Protein 1ZHX (pdb70)

Secondary structure (DSSP, 8-state):
--HHHHTTSHHHHHHHHTTTT--S-GGGS---GGGEEEEEGGGGGGGG-S-HHHHHGGGG--TTTGGGS-TT-TT-S-HHHHHHHHHHHHHHHHHHHHHHHHHHHHSS--EEE-PPTT-EEEEEE--TT-TTT--EEEEEEEEEETTEEEEEEEEETTTTEEEEEEEEEEEEE-TT--EEEEEE--EEEEETTEEEEEEPPPEEEE-TTTT--EEEE-SEEEEEETTS-EEEEEEE-SSSS-SSSSEEEEEEESSTTGGG-GGG-SEEEEEETTSEEEEEETT-GGG-EEEEETTTS---PPB---GGG--TTBHHHHTHHHHHHHHHT-HHHHHHHHHHHHHHHHHHHHHHHHHT--PPPSSEEEEE-SSS--TTSB---TT-HHHHHHHHHTB--SSSSTTPBTTSGGGG-TT---EEEEE-HHHHHT-SS---

CATH classification: 6.10.250.1430 (+3 more: 1.10.287.2720, 2.40.160.120, 3.30.70.3490)

InterPro domains:
  IPR000648 Oxysterol-binding protein [PF01237] (20-366)
  IPR000648 Oxysterol-binding protein [PTHR10972] (9-363)
  IPR018494 Oxysterol-binding protein, conserved site [PS01013] (139-149)
  IPR037239 Oxysterol-binding protein superfamily [SSF144000] (5-433)

Solvent-accessible surface area: 21652 Å² total; per-residue (Å²): 128,80,89,99,95,28,42,97,14,95,46,3,58,66,18,30,150,36,9,101,92,41,108,46,71,55,50,63,17,64,24,8,26,28,9,23,1,30,39,1,55,0,12,36,4,14,14,21,2,6,11,6,56,19,3,0,47,1,9,52,6,70,109,136,33,44,108,138,56,9,156,24,10,69,134,3,132,28,14,60,10,1,29,0,7,12,0,0,54,2,3,0,2,4,2,58,5,22,24,22,25,8,49,119,79,48,60,9,18,35,49,34,11,22,0,13,16,1,0,0,4,1,2,36,8,75,15,159,138,79,110,87,18,15,78,4,11,0,0,0,1,1,0,16,78,165,74,53,5,13,0,5,2,0,8,1,84,124,16,129,0,116,2,36,3,6,46,42,73,121,17,60,35,58,210,90,40,62,19,38,9,89,16,15,8,8,2,10,2,25,3,100,144,22,6,0,0,0,1,8,1,34,14,28,19,23,19,12,111,92,4,55,11,73,13,6,1,61,36,88,0,21,0,1,1,48,46,25,18,1,0,16,0,42,7,7,14,186,34,191,102,40,75,123,126,12,4,8,57,0,27,0,4,115,49,20,173,30,21,145,58,118,142,104,11,34,2,22,0,28,23,26,0,30,14,56,5,95,5,20,84,44,98,123,146,173,118,50,122,113,10,8,32,5,78,179,72,106,42,86,139,13,67,30,13,68,54,142,104,14,39,95,37,4,2,90,82,31,5,132,92,4,16,38,2,16,160,130,44,51,137,115,65,10,52,135,19,57,74,113,30,38,67,68,31,107,94,68,71,145,115,28,140,93,152,67,100,86,72,143,63,66,0,2,54,54,29,6,24,34,149,119,44,116,186,78,34,81,75,28,126,190,136,24,41,2,67,100,2,1,87,48,6,70,9,9,41,73,29,10,23,18,12,13,40,80,30,58,182,56,12,183,112,144,148,41,55,9,52,5,28,18,29,42,81,110,49,35,95,106,36,194,108,7,87,51

Nearest PDB structures (foldseek):
  4jch-assembly1_A  TM=9.666E-01  e=1.231E-75  Saccharomyces cerevisiae S288C
  4jch-assembly3_B  TM=9.678E-01  e=7.031E-74  Saccharomyces cerevisiae S288C
  3spw-assembly1_A  TM=9.790E-01  e=3.575E-66  Saccharomyces cerevisiae S288C
  3spw-assembly2_B  TM=9.822E-01  e=1.967E-63  Saccharomyces cerevisiae S288C
  1zi7-assembly1_A  TM=9.381E-01  e=3.900E-64  Saccharomyces cerevisiae

B-factor: mean 24.45, std 9.16, range [11.26, 62.42]

Radius of gyration: 21.98 Å; Cα contacts (8 Å, |Δi|>4): 876; chains: 1; bounding box: 50×53×65 Å

GO terms:
  GO:0070273 phosphatidylinositol-4-phosphate binding (F, IDA)
  GO:0070300 phosphatidic acid binding (F, IDA)
  GO:0000139 Golgi membrane (C, IDA)
  GO:0005737 cytoplasm (C, IDA)
  GO:0008289 lipid binding (F, IDA)
  GO:0015918 sterol transport (P, IDA)
  GO:0120015 sterol transfer activity (F, IDA)
  GO:0034727 piecemeal microautophagy of the nucleus (P, IGI)
  GO:0015918 sterol transport (P, IGI)
  GO:0030011 maintenance of cell polarity (P, IGI)
  GO:0006887 exocytosis (P, IGI)
  GO:0006892 post-Golgi vesicle-mediated transport (P, IGI)
  GO:0006897 endocytosis (P, IGI)
  GO:0005546 phosphatidylinositol-4,5-bisphosphate binding (F, IMP)
  GO:0008142 oxysterol binding (F, IMP)
  GO:0035621 ER to Golgi ceramide transport (P, IMP)
  GO:0005737 cytoplasm (C, HDA)
  GO:0005829 cytosol (C, HDA)
  GO:0008289 lipid binding (F, IMP)
  GO:0015918 sterol transport (P, IMP)

Organism: Saccharomyces cerevisiae (strain ATCC 204508 / S288c) (NCBI:txid559292)

Sequence (436 aa):
MDPSQYASSSSWTSFLKSIASFNGDLSSLSAPPFILSPISLTEFSQYWAEHPELFLEPSFINDDNYKEHCLIDPEVESPELARMLAVTKWFISTLKSQYCSRNESLGSEKKPLNPFLGELFVGKWENKEHPEFGETVLLSEQVSHHPPVTAFSIFNDKNKVKLQGYNQIKASFTKSLMLTVKQFGHTMLDIKDESYLVTPPPLHIEGILVASPFVELEGKSYIQSSTGLLCVIEFSGRGYFSGKKNSFKARIYKDSKDSKDKEKALYTISGQWSGSSKIIKANKKEESRLFYDAARIPAEHLNVKPLEEQHPLESRKAWYDVAGAIKLGDFNLIAKTKTELEETQRELRKEEEAKGISWQRRWFKDFDYSVTPEEGALVPEKDDTFLKLASALNLSTKNAPSGTLVGDKEDRKEDLSSIHWRFQRELWDEEKEIVL

Structure (mmCIF, N/CA/C/O backbone):
data_1ZHX
#
_entry.id   1ZHX
#
_cell.length_a   82.600
_cell.length_b   95.170
_cell.length_c   65.570
_cell.angle_alpha   90.00
_cell.angle_beta   96.81
_cell.angle_gamma   90.00
#
_symmetry.space_group_name_H-M   'C 1 2 1'
#
loop_
_entity.id
_entity.type
_entity.pdbx_description
1 polymer 'KES1 protein'
2 non-polymer 25-HYDROXYCHOLESTEROL
3 water water
#
loop_
_atom_site.group_PDB
_atom_site.id
_atom_site.type_symbol
_atom_site.label_atom_id
_atom_site.label_alt_id
_atom_site.label_comp_id
_atom_site.label_asym_id
_atom_site.label_entity_id
_atom_site.label_seq_id
_atom_site.pdbx_PDB_ins_code
_atom_site.Cartn_x
_atom_site.Cartn_y
_atom_site.Cartn_z
_atom_site.occupancy
_atom_site.B_iso_or_equiv
_atom_site.auth_seq_id
_atom_site.auth_comp_id
_atom_site.auth_asym_id
_atom_site.auth_atom_id
_atom_site.pdbx_PDB_model_num
ATOM 1 N N . MET A 1 3 ? 42.685 36.623 10.614 1.00 29.44 -1 MET A N 1
ATOM 2 C CA . MET A 1 3 ? 42.037 35.315 10.317 1.00 27.52 -1 MET A CA 1
ATOM 3 C C . MET A 1 3 ? 41.407 34.715 11.572 1.00 26.00 -1 MET A C 1
ATOM 4 O O . MET A 1 3 ? 41.593 35.222 12.679 1.00 25.46 -1 MET A O 1
ATOM 9 N N . ASP A 1 4 ? 40.642 33.644 11.385 1.00 22.93 0 ASP A N 1
ATOM 10 C CA . ASP A 1 4 ? 39.997 32.947 12.493 1.00 22.78 0 ASP A CA 1
ATOM 11 C C . ASP A 1 4 ? 41.078 32.082 13.132 1.00 20.65 0 ASP A C 1
ATOM 12 O O . ASP A 1 4 ? 41.971 31.608 12.445 1.00 19.43 0 ASP A O 1
ATOM 17 N N . PRO A 1 5 ? 41.017 31.871 14.457 1.00 20.68 1 PRO A N 1
ATOM 18 C CA . PRO A 1 5 ? 42.043 31.042 15.095 1.00 20.81 1 PRO A CA 1
ATOM 19 C C . PRO A 1 5 ? 42.199 29.654 14.466 1.00 19.31 1 PRO A C 1
ATOM 20 O O . PRO A 1 5 ? 43.281 29.069 14.506 1.00 18.84 1 PRO A O 1
ATOM 24 N N . SER A 1 6 ? 41.124 29.134 13.876 1.00 19.19 2 SER A N 1
ATOM 25 C CA . SER A 1 6 ? 41.175 27.818 13.244 1.00 20.23 2 SER A CA 1
ATOM 26 C C . SER A 1 6 ? 42.088 27.823 12.022 1.00 19.65 2 SER A C 1
ATOM 27 O O . SER A 1 6 ? 42.460 26.762 11.513 1.00 21.38 2 SER A O 1
ATOM 30 N N . GLN A 1 7 ? 42.452 29.018 11.565 1.00 19.71 3 GLN A N 1
ATOM 31 C CA . GLN A 1 7 ? 43.311 29.185 10.394 1.00 19.22 3 GLN A CA 1
ATOM 32 C C . GLN A 1 7 ? 44.784 29.439 10.731 1.00 19.60 3 GLN A C 1
ATOM 33 O O . GLN A 1 7 ? 45.650 29.342 9.862 1.00 20.76 3 GLN A O 1
ATOM 39 N N . TYR A 1 8 ? 45.066 29.758 11.991 1.00 18.83 4 TYR A N 1
ATOM 40 C CA . TYR A 1 8 ? 46.432 30.052 12.432 1.00 18.67 4 TYR A CA 1
ATOM 41 C C . TYR A 1 8 ? 47.495 29.005 12.113 1.00 18.01 4 TYR A C 1
ATOM 42 O O . TYR A 1 8 ? 48.517 29.301 11.500 1.00 18.15 4 TYR A O 1
ATOM 51 N N . ALA A 1 9 ? 47.255 27.783 12.570 1.00 17.26 5 ALA A N 1
ATOM 52 C CA . ALA A 1 9 ? 48.217 26.703 12.415 1.00 19.29 5 ALA A CA 1
ATOM 53 C C . ALA A 1 9 ? 48.718 26.428 11.009 1.00 19.88 5 ALA A C 1
ATOM 54 O O . ALA A 1 9 ? 49.901 26.160 10.822 1.00 21.64 5 ALA A O 1
ATOM 56 N N . SER A 1 10 ? 47.828 26.498 10.024 1.00 18.94 6 SER A N 1
ATOM 57 C CA . SER A 1 10 ? 48.213 26.221 8.644 1.00 20.85 6 SER A CA 1
ATOM 58 C C . SER A 1 10 ? 48.603 27.466 7.858 1.00 20.09 6 SER A C 1
ATOM 59 O O . SER A 1 10 ? 49.007 27.377 6.697 1.00 20.20 6 SER A O 1
ATOM 62 N N . SER A 1 11 ? 48.497 28.627 8.493 1.00 18.88 7 SER A N 1
ATOM 63 C CA . SER A 1 11 ? 48.817 29.886 7.829 1.00 17.66 7 SER A CA 1
ATOM 64 C C . SER A 1 11 ? 50.277 29.996 7.397 1.00 18.64 7 SER A C 1
ATOM 65 O O . SER A 1 11 ? 51.173 29.387 7.992 1.00 17.82 7 SER A O 1
ATOM 68 N N . SER A 1 12 ? 50.512 30.789 6.356 1.00 18.40 8 SER A N 1
ATOM 69 C CA . SER A 1 12 ? 51.858 31.012 5.860 1.00 17.15 8 SER A CA 1
ATOM 70 C C . SER A 1 12 ? 52.704 31.617 6.974 1.00 17.29 8 SER A C 1
ATOM 71 O O . SER A 1 12 ? 53.853 31.227 7.182 1.00 16.83 8 SER A O 1
ATOM 74 N N . SER A 1 13 ? 52.125 32.572 7.693 1.00 17.89 9 SER A N 1
ATOM 75 C CA . SER A 1 13 ? 52.841 33.233 8.774 1.00 17.46 9 SER A CA 1
ATOM 76 C C . SER A 1 13 ? 53.295 32.264 9.849 1.00 17.29 9 SER A C 1
ATOM 77 O O . SER A 1 13 ? 54.439 32.321 10.296 1.00 17.72 9 SER A O 1
ATOM 80 N N . TRP A 1 14 ? 52.409 31.372 10.274 1.00 17.65 10 TRP A N 1
ATOM 81 C CA . TRP A 1 14 ? 52.802 30.436 11.319 1.00 16.49 10 TRP A CA 1
ATOM 82 C C . TRP A 1 14 ? 53.826 29.429 10.814 1.00 18.41 10 TRP A C 1
ATOM 83 O O . TRP A 1 14 ? 54.756 29.069 11.537 1.00 18.64 10 TRP A O 1
ATOM 94 N N . THR A 1 15 ? 53.666 28.982 9.572 1.00 19.38 11 THR A N 1
ATOM 95 C CA . THR A 1 15 ? 54.597 28.015 9.005 1.00 20.06 11 THR A CA 1
ATOM 96 C C . THR A 1 15 ? 55.994 28.631 8.965 1.00 19.70 11 THR A C 1
ATOM 97 O O . THR A 1 15 ? 56.981 27.974 9.303 1.00 21.26 11 THR A O 1
ATOM 101 N N . SER A 1 16 ? 56.073 29.899 8.574 1.00 18.73 12 SER A N 1
ATOM 102 C CA . SER A 1 16 ? 57.348 30.599 8.516 1.00 19.77 12 SER A CA 1
ATOM 103 C C . SER A 1 16 ? 57.923 30.715 9.921 1.00 20.51 12 SER A C 1
ATOM 104 O O . SER A 1 16 ? 59.122 30.525 10.124 1.00 21.69 12 SER A O 1
ATOM 107 N N . PHE A 1 17 ? 57.063 31.015 10.892 1.00 19.76 13 PHE A N 1
ATOM 108 C CA . PHE A 1 17 ? 57.504 31.130 12.276 1.00 20.91 13 PHE A CA 1
ATOM 109 C C . PHE A 1 17 ? 58.100 29.817 12.779 1.00 20.37 13 PHE A C 1
ATOM 110 O O . PHE A 1 17 ? 59.171 29.809 13.379 1.00 21.59 13 PHE A O 1
ATOM 118 N N . LEU A 1 18 ? 57.403 28.710 12.544 1.00 20.17 14 LEU A N 1
ATOM 119 C CA . LEU A 1 18 ? 57.883 27.410 13.006 1.00 21.30 14 LEU A CA 1
ATOM 120 C C . LEU A 1 18 ? 59.225 27.034 12.388 1.00 23.75 14 LEU A C 1
ATOM 121 O O . LEU A 1 18 ? 60.076 26.441 13.049 1.00 23.90 14 LEU A O 1
ATOM 126 N N . LYS A 1 19 ? 59.420 27.388 11.124 1.00 26.35 15 LYS A N 1
ATOM 127 C CA . LYS A 1 19 ? 60.671 27.072 10.446 1.00 30.13 15 LYS A CA 1
ATOM 128 C C . LYS A 1 19 ? 61.848 27.843 11.029 1.00 31.80 15 LYS A C 1
ATOM 129 O O . LYS A 1 19 ? 62.988 27.375 10.983 1.00 34.47 15 LYS A O 1
ATOM 135 N N . SER A 1 20 ? 61.574 29.021 11.580 1.00 32.48 16 SER A N 1
ATOM 136 C CA . SER A 1 20 ? 62.625 29.847 12.161 1.00 33.89 16 SER A CA 1
ATOM 137 C C . SER A 1 20 ? 63.061 29.339 13.531 1.00 34.44 16 SER A C 1
ATOM 138 O O . SER A 1 20 ? 64.048 29.817 14.088 1.00 35.02 16 SER A O 1
ATOM 141 N N . ILE A 1 21 ? 62.325 28.376 14.078 1.00 34.61 17 ILE A N 1
ATOM 142 C CA . ILE A 1 21 ? 62.665 27.824 15.385 1.00 34.39 17 ILE A CA 1
ATOM 143 C C . ILE A 1 21 ? 63.883 26.915 15.296 1.00 36.20 17 ILE A C 1
ATOM 144 O O . ILE A 1 21 ? 64.706 26.874 16.210 1.00 35.92 17 ILE A O 1
ATOM 149 N N . ALA A 1 22 ? 63.993 26.187 14.190 1.00 37.14 18 ALA A N 1
ATOM 150 C CA . ALA A 1 22 ? 65.117 25.281 13.988 1.00 38.87 18 ALA A CA 1
ATOM 151 C C . ALA A 1 22 ? 66.435 26.038 14.099 1.00 39.12 18 ALA A C 1
ATOM 152 O O . ALA A 1 22 ? 67.476 25.451 14.397 1.00 40.50 18 ALA A O 1
ATOM 154 N N . SER A 1 23 ? 66.381 27.347 13.868 1.00 39.76 19 SER A N 1
ATOM 155 C CA . SER A 1 23 ? 67.569 28.190 13.928 1.00 39.57 19 SER A CA 1
ATOM 156 C C . SER A 1 23 ? 67.557 29.129 15.131 1.00 39.20 19 SER A C 1
ATOM 157 O O . SER A 1 23 ? 68.275 30.130 15.149 1.00 39.50 19 SER A O 1
ATOM 160 N N . PHE A 1 24 ? 66.745 28.809 16.133 1.00 38.06 20 PHE A N 1
ATOM 161 C CA . PHE A 1 24 ? 66.654 29.641 17.329 1.00 36.88 20 PHE A CA 1
ATOM 162 C C . PHE A 1 24 ? 68.036 29.891 17.925 1.00 36.98 20 PHE A C 1
ATOM 163 O O . PHE A 1 24 ? 68.806 28.954 18.139 1.00 36.36 20 PHE A O 1
ATOM 171 N N . ASN A 1 25 ? 68.338 31.157 18.200 1.00 37.26 21 ASN A N 1
ATOM 172 C CA . ASN A 1 25 ? 69.634 31.537 18.754 1.00 37.69 21 ASN A CA 1
ATOM 173 C C . ASN A 1 25 ? 69.639 31.762 20.263 1.00 37.61 21 ASN A C 1
ATOM 174 O O . ASN A 1 25 ? 70.668 32.125 20.833 1.00 37.65 21 ASN A O 1
ATOM 179 N N . GLY A 1 26 ? 68.497 31.555 20.910 1.00 36.57 22 GLY A N 1
ATOM 180 C CA . GLY A 1 26 ? 68.432 31.750 22.347 1.00 35.89 22 GLY A CA 1
ATOM 181 C C . GLY A 1 26 ? 67.673 33.001 22.746 1.00 34.94 22 GLY A C 1
ATOM 182 O O . GLY A 1 26 ? 67.231 33.128 23.887 1.00 35.75 22 GLY A O 1
ATOM 183 N N . ASP A 1 27 ? 67.527 33.930 21.807 1.00 33.74 23 ASP A N 1
ATOM 184 C CA . ASP A 1 27 ? 66.810 35.175 22.065 1.00 31.89 23 ASP A CA 1
ATOM 185 C C . ASP A 1 27 ? 65.420 35.073 21.442 1.00 30.16 23 ASP A C 1
ATOM 186 O O . ASP A 1 27 ? 65.276 35.120 20.223 1.00 28.60 23 ASP A O 1
ATOM 191 N N . LEU A 1 28 ? 64.400 34.940 22.281 1.00 28.88 24 LEU A N 1
ATOM 192 C CA . LEU A 1 28 ? 63.030 34.813 21.794 1.00 29.21 24 LEU A CA 1
ATOM 193 C C . LEU A 1 28 ? 62.568 35.974 20.918 1.00 29.98 24 LEU A C 1
ATOM 194 O O . LEU A 1 28 ? 61.675 35.811 20.086 1.00 29.07 24 LEU A O 1
ATOM 199 N N . SER A 1 29 ? 63.177 37.141 21.094 1.00 31.86 25 SER A N 1
ATOM 200 C CA . SER A 1 29 ? 62.800 38.313 20.308 1.00 32.95 25 SER A CA 1
ATOM 201 C C . SER A 1 29 ? 63.297 38.258 18.864 1.00 33.65 25 SER A C 1
ATOM 202 O O . SER A 1 29 ? 62.970 39.126 18.055 1.00 33.84 25 SER A O 1
ATOM 205 N N . SER A 1 30 ? 64.081 37.236 18.538 1.00 33.60 26 SER A N 1
ATOM 206 C CA . SER A 1 30 ? 64.611 37.094 17.185 1.00 33.64 26 SER A CA 1
ATOM 207 C C . SER A 1 30 ? 63.638 36.352 16.275 1.00 33.87 26 SER A C 1
ATOM 208 O O . SER A 1 30 ? 63.780 36.372 15.052 1.00 34.36 26 SER A O 1
ATOM 211 N N . LEU A 1 31 ? 62.649 35.699 16.876 1.00 32.98 27 LEU A N 1
ATOM 212 C CA . LEU A 1 31 ? 61.661 34.936 16.118 1.00 33.18 27 LEU A CA 1
ATOM 213 C C . LEU A 1 31 ? 60.621 35.826 15.443 1.00 33.06 27 LEU A C 1
ATOM 214 O O . LEU A 1 31 ? 60.253 36.878 15.967 1.00 34.06 27 LEU A O 1
ATOM 219 N N . SER A 1 32 ? 60.153 35.392 14.277 1.00 32.22 28 SER A N 1
ATOM 220 C CA . SER A 1 32 ? 59.155 36.137 13.517 1.00 31.53 28 SER A CA 1
ATOM 221 C C . SER A 1 32 ? 57.750 35.794 13.998 1.00 30.75 28 SER A C 1
ATOM 222 O O . SER A 1 32 ? 57.092 34.911 13.446 1.00 31.92 28 SER A O 1
ATOM 225 N N . ALA A 1 33 ? 57.291 36.498 15.026 1.00 28.62 29 ALA A N 1
ATOM 226 C CA . ALA A 1 33 ? 55.962 36.256 15.574 1.00 25.54 29 ALA A CA 1
ATOM 227 C C . ALA A 1 33 ? 54.896 37.026 14.798 1.00 22.54 29 ALA A C 1
ATOM 228 O O . ALA A 1 33 ? 54.930 38.252 14.724 1.00 23.36 29 ALA A O 1
ATOM 230 N N . PRO A 1 34 ? 53.934 36.306 14.201 1.00 21.62 30 PRO A N 1
ATOM 231 C CA . PRO A 1 34 ? 52.855 36.927 13.427 1.00 20.66 30 PRO A CA 1
ATOM 232 C C . PRO A 1 34 ? 51.978 37.805 14.317 1.00 19.71 30 PRO A C 1
ATOM 233 O O . PRO A 1 34 ? 51.856 37.557 15.512 1.00 17.82 30 PRO A O 1
ATOM 237 N N . PRO A 1 35 ? 51.351 38.839 13.741 1.00 18.27 31 PRO A N 1
ATOM 238 C CA . PRO A 1 35 ? 50.489 39.732 14.520 1.00 18.01 31 PRO A CA 1
ATOM 239 C C . PRO A 1 35 ? 49.442 39.016 15.381 1.00 17.01 31 PRO A C 1
ATOM 240 O O . PRO A 1 35 ? 49.162 39.436 16.509 1.00 15.49 31 PRO A O 1
ATOM 244 N N . PHE A 1 36 ? 48.872 37.927 14.871 1.00 16.37 32 PHE A N 1
ATOM 245 C CA . PHE A 1 36 ? 47.846 37.237 15.642 1.00 16.30 32 PHE A CA 1
ATOM 246 C C . PHE A 1 36 ? 48.329 36.600 16.935 1.00 16.57 32 PHE A C 1
ATOM 247 O O . PHE A 1 36 ? 47.520 36.264 17.795 1.00 16.70 32 PHE A O 1
ATOM 255 N N . ILE A 1 37 ? 49.640 36.461 17.097 1.00 15.73 33 ILE A N 1
ATOM 256 C CA . ILE A 1 37 ? 50.169 35.852 18.313 1.00 15.84 33 ILE A CA 1
ATOM 257 C C . ILE A 1 37 ? 50.805 36.893 19.239 1.00 16.69 33 ILE A C 1
ATOM 258 O O . ILE A 1 37 ? 51.438 36.547 20.236 1.00 16.39 33 ILE A O 1
ATOM 263 N N . LEU A 1 38 ? 50.620 38.171 18.920 1.00 15.43 34 LEU A N 1
ATOM 264 C CA . LEU A 1 38 ? 51.186 39.240 19.742 1.00 15.02 34 LEU A CA 1
ATOM 265 C C . LEU A 1 38 ? 50.228 39.754 20.807 1.00 15.09 34 LEU A C 1
ATOM 266 O O . LEU A 1 38 ? 49.031 39.875 20.571 1.00 17.62 34 LEU A O 1
ATOM 271 N N . SER A 1 39 ? 50.777 40.060 21.979 1.00 15.92 35 SER A N 1
ATOM 272 C CA . SER A 1 39 ? 50.006 40.616 23.079 1.00 16.19 35 SER A CA 1
ATOM 273 C C . SER A 1 39 ? 50.413 42.076 23.218 1.00 16.74 35 SER A C 1
ATOM 274 O O . SER A 1 39 ? 51.573 42.428 23.004 1.00 16.33 35 SER A O 1
ATOM 277 N N . PRO A 1 40 ? 49.461 42.948 23.570 1.00 16.26 36 PRO A N 1
ATOM 278 C CA . PRO A 1 40 ? 49.757 44.375 23.736 1.00 17.91 36 PRO A CA 1
ATOM 279 C C . PRO A 1 40 ? 50.198 44.699 25.166 1.00 17.74 36 PRO A C 1
ATOM 280 O O . PRO A 1 40 ? 50.303 45.870 25.540 1.00 21.78 36 PRO A O 1
ATOM 284 N N . ILE A 1 41 ? 50.466 43.660 25.952 1.00 18.34 37 ILE A N 1
ATOM 285 C CA . ILE A 1 41 ? 50.870 43.816 27.352 1.00 18.62 37 ILE A CA 1
ATOM 286 C C . ILE A 1 41 ? 52.360 43.565 27.542 1.00 18.01 37 ILE A C 1
ATOM 287 O O . ILE A 1 41 ? 52.885 42.531 27.133 1.00 19.13 37 ILE A O 1
ATOM 292 N N . SER A 1 42 ? 53.042 44.511 28.178 1.00 16.05 38 SER A N 1
ATOM 293 C CA . SER A 1 42 ? 54.471 44.374 28.431 1.00 15.84 38 SER A CA 1
ATOM 294 C C . SER A 1 42 ? 54.735 43.509 29.656 1.00 15.39 38 SER A C 1
ATOM 295 O O . SER A 1 42 ? 53.922 43.461 30.580 1.00 15.97 38 SER A O 1
ATOM 298 N N . LEU A 1 43 ? 55.886 42.840 29.670 1.00 15.85 39 LEU A N 1
ATOM 299 C CA . LEU A 1 43 ? 56.264 41.992 30.790 1.00 15.32 39 LEU A CA 1
ATOM 300 C C . LEU A 1 43 ? 56.433 42.753 32.104 1.00 14.36 39 LEU A C 1
ATOM 301 O O . LEU A 1 43 ? 56.405 42.149 33.173 1.00 14.49 39 LEU A O 1
ATOM 306 N N . THR A 1 44 ? 56.623 44.071 32.042 1.00 14.67 40 THR A N 1
ATOM 307 C CA . THR A 1 44 ? 56.767 44.823 33.286 1.00 16.13 40 THR A CA 1
ATOM 308 C C . THR A 1 44 ? 55.447 44.791 34.048 1.00 16.32 40 THR A C 1
ATOM 309 O O . THR A 1 44 ? 55.416 44.985 35.264 1.00 16.48 40 THR A O 1
ATOM 313 N N . GLU A 1 45 ? 54.353 44.547 33.332 1.00 14.80 41 GLU A N 1
ATOM 314 C CA . GLU A 1 45 ? 53.038 44.475 33.967 1.00 14.90 41 GLU A CA 1
ATOM 315 C C . GLU A 1 45 ? 52.807 43.178 34.735 1.00 15.18 41 GLU A C 1
ATOM 316 O O . GLU A 1 45 ? 51.961 43.121 35.631 1.00 16.06 41 GLU A O 1
ATOM 322 N N . PHE A 1 46 ? 53.557 42.136 34.394 1.00 15.53 42 PHE A N 1
ATOM 323 C CA . PHE A 1 46 ? 53.370 40.838 35.040 1.00 14.40 42 PHE A CA 1
ATOM 324 C C . PHE A 1 46 ? 53.599 40.825 36.551 1.00 14.36 42 PHE A C 1
ATOM 325 O O . PHE A 1 46 ? 53.128 39.928 37.254 1.00 14.42 42 PHE A O 1
ATOM 333 N N . SER A 1 47 ? 54.315 41.825 37.052 1.00 15.30 43 SER A N 1
ATOM 334 C CA . SER A 1 47 ? 54.578 41.916 38.480 1.00 14.31 43 SER A CA 1
ATOM 335 C C . SER A 1 47 ? 53.275 42.039 39.267 1.00 14.30 43 SER A C 1
ATOM 336 O O . SER A 1 47 ? 53.197 41.615 40.421 1.00 14.68 43 SER A O 1
ATOM 339 N N . GLN A 1 48 ? 52.242 42.586 38.635 1.00 13.90 44 GLN A N 1
ATOM 340 C CA . GLN A 1 48 ? 50.963 42.754 39.323 1.00 14.62 44 GLN A CA 1
ATOM 341 C C . GLN A 1 48 ? 50.306 41.433 39.712 1.00 13.50 44 GLN A C 1
ATOM 342 O O . GLN A 1 48 ? 49.467 41.391 40.615 1.00 13.76 44 GLN A O 1
ATOM 348 N N . TYR A 1 49 ? 50.702 40.356 39.044 1.00 12.54 45 TYR A N 1
ATOM 349 C CA . TYR A 1 49 ? 50.124 39.041 39.298 1.00 12.61 45 TYR A CA 1
ATOM 350 C C . TYR A 1 49 ? 50.461 38.462 40.665 1.00 13.56 45 TYR A C 1
ATOM 351 O O . TYR A 1 49 ? 49.934 37.420 41.046 1.00 14.65 45 TYR A O 1
ATOM 360 N N . TRP A 1 50 ? 51.346 39.126 41.402 1.00 14.04 46 TRP A N 1
ATOM 361 C CA . TRP A 1 50 ? 51.691 38.650 42.736 1.00 12.49 46 TRP A CA 1
ATOM 362 C C . TRP A 1 50 ? 50.677 39.050 43.818 1.00 13.64 46 TRP A C 1
ATOM 363 O O . TRP A 1 50 ? 50.745 38.538 44.934 1.00 14.11 46 TRP A O 1
ATOM 374 N N . ALA A 1 51 ? 49.724 39.933 43.506 1.00 13.16 47 ALA A N 1
ATOM 375 C CA . ALA A 1 51 ? 48.782 40.354 44.544 1.00 13.61 47 ALA A CA 1
ATOM 376 C C . ALA A 1 51 ? 47.357 40.699 44.101 1.00 14.17 47 ALA A C 1
ATOM 377 O O . ALA A 1 51 ? 46.724 41.606 44.666 1.00 14.14 47 ALA A O 1
ATOM 379 N N . GLU A 1 52 ? 46.834 39.963 43.127 1.00 15.32 48 GLU A N 1
ATOM 380 C CA . GLU A 1 52 ? 45.484 40.223 42.637 1.00 14.93 48 GLU A CA 1
ATOM 381 C C . GLU A 1 52 ? 44.358 39.721 43.536 1.00 15.59 48 GLU A C 1
ATOM 382 O O . GLU A 1 52 ? 43.184 39.776 43.167 1.00 16.03 48 GLU A O 1
ATOM 388 N N . HIS A 1 53 ? 44.721 39.223 44.713 1.00 16.14 49 HIS A N 1
ATOM 389 C CA . HIS A 1 53 ? 43.752 38.788 45.713 1.00 15.66 49 HIS A CA 1
ATOM 390 C C . HIS A 1 53 ? 44.231 39.487 46.975 1.00 16.12 49 HIS A C 1
ATOM 391 O O . HIS A 1 53 ? 44.914 38.906 47.819 1.00 15.79 49 HIS A O 1
ATOM 398 N N . PRO A 1 54 ? 43.891 40.778 47.102 1.00 16.18 50 PRO A N 1
ATOM 399 C CA . PRO A 1 54 ? 44.272 41.623 48.233 1.00 16.66 50 PRO A CA 1
ATOM 400 C C . PRO A 1 54 ? 44.076 41.027 49.615 1.00 16.66 50 PRO A C 1
ATOM 401 O O . PRO A 1 54 ? 44.940 41.170 50.476 1.00 18.19 50 PRO A O 1
ATOM 405 N N . GLU A 1 55 ? 42.947 40.362 49.819 1.00 17.99 51 GLU A N 1
ATOM 406 C CA . GLU A 1 55 ? 42.642 39.768 51.113 1.00 18.20 51 GLU A CA 1
ATOM 407 C C . GLU A 1 55 ? 43.592 38.623 51.453 1.00 17.81 51 GLU A C 1
ATOM 408 O O . GLU A 1 55 ? 43.924 38.421 52.618 1.00 17.98 51 GLU A O 1
ATOM 414 N N . LEU A 1 56 ? 44.034 37.874 50.447 1.00 16.08 52 LEU A N 1
ATOM 415 C CA . LEU A 1 56 ? 44.951 36.763 50.707 1.00 14.89 52 LEU A CA 1
ATOM 416 C C . LEU A 1 56 ? 46.376 37.271 50.930 1.00 15.17 52 LEU A C 1
ATOM 417 O O . LEU A 1 56 ? 47.127 36.710 51.729 1.00 13.71 52 LEU A O 1
ATOM 422 N N . PHE A 1 57 ? 46.744 38.337 50.226 1.00 15.36 53 PHE A N 1
ATOM 423 C CA . PHE A 1 57 ? 48.068 38.936 50.367 1.00 16.14 53 PHE A CA 1
ATOM 424 C C . PHE A 1 57 ? 48.261 39.474 51.786 1.00 16.26 53 PHE A C 1
ATOM 425 O O . PHE A 1 57 ? 49.323 39.308 52.383 1.00 16.48 53 PHE A O 1
ATOM 433 N N . LEU A 1 58 ? 47.217 40.095 52.333 1.00 17.03 54 LEU A N 1
ATOM 434 C CA . LEU A 1 58 ? 47.294 40.686 53.664 1.00 16.52 54 LEU A CA 1
ATOM 435 C C . LEU A 1 58 ? 46.905 39.801 54.842 1.00 17.32 54 LEU A C 1
ATOM 436 O O . LEU A 1 58 ? 47.304 40.085 55.968 1.00 18.13 54 LEU A O 1
ATOM 441 N N . GLU A 1 59 ? 46.151 38.733 54.591 1.00 16.82 55 GLU A N 1
ATOM 442 C CA . GLU A 1 59 ? 45.684 37.851 55.669 1.00 16.48 55 GLU A CA 1
ATOM 443 C C . GLU A 1 59 ? 46.702 37.474 56.742 1.00 17.87 55 GLU A C 1
ATOM 444 O O . GLU A 1 59 ? 46.393 37.529 57.927 1.00 17.40 55 GLU A O 1
ATOM 450 N N . PRO A 1 60 ? 47.926 37.088 56.351 1.00 16.27 56 PRO A N 1
ATOM 451 C CA . PRO A 1 60 ? 48.930 36.713 57.356 1.00 17.43 56 PRO A CA 1
ATOM 452 C C . PRO A 1 60 ? 49.208 37.771 58.424 1.00 18.50 56 PRO A C 1
ATOM 453 O O . PRO A 1 60 ? 49.523 37.434 59.571 1.00 18.51 56 PRO A O 1
ATOM 457 N N . SER A 1 61 ? 49.086 39.044 58.052 1.00 18.51 57 SER A N 1
ATOM 458 C CA . SER A 1 61 ? 49.346 40.145 58.979 1.00 17.60 57 SER A CA 1
ATOM 459 C C . SER A 1 61 ? 48.282 40.295 60.061 1.00 19.36 57 SER A C 1
ATOM 460 O O . SER A 1 61 ? 48.504 40.993 61.045 1.00 20.61 57 SER A O 1
ATOM 463 N N . PHE A 1 62 ? 47.131 39.658 59.876 1.00 18.32 58 PHE A N 1
ATOM 464 C CA . PHE A 1 62 ? 46.045 39.743 60.856 1.00 19.33 58 PHE A CA 1
ATOM 465 C C . PHE A 1 62 ? 46.035 38.572 61.831 1.00 20.10 58 PHE A C 1
ATOM 466 O O . PHE A 1 62 ? 45.217 38.533 62.746 1.00 20.17 58 PHE A O 1
ATOM 474 N N . ILE A 1 63 ? 46.950 37.628 61.637 1.00 17.81 59 ILE A N 1
ATOM 475 C CA . ILE A 1 63 ? 47.042 36.442 62.488 1.00 17.55 59 ILE A CA 1
ATOM 476 C C . ILE A 1 63 ? 48.076 36.653 63.602 1.00 17.39 59 ILE A C 1
ATOM 477 O O . ILE A 1 63 ? 49.250 36.924 63.336 1.00 17.74 59 ILE A O 1
ATOM 482 N N . ASN A 1 64 ? 47.636 36.535 64.855 1.00 17.07 60 ASN A N 1
ATOM 483 C CA . ASN A 1 64 ? 48.529 36.719 66.002 1.00 18.87 60 ASN A CA 1
ATOM 484 C C . ASN A 1 64 ? 48.314 35.657 67.086 1.00 17.75 60 ASN A C 1
ATOM 485 O O . ASN A 1 64 ? 47.475 34.773 66.942 1.00 17.36 60 ASN A O 1
ATOM 490 N N . ASP A 1 65 ? 49.078 35.751 68.173 1.00 18.45 61 ASP A N 1
ATOM 491 C CA . ASP A 1 65 ? 48.986 34.782 69.265 1.00 19.47 61 ASP A CA 1
ATOM 492 C C . ASP A 1 65 ? 47.621 34.710 69.941 1.00 18.04 61 ASP A C 1
ATOM 493 O O . ASP A 1 65 ? 47.279 33.698 70.558 1.00 17.82 61 ASP A O 1
ATOM 498 N N . ASP A 1 66 ? 46.834 35.774 69.821 1.00 19.09 62 ASP A N 1
ATOM 499 C CA . ASP A 1 66 ? 45.532 35.811 70.471 1.00 18.48 62 ASP A CA 1
ATOM 500 C C . ASP A 1 66 ? 44.327 35.512 69.585 1.00 18.16 62 ASP A C 1
ATOM 501 O O . ASP A 1 66 ? 43.192 35.517 70.064 1.00 19.53 62 ASP A O 1
ATOM 506 N N . ASN A 1 67 ? 44.552 35.233 68.303 1.00 18.27 63 ASN A N 1
ATOM 507 C CA . ASN A 1 67 ? 43.422 34.960 67.416 1.00 16.16 63 ASN A CA 1
ATOM 508 C C . ASN A 1 67 ? 43.686 33.939 66.319 1.00 16.82 63 ASN A C 1
ATOM 509 O O . ASN A 1 67 ? 42.793 33.647 65.527 1.00 16.90 63 ASN A O 1
ATOM 514 N N . TYR A 1 68 ? 44.889 33.377 66.280 1.00 16.65 64 TYR A N 1
ATOM 515 C CA . TYR A 1 68 ? 45.238 32.469 65.187 1.00 17.16 64 TYR A CA 1
ATOM 516 C C . TYR A 1 68 ? 44.301 31.308 64.882 1.00 17.61 64 TYR A C 1
ATOM 517 O O . TYR A 1 68 ? 44.119 30.960 63.712 1.00 16.99 64 TYR A O 1
ATOM 526 N N . LYS A 1 69 ? 43.689 30.710 65.899 1.00 18.59 65 LYS A N 1
ATOM 527 C CA . LYS A 1 69 ? 42.781 29.593 65.661 1.00 19.51 65 LYS A CA 1
ATOM 528 C C . LYS A 1 69 ? 41.495 30.020 64.954 1.00 21.44 65 L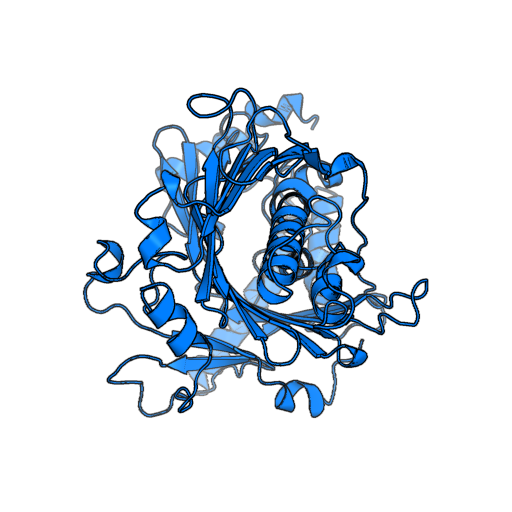YS A C 1
ATOM 529 O O . LYS A 1 69 ? 40.754 29.182 64.433 1.00 22.28 65 LYS A O 1
ATOM 535 N N . GLU A 1 70 ? 41.244 31.326 64.937 1.00 21.33 66 GLU A N 1
ATOM 536 C CA . GLU A 1 70 ? 40.060 31.889 64.288 1.00 22.87 66 GLU A CA 1
ATOM 537 C C . GLU A 1 70 ? 40.424 32.327 62.868 1.00 22.70 66 GLU A C 1
ATOM 538 O O . GLU A 1 70 ? 39.572 32.810 62.114 1.00 23.74 66 GLU A O 1
ATOM 544 N N . HIS A 1 71 ? 41.695 32.158 62.515 1.00 20.97 67 HIS A N 1
ATOM 545 C CA . HIS A 1 71 ? 42.197 32.530 61.194 1.00 20.57 67 HIS A CA 1
ATOM 546 C C . HIS A 1 71 ? 42.823 31.347 60.473 1.00 19.98 67 HIS A C 1
ATOM 547 O O . HIS A 1 71 ? 43.903 31.460 59.887 1.00 20.67 67 HIS A O 1
ATOM 554 N N . CYS A 1 72 ? 42.147 30.208 60.532 1.00 19.48 68 CYS A N 1
ATOM 555 C CA . CYS A 1 72 ? 42.618 29.008 59.858 1.00 21.31 68 CYS A CA 1
ATOM 556 C C . CYS A 1 72 ? 41.396 28.169 59.534 1.00 21.76 68 CYS A C 1
ATOM 557 O O . CYS A 1 72 ? 41.069 27.213 60.239 1.00 20.94 68 CYS A O 1
ATOM 560 N N . LEU A 1 73 ? 40.723 28.544 58.452 1.00 20.86 69 LEU A N 1
ATOM 561 C CA . LEU A 1 73 ? 39.510 27.869 58.026 1.00 22.11 69 LEU A CA 1
ATOM 562 C C . LEU A 1 73 ? 39.601 26.359 57.884 1.00 21.47 69 LEU A C 1
ATOM 563 O O . LEU A 1 73 ? 38.687 25.645 58.292 1.00 22.95 69 LEU A O 1
ATOM 568 N N . ILE A 1 74 ? 40.695 25.862 57.318 1.00 21.47 70 ILE A N 1
ATOM 569 C CA . ILE A 1 74 ? 40.816 24.424 57.140 1.00 21.36 70 ILE A CA 1
ATOM 570 C C . ILE A 1 74 ? 41.247 23.657 58.383 1.00 20.96 70 ILE A C 1
ATOM 571 O O . ILE A 1 74 ? 41.238 22.427 58.382 1.00 20.69 70 ILE A O 1
ATOM 576 N N . ASP A 1 75 ? 41.603 24.374 59.446 1.00 20.51 71 ASP A N 1
ATOM 577 C CA . ASP A 1 75 ? 42.014 23.717 60.684 1.00 20.37 71 ASP A CA 1
ATOM 578 C C . ASP A 1 75 ? 41.947 24.628 61.905 1.00 20.95 71 ASP A C 1
ATOM 579 O O . ASP A 1 75 ? 42.939 25.255 62.281 1.00 20.90 71 ASP A O 1
ATOM 584 N N . PRO A 1 76 ? 40.765 24.712 62.536 1.00 22.80 72 PRO A N 1
ATOM 585 C CA . PRO A 1 76 ? 40.570 25.546 63.725 1.00 23.10 72 PRO A CA 1
ATOM 586 C C . PRO A 1 76 ? 41.399 25.026 64.898 1.00 24.12 72 PRO A C 1
ATOM 587 O O . PRO A 1 76 ? 41.431 25.637 65.966 1.00 24.07 72 PRO A O 1
ATOM 591 N N . GLU A 1 77 ? 42.058 23.888 64.692 1.00 24.02 73 GLU A N 1
ATOM 592 C CA . GLU A 1 77 ? 42.904 23.288 65.719 1.00 24.04 73 GLU A CA 1
ATOM 593 C C . GLU A 1 77 ? 44.380 23.362 65.330 1.00 21.82 73 GLU A C 1
ATOM 594 O O . GLU A 1 77 ? 45.211 22.602 65.837 1.00 22.57 73 GLU A O 1
ATOM 600 N N . VAL A 1 78 ? 44.701 24.286 64.426 1.00 18.87 74 VAL A N 1
ATOM 601 C CA . VAL A 1 78 ? 46.073 24.479 63.975 1.00 19.79 74 VAL A CA 1
ATOM 602 C C . VAL A 1 78 ? 46.974 24.650 65.208 1.00 19.85 74 VAL A C 1
ATOM 603 O O . VAL A 1 78 ? 46.605 25.311 66.182 1.00 20.51 74 VAL A O 1
ATOM 607 N N . GLU A 1 79 ? 48.150 24.036 65.150 1.00 19.77 75 GLU A N 1
ATOM 608 C CA . GLU A 1 79 ? 49.109 24.019 66.255 1.00 23.28 75 GLU A CA 1
ATOM 609 C C . GLU A 1 79 ? 49.735 25.330 66.726 1.00 21.80 75 GLU A C 1
ATOM 610 O O . GLU A 1 79 ? 50.046 25.474 67.910 1.00 23.01 75 GLU A O 1
ATOM 616 N N . SER A 1 80 ? 49.925 26.287 65.824 1.00 20.23 76 SER A N 1
ATOM 617 C CA . SER A 1 80 ? 50.561 27.541 66.206 1.00 19.18 76 SER A CA 1
ATOM 618 C C . SER A 1 80 ? 50.239 28.666 65.245 1.00 18.85 76 SER A C 1
ATOM 619 O O . SER A 1 80 ? 49.786 28.426 64.125 1.00 18.22 76 SER A O 1
ATOM 622 N N . PRO A 1 81 ? 50.473 29.916 65.672 1.00 18.28 77 PRO A N 1
ATOM 623 C CA . PRO A 1 81 ? 50.194 31.045 64.785 1.00 18.15 77 PRO A CA 1
ATOM 624 C C . PRO A 1 81 ? 51.190 31.039 63.625 1.00 19.04 77 PRO A C 1
ATOM 625 O O . PRO A 1 81 ? 50.877 31.495 62.530 1.00 20.22 77 PRO A O 1
ATOM 629 N N . GLU A 1 82 ? 52.387 30.508 63.864 1.00 18.29 78 GLU A N 1
ATOM 630 C CA . GLU A 1 82 ? 53.400 30.440 62.810 1.00 19.50 78 GLU A CA 1
ATOM 631 C C . GLU A 1 82 ? 52.886 29.536 61.688 1.00 19.14 78 GLU A C 1
ATOM 632 O O . GLU A 1 82 ? 53.044 29.845 60.504 1.00 17.48 78 GLU A O 1
ATOM 638 N N . LEU A 1 83 ? 52.275 28.417 62.066 1.00 17.83 79 LEU A N 1
ATOM 639 C CA . LEU A 1 83 ? 51.739 27.472 61.094 1.00 18.35 79 LEU A CA 1
ATOM 640 C C . LEU A 1 83 ? 50.492 28.040 60.414 1.00 17.60 79 LEU A C 1
ATOM 641 O O . LEU A 1 83 ? 50.274 27.830 59.215 1.00 16.07 79 LEU A O 1
ATOM 646 N N . ALA A 1 84 ? 49.671 28.768 61.167 1.00 17.26 80 ALA A N 1
ATOM 647 C CA . ALA A 1 84 ? 48.474 29.362 60.576 1.00 15.64 80 ALA A CA 1
ATOM 648 C C . ALA A 1 84 ? 48.910 30.355 59.502 1.00 16.59 80 ALA A C 1
ATOM 649 O O . ALA A 1 84 ? 48.290 30.448 58.440 1.00 15.34 80 ALA A O 1
ATOM 651 N N . ARG A 1 85 ? 49.973 31.101 59.783 1.00 15.66 81 ARG A N 1
ATOM 652 C CA . ARG A 1 85 ? 50.483 32.065 58.819 1.00 14.30 81 ARG A CA 1
ATOM 653 C C . ARG A 1 85 ? 51.134 31.379 57.620 1.00 16.11 81 ARG A C 1
ATOM 654 O O . ARG A 1 85 ? 51.061 31.894 56.506 1.00 15.31 81 ARG A O 1
ATOM 662 N N . MET A 1 86 ? 51.766 30.225 57.830 1.00 15.01 82 MET A N 1
ATOM 663 C CA . MET A 1 86 ? 52.370 29.528 56.690 1.00 14.88 82 MET A CA 1
ATOM 664 C C . MET A 1 86 ? 51.256 29.008 55.787 1.00 16.61 82 MET A C 1
ATOM 665 O O . MET A 1 86 ? 51.388 29.012 54.562 1.00 14.66 82 MET A O 1
ATOM 670 N N . LEU A 1 87 ? 50.157 28.556 56.381 1.00 15.73 83 LEU A N 1
ATOM 671 C CA . LEU A 1 87 ? 49.038 28.065 55.587 1.00 16.18 83 LEU A CA 1
ATOM 672 C C . LEU A 1 87 ? 48.443 29.221 54.781 1.00 16.52 83 LEU A C 1
ATOM 673 O O . LEU A 1 87 ? 48.048 29.049 53.627 1.00 16.91 83 LEU A O 1
ATOM 678 N N . ALA A 1 88 ? 48.400 30.405 55.387 1.00 15.52 84 ALA A N 1
ATOM 679 C CA . ALA A 1 88 ? 47.862 31.580 54.710 1.00 15.34 84 ALA A CA 1
ATOM 680 C C . ALA A 1 88 ? 48.783 32.037 53.584 1.00 15.42 84 ALA A C 1
ATOM 681 O O . ALA A 1 88 ? 48.312 32.416 52.507 1.00 14.62 84 ALA A O 1
ATOM 683 N N . VAL A 1 89 ? 50.091 32.012 53.829 1.00 14.62 85 VAL A N 1
ATOM 684 C CA . VAL A 1 89 ? 51.052 32.411 52.798 1.00 13.19 85 VAL A CA 1
ATOM 685 C C . VAL A 1 89 ? 50.978 31.408 51.642 1.00 15.42 85 VAL A C 1
ATOM 686 O O . VAL A 1 89 ? 51.067 31.789 50.474 1.00 13.62 85 VAL A O 1
ATOM 690 N N . THR A 1 90 ? 50.807 30.128 51.965 1.00 15.29 86 THR A N 1
ATOM 691 C CA . THR A 1 90 ? 50.702 29.108 50.927 1.00 14.01 86 THR A CA 1
ATOM 692 C C . THR A 1 90 ? 49.438 29.323 50.092 1.00 14.15 86 THR A C 1
ATOM 693 O O . THR A 1 90 ? 49.482 29.208 48.866 1.00 14.72 86 THR A O 1
ATOM 697 N N . LYS A 1 91 ? 48.322 29.651 50.741 1.00 13.72 87 LYS A N 1
ATOM 698 C CA . LYS A 1 91 ? 47.080 29.887 50.003 1.00 13.71 87 LYS A CA 1
ATOM 699 C C . LYS A 1 91 ? 47.266 31.104 49.099 1.00 14.13 87 LYS A C 1
ATOM 700 O O . LYS A 1 91 ? 46.826 31.109 47.941 1.00 13.85 87 LYS A O 1
ATOM 706 N N . TRP A 1 92 ? 47.914 32.139 49.618 1.00 13.62 88 TRP A N 1
ATOM 707 C CA . TRP A 1 92 ? 48.173 33.319 48.807 1.00 12.90 88 TRP A CA 1
ATOM 708 C C . TRP A 1 92 ? 49.028 32.936 47.592 1.00 13.21 88 TRP A C 1
ATOM 709 O O . TRP A 1 92 ? 48.712 33.293 46.459 1.00 13.30 88 TRP A O 1
ATOM 720 N N . PHE A 1 93 ? 50.113 32.201 47.819 1.00 13.52 89 PHE A N 1
ATOM 721 C CA . PHE A 1 93 ? 50.977 31.823 46.708 1.00 13.00 89 PHE A CA 1
ATOM 722 C C . PHE A 1 93 ? 50.219 31.045 45.635 1.00 13.35 89 PHE A C 1
ATOM 723 O O . PHE A 1 93 ? 50.340 31.335 44.443 1.00 12.99 89 PHE A O 1
ATOM 731 N N . ILE A 1 94 ? 49.444 30.053 46.046 1.00 12.63 90 ILE A N 1
ATOM 732 C CA . ILE A 1 94 ? 48.670 29.277 45.089 1.00 13.49 90 ILE A CA 1
ATOM 733 C C . ILE A 1 94 ? 47.714 30.200 44.328 1.00 12.96 90 ILE A C 1
ATOM 734 O O . ILE A 1 94 ? 47.539 30.047 43.122 1.00 13.22 90 ILE A O 1
ATOM 739 N N . SER A 1 95 ? 47.130 31.179 45.022 1.00 11.98 91 SER A N 1
ATOM 740 C CA . SER A 1 95 ? 46.183 32.099 44.373 1.00 13.48 91 SER A CA 1
ATOM 741 C C . SER A 1 95 ? 46.825 32.957 43.288 1.00 13.61 91 SER A C 1
ATOM 742 O O . SER A 1 95 ? 46.135 33.442 42.395 1.00 13.83 91 SER A O 1
ATOM 745 N N . THR A 1 96 ? 48.137 33.145 43.346 1.00 12.22 92 THR A N 1
ATOM 746 C CA . THR A 1 96 ? 48.803 33.962 42.331 1.00 11.26 92 THR A CA 1
ATOM 747 C C . THR A 1 96 ? 48.996 33.231 41.013 1.00 11.75 92 THR A C 1
ATOM 748 O O . THR A 1 96 ? 49.104 33.861 39.960 1.00 12.87 92 THR A O 1
ATOM 752 N N . LEU A 1 97 ? 49.032 31.903 41.068 1.00 12.91 93 LEU A N 1
ATOM 753 C CA . LEU A 1 97 ? 49.301 31.111 39.879 1.00 12.55 93 LEU A CA 1
ATOM 754 C C . LEU A 1 97 ? 48.353 31.291 38.696 1.00 12.06 93 LEU A C 1
ATOM 755 O O . LEU A 1 97 ? 48.811 31.388 37.559 1.00 11.95 93 LEU A O 1
ATOM 760 N N . LYS A 1 98 ? 47.049 31.361 38.946 1.00 12.90 94 LYS A N 1
ATOM 761 C CA . LYS A 1 98 ? 46.115 31.552 37.843 1.00 13.52 94 LYS A CA 1
ATOM 762 C C . LYS A 1 98 ? 46.375 32.910 37.182 1.00 13.53 94 LYS A C 1
ATOM 763 O O . LYS A 1 98 ? 46.318 33.034 35.958 1.00 14.79 94 LYS A O 1
ATOM 769 N N . SER A 1 99 ? 46.676 33.925 37.986 1.00 14.29 95 SER A N 1
ATOM 770 C CA . SER A 1 99 ? 46.949 35.257 37.440 1.00 12.98 95 SER A CA 1
ATOM 771 C C . SER A 1 99 ? 48.221 35.239 36.603 1.00 14.28 95 SER A C 1
ATOM 772 O O . SER A 1 99 ? 48.257 35.721 35.467 1.00 14.38 95 SER A O 1
ATOM 775 N N . GLN A 1 100 ? 49.278 34.686 37.183 1.00 12.59 96 GLN A N 1
ATOM 776 C CA . GLN A 1 100 ? 50.568 34.632 36.513 1.00 12.95 96 GLN A CA 1
ATOM 777 C C . GLN A 1 100 ? 50.555 33.872 35.198 1.00 11.98 96 GLN A C 1
ATOM 778 O O . GLN A 1 100 ? 51.106 34.327 34.194 1.00 13.43 96 GLN A O 1
ATOM 784 N N . TYR A 1 101 ? 49.916 32.708 35.213 1.00 13.47 97 TYR A N 1
ATOM 785 C CA . TYR A 1 101 ? 49.974 31.821 34.061 1.00 14.38 97 TYR A CA 1
ATOM 786 C C . TYR A 1 101 ? 48.753 31.586 33.175 1.00 16.35 97 TYR A C 1
ATOM 787 O O . TYR A 1 101 ? 48.872 30.928 32.138 1.00 16.79 97 TYR A O 1
ATOM 796 N N . CYS A 1 102 ? 47.600 32.134 33.549 1.00 15.78 98 CYS A N 1
ATOM 797 C CA . CYS A 1 102 ? 46.381 31.938 32.760 1.00 17.60 98 CYS A CA 1
ATOM 798 C C . CYS A 1 102 ? 45.707 33.216 32.279 1.00 16.34 98 CYS A C 1
ATOM 799 O O . CYS A 1 102 ? 44.777 33.154 31.477 1.00 17.67 98 CYS A O 1
ATOM 802 N N . SER A 1 103 ? 46.155 34.368 32.764 1.00 16.57 99 SER A N 1
ATOM 803 C CA . SER A 1 103 ? 45.512 35.623 32.397 1.00 16.16 99 SER A CA 1
ATOM 804 C C . SER A 1 103 ? 45.376 35.913 30.910 1.00 17.17 99 SER A C 1
ATOM 805 O O . SER A 1 103 ? 44.330 36.405 30.484 1.00 17.78 99 SER A O 1
ATOM 808 N N . ARG A 1 104 ? 46.404 35.620 30.114 1.00 16.54 100 ARG A N 1
ATOM 809 C CA . ARG A 1 104 ? 46.306 35.888 28.680 1.00 16.71 100 ARG A CA 1
ATOM 810 C C . ARG A 1 104 ? 45.380 34.902 27.975 1.00 18.68 100 ARG A C 1
ATOM 811 O O . ARG A 1 104 ? 44.714 35.261 27.007 1.00 18.94 100 ARG A O 1
ATOM 819 N N . ASN A 1 105 ? 45.327 33.662 28.442 1.00 18.20 101 ASN A N 1
ATOM 820 C CA . ASN A 1 105 ? 44.430 32.707 27.803 1.00 19.96 101 ASN A CA 1
ATOM 821 C C . ASN A 1 105 ? 43.008 33.226 27.902 1.00 20.33 101 ASN A C 1
ATOM 822 O O . ASN A 1 105 ? 42.218 33.090 26.970 1.00 22.08 101 ASN A O 1
ATOM 827 N N . GLU A 1 106 ? 42.695 33.847 29.032 1.00 21.91 102 GLU A N 1
ATOM 828 C CA . GLU A 1 106 ? 41.365 34.384 29.263 1.00 23.78 102 GLU A CA 1
ATOM 829 C C . GLU A 1 106 ? 41.088 35.683 28.520 1.00 23.76 102 GLU A C 1
ATOM 830 O O . GLU A 1 106 ? 40.041 35.835 27.894 1.00 25.86 102 GLU A O 1
ATOM 836 N N . SER A 1 107 ? 42.030 36.616 28.571 1.00 22.27 103 SER A N 1
ATOM 837 C CA . SER A 1 107 ? 41.834 37.911 27.932 1.00 21.87 103 SER A CA 1
ATOM 838 C C . SER A 1 107 ? 42.192 37.999 26.452 1.00 21.62 103 SER A C 1
ATOM 839 O O . SER A 1 107 ? 41.663 38.855 25.737 1.00 23.56 103 SER A O 1
ATOM 842 N N . LEU A 1 108 ? 43.078 37.124 25.989 1.00 19.28 104 LEU A N 1
ATOM 843 C CA . LEU A 1 108 ? 43.507 37.161 24.595 1.00 19.74 104 LEU A CA 1
ATOM 844 C C . LEU A 1 108 ? 43.115 35.939 23.776 1.00 20.29 104 LEU A C 1
ATOM 845 O O . LEU A 1 108 ? 43.136 35.989 22.543 1.00 22.75 104 LEU A O 1
ATOM 850 N N . GLY A 1 109 ? 42.775 34.843 24.447 1.00 20.16 105 GLY A N 1
ATOM 851 C CA . GLY A 1 109 ? 42.391 33.634 23.733 1.00 20.19 105 GLY A CA 1
ATOM 852 C C . GLY A 1 109 ? 43.426 32.526 23.802 1.00 19.52 105 GLY A C 1
ATOM 853 O O . GLY A 1 109 ? 43.134 31.367 23.507 1.00 20.44 105 GLY A O 1
ATOM 854 N N . SER A 1 110 ? 44.650 32.884 24.181 1.00 18.76 106 SER A N 1
ATOM 855 C CA . SER A 1 110 ? 45.731 31.915 24.318 1.00 17.79 106 SER A CA 1
ATOM 856 C C . SER A 1 110 ? 46.914 32.669 24.883 1.00 16.10 106 SER A C 1
ATOM 857 O O . SER A 1 110 ? 46.856 33.887 25.045 1.00 16.14 106 SER A O 1
ATOM 860 N N . GLU A 1 111 ? 47.982 31.954 25.209 1.00 16.77 107 GLU A N 1
ATOM 861 C CA . GLU A 1 111 ? 49.160 32.647 25.674 1.00 16.52 107 GLU A CA 1
ATOM 862 C C . GLU A 1 111 ? 49.672 33.301 24.391 1.00 18.95 107 GLU A C 1
ATOM 863 O O . GLU A 1 111 ? 49.505 32.751 23.291 1.00 20.09 107 GLU A O 1
ATOM 869 N N . LYS A 1 112 ? 50.247 34.489 24.514 1.00 18.31 108 LYS A N 1
ATOM 870 C CA . LYS A 1 112 ? 50.775 35.189 23.353 1.00 17.62 108 LYS A CA 1
ATOM 871 C C . LYS A 1 112 ? 52.120 35.804 23.686 1.00 17.71 108 LYS A C 1
ATOM 872 O O . LYS A 1 112 ? 52.562 35.763 24.837 1.00 18.84 108 LYS A O 1
ATOM 878 N N . LYS A 1 113 ? 52.782 36.357 22.677 1.00 16.72 109 LYS A N 1
ATOM 879 C CA . LYS A 1 113 ? 54.084 36.965 22.897 1.00 16.96 109 LYS A CA 1
ATOM 880 C C . LYS A 1 113 ? 53.918 38.328 23.555 1.00 16.53 109 LYS A C 1
ATOM 881 O O . LYS A 1 113 ? 53.309 39.228 22.984 1.00 17.26 109 LYS A O 1
ATOM 887 N N . PRO A 1 114 ? 54.443 38.492 24.776 1.00 17.50 110 PRO A N 1
ATOM 888 C CA . PRO A 1 114 ? 54.321 39.780 25.459 1.00 17.93 110 PRO A CA 1
ATOM 889 C C . PRO A 1 114 ? 55.316 40.776 24.878 1.00 17.45 110 PRO A C 1
ATOM 890 O O . PRO A 1 114 ? 56.258 40.396 24.178 1.00 18.63 110 PRO A O 1
ATOM 894 N N . LEU A 1 115 ? 55.098 42.058 25.146 1.00 16.27 111 LEU A N 1
ATOM 895 C CA . LEU A 1 115 ? 56.029 43.061 24.657 1.00 15.23 111 LEU A CA 1
ATOM 896 C C . LEU A 1 115 ? 57.303 42.931 25.484 1.00 14.59 111 LEU A C 1
ATOM 897 O O . LEU A 1 115 ? 57.249 42.772 26.704 1.00 16.17 111 LEU A O 1
ATOM 902 N N . ASN A 1 116 ? 58.444 42.972 24.802 1.00 15.40 112 ASN A N 1
ATOM 903 C CA . ASN A 1 116 ? 59.755 42.888 25.445 1.00 15.51 112 ASN A CA 1
ATOM 904 C C . ASN A 1 116 ? 60.015 44.298 25.982 1.00 15.60 112 ASN A C 1
ATOM 905 O O . ASN A 1 116 ? 60.229 45.228 25.208 1.00 17.47 112 ASN A O 1
ATOM 910 N N . PRO A 1 117 ? 60.018 44.473 27.314 1.00 15.05 113 PRO A N 1
ATOM 911 C CA . PRO A 1 117 ? 60.241 45.805 27.890 1.00 16.06 113 PRO A CA 1
ATOM 912 C C . PRO A 1 117 ? 61.536 46.507 27.523 1.00 17.03 113 PRO A C 1
ATOM 913 O O . PRO A 1 117 ? 62.557 45.863 27.281 1.00 18.82 113 PRO A O 1
ATOM 917 N N . PHE A 1 118 ? 61.488 47.833 27.473 1.00 16.37 114 PHE A N 1
ATOM 918 C CA . PHE A 1 118 ? 62.698 48.591 27.198 1.00 16.06 114 PHE A CA 1
ATOM 919 C C . PHE A 1 118 ? 63.357 48.872 28.540 1.00 16.78 114 PHE A C 1
ATOM 920 O O . PHE A 1 118 ? 62.692 48.896 29.582 1.00 17.52 114 PHE A O 1
ATOM 928 N N . LEU A 1 119 ? 64.670 49.065 28.515 1.00 15.67 115 LEU A N 1
ATOM 929 C CA . LEU A 1 119 ? 65.429 49.346 29.724 1.00 15.38 115 LEU A CA 1
ATOM 930 C C . LEU A 1 119 ? 64.917 50.623 30.380 1.00 15.71 115 LEU A C 1
ATOM 931 O O . LEU A 1 119 ? 64.838 51.674 29.742 1.00 17.77 115 LEU A O 1
ATOM 936 N N . GLY A 1 120 ? 64.566 50.523 31.660 1.00 17.29 116 GLY A N 1
ATOM 937 C CA . GLY A 1 120 ? 64.074 51.681 32.384 1.00 17.43 116 GLY A CA 1
ATOM 938 C C . GLY A 1 120 ? 62.561 51.775 32.457 1.00 18.89 116 GLY A C 1
ATOM 939 O O . GLY A 1 120 ? 62.017 52.613 33.183 1.00 19.67 116 GLY A O 1
ATOM 940 N N . GLU A 1 121 ? 61.877 50.922 31.702 1.00 17.44 117 GLU A N 1
ATOM 941 C CA . GLU A 1 121 ? 60.418 50.920 31.693 1.00 17.40 117 GLU A CA 1
ATOM 942 C C . GLU A 1 121 ? 59.863 50.732 33.102 1.00 16.00 117 GLU A C 1
ATOM 943 O O . GLU A 1 121 ? 60.369 49.922 33.881 1.00 16.22 117 GLU A O 1
ATOM 949 N N . LEU A 1 122 ? 58.805 51.474 33.408 1.00 15.69 118 LEU A N 1
ATOM 950 C CA . LEU A 1 122 ? 58.175 51.407 34.719 1.00 17.22 118 LEU A CA 1
ATOM 951 C C . LEU A 1 122 ? 56.696 51.058 34.614 1.00 16.22 118 LEU A C 1
ATOM 952 O O . LEU A 1 122 ? 56.046 51.363 33.620 1.00 16.77 118 LEU A O 1
ATOM 957 N N . PHE A 1 123 ? 56.173 50.400 35.641 1.00 16.30 119 PHE A N 1
ATOM 958 C CA . PHE A 1 123 ? 54.748 50.107 35.693 1.00 16.58 119 PHE A CA 1
ATOM 959 C C . PHE A 1 123 ? 54.376 50.252 37.159 1.00 16.12 119 PHE A C 1
ATOM 960 O O . PHE A 1 123 ? 54.915 49.554 38.020 1.00 16.64 119 PHE A O 1
ATOM 968 N N . VAL A 1 124 ? 53.482 51.190 37.445 1.00 15.66 120 VAL A N 1
ATOM 969 C CA . VAL A 1 124 ? 53.073 51.422 38.822 1.00 16.54 120 VAL A CA 1
ATOM 970 C C . VAL A 1 124 ? 51.564 51.548 38.947 1.00 15.11 120 VAL A C 1
ATOM 971 O O . VAL A 1 124 ? 50.867 51.902 37.995 1.00 15.23 120 VAL A O 1
ATOM 975 N N . GLY A 1 125 ? 51.068 51.250 40.140 1.00 15.14 121 GLY A N 1
ATOM 976 C CA . GLY A 1 125 ? 49.644 51.331 40.390 1.00 15.73 121 GLY A CA 1
ATOM 977 C C . GLY A 1 125 ? 49.389 51.001 41.841 1.00 15.60 121 GLY A C 1
ATOM 978 O O . GLY A 1 125 ? 50.330 50.883 42.628 1.00 16.42 121 GLY A O 1
ATOM 979 N N . LYS A 1 126 ? 48.123 50.839 42.199 1.00 17.28 122 LYS A N 1
ATOM 980 C CA . LYS A 1 126 ? 47.783 50.534 43.579 1.00 17.36 122 LYS A CA 1
ATOM 981 C C . LYS A 1 126 ? 46.435 49.853 43.706 1.00 18.62 122 LYS A C 1
ATOM 982 O O . LYS A 1 126 ? 45.555 50.033 42.868 1.00 18.47 122 LYS A O 1
ATOM 988 N N . TRP A 1 127 ? 46.294 49.050 44.753 1.00 18.40 123 TRP A N 1
ATOM 989 C CA . TRP A 1 127 ? 45.022 48.413 45.061 1.00 19.10 123 TRP A CA 1
ATOM 990 C C . TRP A 1 127 ? 44.541 49.294 46.209 1.00 18.89 123 TRP A C 1
ATOM 991 O O . TRP A 1 127 ? 45.127 49.297 47.293 1.00 18.93 123 TRP A O 1
ATOM 1002 N N . GLU A 1 128 ? 43.500 50.076 45.960 1.00 19.86 124 GLU A N 1
ATOM 1003 C CA . GLU A 1 128 ? 42.983 50.980 46.979 1.00 21.86 124 GLU A CA 1
ATOM 1004 C C . GLU A 1 128 ? 42.241 50.277 48.114 1.00 21.75 124 GLU A C 1
ATOM 1005 O O . GLU A 1 128 ? 42.161 50.805 49.225 1.00 22.42 124 GLU A O 1
ATOM 1011 N N . ASN A 1 129 ? 41.713 49.087 47.836 1.00 21.88 125 ASN A N 1
ATOM 1012 C CA . ASN A 1 129 ? 40.983 48.309 48.836 1.00 21.40 125 ASN A CA 1
ATOM 1013 C C . ASN A 1 129 ? 39.924 49.163 49.535 1.00 24.07 125 ASN A C 1
ATOM 1014 O O . ASN A 1 129 ? 39.794 49.138 50.760 1.00 23.41 125 ASN A O 1
ATOM 1019 N N . LYS A 1 130 ? 39.160 49.906 48.741 1.00 26.24 126 LYS A N 1
ATOM 1020 C CA . LYS A 1 130 ? 38.122 50.784 49.271 1.00 28.82 126 LYS A CA 1
ATOM 1021 C C . LYS A 1 130 ? 37.068 50.081 50.123 1.00 29.08 126 LYS A C 1
ATOM 1022 O O . LYS A 1 130 ? 36.566 50.657 51.087 1.00 30.61 126 LYS A O 1
ATOM 1028 N N . GLU A 1 131 ? 36.730 48.846 49.769 1.00 29.81 127 GLU A N 1
ATOM 1029 C CA . GLU A 1 131 ? 35.724 48.093 50.514 1.00 30.73 127 GLU A CA 1
ATOM 1030 C C . GLU A 1 131 ? 36.234 47.564 51.852 1.00 31.01 127 GLU A C 1
ATOM 1031 O O . GLU A 1 131 ? 35.459 47.036 52.650 1.00 31.16 127 GLU A O 1
ATOM 1037 N N . HIS A 1 132 ? 37.532 47.709 52.097 1.00 29.91 128 HIS A N 1
ATOM 1038 C CA . HIS A 1 132 ? 38.135 47.227 53.337 1.00 29.34 128 HIS A CA 1
ATOM 1039 C C . HIS A 1 132 ? 39.103 48.249 53.922 1.00 28.88 128 HIS A C 1
ATOM 1040 O O . HIS A 1 132 ? 40.308 48.178 53.690 1.00 27.31 128 HIS A O 1
ATOM 1047 N N . PRO A 1 133 ? 38.587 49.209 54.705 1.00 28.15 129 PRO A N 1
ATOM 1048 C CA . PRO A 1 133 ? 39.431 50.241 55.314 1.00 27.41 129 PRO A CA 1
ATOM 1049 C C . PRO A 1 133 ? 40.572 49.701 56.174 1.00 26.26 129 PRO A C 1
ATOM 1050 O O . PRO A 1 133 ? 41.611 50.346 56.304 1.00 26.86 129 PRO A O 1
ATOM 1054 N N . GLU A 1 134 ? 40.383 48.521 56.757 1.00 25.75 130 GLU A N 1
ATOM 1055 C CA . GLU A 1 134 ? 41.417 47.929 57.597 1.00 25.57 130 GLU A CA 1
ATOM 1056 C C . GLU A 1 134 ? 42.611 47.474 56.753 1.00 23.42 130 GLU A C 1
ATOM 1057 O O . GLU A 1 134 ? 43.713 47.293 57.272 1.00 22.88 130 GLU A O 1
ATOM 1063 N N . PHE A 1 135 ? 42.383 47.293 55.455 1.00 22.83 131 PHE A N 1
ATOM 1064 C CA . PHE A 1 135 ? 43.444 46.854 54.543 1.00 21.93 131 PHE A CA 1
ATOM 1065 C C . PHE A 1 135 ? 44.458 47.945 54.236 1.00 21.74 131 PHE A C 1
ATOM 1066 O O . PHE A 1 135 ? 45.660 47.740 54.365 1.00 20.71 131 PHE A O 1
ATOM 1074 N N . GLY A 1 136 ? 43.969 49.109 53.830 1.00 21.39 132 GLY A N 1
ATOM 1075 C CA . GLY A 1 136 ? 44.865 50.187 53.477 1.00 20.49 132 GLY A CA 1
ATOM 1076 C C . GLY A 1 136 ? 45.279 50.008 52.029 1.00 19.96 132 GLY A C 1
ATOM 1077 O O . GLY A 1 136 ? 44.978 48.989 51.410 1.00 21.06 132 GLY A O 1
ATOM 1078 N N . GLU A 1 137 ? 45.975 51.004 51.497 1.00 18.36 133 GLU A N 1
ATOM 1079 C CA . GLU A 1 137 ? 46.434 51.002 50.117 1.00 19.42 133 GLU A CA 1
ATOM 1080 C C . GLU A 1 137 ? 47.633 50.077 49.913 1.00 18.92 133 GLU A C 1
ATOM 1081 O O . GLU A 1 137 ? 48.550 50.059 50.727 1.00 19.45 133 GLU A O 1
ATOM 1087 N N . THR A 1 138 ? 47.608 49.296 48.834 1.00 18.07 134 THR A N 1
ATOM 1088 C CA . THR A 1 138 ? 48.726 48.407 48.516 1.00 17.06 134 THR A CA 1
ATOM 1089 C C . THR A 1 138 ? 49.322 48.901 47.200 1.00 16.66 134 THR A C 1
ATOM 1090 O O . THR A 1 138 ? 48.636 48.968 46.180 1.00 17.88 134 THR A O 1
ATOM 1094 N N . VAL A 1 139 ? 50.605 49.238 47.250 1.00 17.04 135 VAL A N 1
ATOM 1095 C CA . VAL A 1 139 ? 51.334 49.791 46.116 1.00 16.04 135 VAL A CA 1
ATOM 1096 C C . VAL A 1 139 ? 52.162 48.791 45.317 1.00 15.73 135 VAL A C 1
ATOM 1097 O O . VAL A 1 139 ? 52.792 47.899 45.888 1.00 16.25 135 VAL A O 1
ATOM 1101 N N . LEU A 1 140 ? 52.142 48.951 43.994 1.00 16.24 136 LEU A N 1
ATOM 1102 C CA . LEU A 1 140 ? 52.952 48.129 43.091 1.00 15.80 136 LEU A CA 1
ATOM 1103 C C . LEU A 1 140 ? 53.938 49.015 42.346 1.00 15.27 136 LEU A C 1
ATOM 1104 O O . LEU A 1 140 ? 53.552 50.018 41.743 1.00 14.99 136 LEU A O 1
ATOM 1109 N N . LEU A 1 141 ? 55.213 48.640 42.409 1.00 15.50 137 LEU A N 1
ATOM 1110 C CA . LEU A 1 141 ? 56.271 49.328 41.678 1.00 15.21 137 LEU A CA 1
ATOM 1111 C C . LEU A 1 141 ? 56.980 48.231 40.893 1.00 15.74 137 LEU A C 1
ATOM 1112 O O . LEU A 1 141 ? 57.421 47.236 41.465 1.00 15.88 137 LEU A O 1
ATOM 1117 N N . SER A 1 142 ? 57.069 48.406 39.581 1.00 14.69 138 SER A N 1
ATOM 1118 C CA . SER A 1 142 ? 57.729 47.429 38.729 1.00 15.07 138 SER A CA 1
ATOM 1119 C C . SER A 1 142 ? 58.653 48.195 37.783 1.00 15.84 138 SER A C 1
ATOM 1120 O O . SER A 1 142 ? 58.254 49.200 37.184 1.00 15.76 138 SER A O 1
ATOM 1123 N N . GLU A 1 143 ? 59.894 47.732 37.664 1.00 15.24 139 GLU A N 1
ATOM 1124 C CA . GLU A 1 143 ? 60.865 48.395 36.798 1.00 16.66 139 GLU A CA 1
ATOM 1125 C C . GLU A 1 143 ? 61.711 47.405 36.001 1.00 15.82 139 GLU A C 1
ATOM 1126 O O . GLU A 1 143 ? 62.153 46.382 36.527 1.00 15.98 139 GLU A O 1
ATOM 1132 N N . GLN A 1 144 ? 61.929 47.717 34.728 1.00 15.19 140 GLN A N 1
ATOM 1133 C CA . GLN A 1 144 ? 62.756 46.870 33.875 1.00 16.58 140 GLN A CA 1
ATOM 1134 C C . GLN A 1 144 ? 64.197 47.267 34.172 1.00 16.96 140 GLN A C 1
ATOM 1135 O O . GLN A 1 144 ? 64.679 48.297 33.694 1.00 19.10 140 GLN A O 1
ATOM 1141 N N . VAL A 1 145 ? 64.879 46.453 34.966 1.00 17.67 141 VAL A N 1
ATOM 1142 C CA . VAL A 1 145 ? 66.252 46.762 35.344 1.00 17.93 141 VAL A CA 1
ATOM 1143 C C . VAL A 1 145 ? 67.302 46.279 34.351 1.00 19.10 141 VAL A C 1
ATOM 1144 O O . VAL A 1 145 ? 68.485 46.584 34.499 1.00 20.38 141 VAL A O 1
ATOM 1148 N N . SER A 1 146 ? 66.872 45.522 33.345 1.00 18.21 142 SER A N 1
ATOM 1149 C CA . SER A 1 146 ? 67.780 45.041 32.307 1.00 18.63 142 SER A CA 1
ATOM 1150 C C . SER A 1 146 ? 66.987 44.677 31.059 1.00 18.79 142 SER A C 1
ATOM 1151 O O . SER A 1 146 ? 65.855 44.203 31.152 1.00 18.05 142 SER A O 1
ATOM 1154 N N . HIS A 1 147 ? 67.584 44.924 29.897 1.00 18.68 143 HIS A N 1
ATOM 1155 C CA . HIS A 1 147 ? 66.967 44.618 28.604 1.00 19.50 143 HIS A CA 1
ATOM 1156 C C . HIS A 1 147 ? 67.746 43.477 27.950 1.00 18.99 143 HIS A C 1
ATOM 1157 O O . HIS A 1 147 ? 67.176 42.634 27.260 1.00 19.82 143 HIS A O 1
ATOM 1164 N N . HIS A 1 148 ? 69.055 43.459 28.188 1.00 21.11 144 HIS A N 1
ATOM 1165 C CA . HIS A 1 148 ? 69.940 42.437 27.635 1.00 22.08 144 HIS A CA 1
ATOM 1166 C C . HIS A 1 148 ? 70.677 41.750 28.791 1.00 21.51 144 HIS A C 1
ATOM 1167 O O . HIS A 1 148 ? 71.773 42.159 29.172 1.00 23.74 144 HIS A O 1
ATOM 1174 N N . PRO A 1 149 ? 70.081 40.696 29.369 1.00 20.55 145 PRO A N 1
ATOM 1175 C CA . PRO A 1 149 ? 68.788 40.100 29.031 1.00 19.39 145 PRO A CA 1
ATOM 1176 C C . PRO A 1 149 ? 67.642 40.794 29.761 1.00 18.61 145 PRO A C 1
ATOM 1177 O O . PRO A 1 149 ? 67.861 41.648 30.617 1.00 19.64 145 PRO A O 1
ATOM 1181 N N . PRO A 1 150 ? 66.398 40.430 29.428 1.00 18.21 146 PRO A N 1
ATOM 1182 C CA . PRO A 1 150 ? 65.248 41.048 30.091 1.00 17.43 146 PRO A CA 1
ATOM 1183 C C . PRO A 1 150 ? 65.176 40.664 31.567 1.00 17.40 146 PRO A C 1
ATOM 1184 O O . PRO A 1 150 ? 65.202 39.478 31.910 1.00 16.83 146 PRO A O 1
ATOM 1188 N N . VAL A 1 151 ? 65.105 41.670 32.436 1.00 16.11 147 VAL A N 1
ATOM 1189 C CA . VAL A 1 151 ? 64.986 41.427 33.870 1.00 15.77 147 VAL A CA 1
ATOM 1190 C C . VAL A 1 151 ? 64.026 42.450 34.451 1.00 15.41 147 VAL A C 1
ATOM 1191 O O . VAL A 1 151 ? 64.191 43.647 34.240 1.00 15.96 147 VAL A O 1
ATOM 1195 N N . THR A 1 152 ? 63.016 41.966 35.167 1.00 14.87 148 THR A N 1
ATOM 1196 C CA . THR A 1 152 ? 62.026 42.835 35.790 1.00 15.59 148 THR A CA 1
ATOM 1197 C C . THR A 1 152 ? 62.132 42.710 37.302 1.00 15.53 148 THR A C 1
ATOM 1198 O O . THR A 1 152 ? 62.149 41.602 37.830 1.00 15.44 148 THR A O 1
ATOM 1202 N N . ALA A 1 153 ? 62.213 43.852 37.984 1.00 14.76 149 ALA A N 1
ATOM 1203 C CA . ALA A 1 153 ? 62.283 43.887 39.443 1.00 15.23 149 ALA A CA 1
ATOM 1204 C C . ALA A 1 153 ? 60.985 44.529 39.937 1.00 14.71 149 ALA A C 1
ATOM 1205 O O . ALA A 1 153 ? 60.403 45.381 39.265 1.00 16.25 149 ALA A O 1
ATOM 1207 N N . PHE A 1 154 ? 60.538 44.134 41.121 1.00 15.07 150 PHE A N 1
ATOM 1208 C CA . PHE A 1 154 ? 59.284 44.670 41.625 1.00 14.23 150 PHE A CA 1
ATOM 1209 C C . PHE A 1 154 ? 59.163 44.658 43.136 1.00 15.09 150 PHE A C 1
ATOM 1210 O O . PHE A 1 154 ? 59.880 43.943 43.840 1.00 15.67 150 PHE A O 1
ATOM 1218 N N . SER A 1 155 ? 58.238 45.473 43.623 1.00 15.54 151 SER A N 1
ATOM 1219 C CA . SER A 1 155 ? 57.928 45.514 45.033 1.00 15.65 151 SER A CA 1
ATOM 1220 C C . SER A 1 155 ? 56.448 45.849 45.167 1.00 14.98 151 SER A C 1
ATOM 1221 O O . SER A 1 155 ? 55.921 46.685 44.438 1.00 15.69 151 SER A O 1
ATOM 1224 N N . ILE A 1 156 ? 55.781 45.155 46.080 1.00 14.11 152 ILE A N 1
ATOM 1225 C CA . ILE A 1 156 ? 54.369 45.388 46.358 1.00 14.84 152 ILE A CA 1
ATOM 1226 C C . ILE A 1 156 ? 54.321 45.550 47.867 1.00 15.32 152 ILE A C 1
ATOM 1227 O O . ILE A 1 156 ? 54.723 44.654 48.607 1.00 15.54 152 ILE A O 1
ATOM 1232 N N . PHE A 1 157 ? 53.842 46.698 48.335 1.00 14.72 153 PHE A N 1
ATOM 1233 C CA . PHE A 1 157 ? 53.827 46.918 49.771 1.00 16.17 153 PHE A CA 1
ATOM 1234 C C . PHE A 1 157 ? 52.591 47.600 50.321 1.00 15.56 153 PHE A C 1
ATOM 1235 O O . PHE A 1 157 ? 51.974 48.442 49.668 1.00 16.47 153 PHE A O 1
ATOM 1243 N N . ASN A 1 158 ? 52.245 47.200 51.540 1.00 17.26 154 ASN A N 1
ATOM 1244 C CA . ASN A 1 158 ? 51.101 47.730 52.273 1.00 17.13 154 ASN A CA 1
ATOM 1245 C C . ASN A 1 158 ? 51.680 48.260 53.587 1.00 15.21 154 ASN A C 1
ATOM 1246 O O . ASN A 1 158 ? 51.973 47.492 54.504 1.00 16.49 154 ASN A O 1
ATOM 1251 N N . ASP A 1 159 ? 51.854 49.579 53.659 1.00 17.99 155 ASP A N 1
ATOM 1252 C CA . ASP A 1 159 ? 52.421 50.223 54.840 1.00 18.46 155 ASP A CA 1
ATOM 1253 C C . ASP A 1 159 ? 51.563 50.078 56.090 1.00 20.00 155 ASP A C 1
ATOM 1254 O O . ASP A 1 159 ? 52.086 49.881 57.187 1.00 21.37 155 ASP A O 1
ATOM 1259 N N . LYS A 1 160 ? 50.248 50.173 55.926 1.00 19.90 156 LYS A N 1
ATOM 1260 C CA . LYS A 1 160 ? 49.334 50.073 57.061 1.00 19.41 156 LYS A CA 1
ATOM 1261 C C . LYS A 1 160 ? 49.486 48.789 57.867 1.00 20.19 156 LYS A C 1
ATOM 1262 O O . LYS A 1 160 ? 49.520 48.823 59.102 1.00 21.45 156 LYS A O 1
ATOM 1268 N N . ASN A 1 161 ? 49.587 47.659 57.177 1.00 19.27 157 ASN A N 1
ATOM 1269 C CA . ASN A 1 161 ? 49.707 46.377 57.856 1.00 18.57 157 ASN A CA 1
ATOM 1270 C C . ASN A 1 161 ? 51.109 45.773 57.850 1.00 19.23 157 ASN A C 1
ATOM 1271 O O . ASN A 1 161 ? 51.308 44.642 58.296 1.00 19.91 157 ASN A O 1
ATOM 1276 N N . LYS A 1 162 ? 52.073 46.544 57.358 1.00 19.79 158 LYS A N 1
ATOM 1277 C CA . LYS A 1 162 ? 53.470 46.126 57.308 1.00 19.99 158 LYS A CA 1
ATOM 1278 C C . LYS A 1 162 ? 53.684 44.827 56.538 1.00 19.52 158 LYS A C 1
ATOM 1279 O O . LYS A 1 162 ? 54.390 43.924 56.996 1.00 20.91 158 LYS A O 1
ATOM 1285 N N . VAL A 1 163 ? 53.054 44.735 55.374 1.00 18.10 159 VAL A N 1
ATOM 1286 C CA . VAL A 1 163 ? 53.211 43.566 54.523 1.00 17.63 159 VAL A CA 1
ATOM 1287 C C . VAL A 1 163 ? 53.934 44.073 53.288 1.00 18.54 159 VAL A C 1
ATOM 1288 O O . VAL A 1 163 ? 53.424 44.937 52.571 1.00 19.68 159 VAL A O 1
ATOM 1292 N N . LYS A 1 164 ? 55.140 43.569 53.057 1.00 18.39 160 LYS A N 1
ATOM 1293 C CA . LYS A 1 164 ? 55.898 44.006 51.895 1.00 18.77 160 LYS A CA 1
ATOM 1294 C C . LYS A 1 164 ? 56.523 42.844 51.149 1.00 18.82 160 LYS A C 1
ATOM 1295 O O . LYS A 1 164 ? 56.979 41.865 51.740 1.00 19.05 160 LYS A O 1
ATOM 1301 N N . LEU A 1 165 ? 56.522 42.970 49.830 1.00 15.89 161 LEU A N 1
ATOM 1302 C CA . LEU A 1 165 ? 57.051 41.955 48.942 1.00 16.51 161 LEU A CA 1
ATOM 1303 C C . LEU A 1 165 ? 58.008 42.594 47.952 1.00 14.43 161 LEU A C 1
ATOM 1304 O O . LEU A 1 165 ? 57.778 43.707 47.490 1.00 15.27 161 LEU A O 1
ATOM 1309 N N . GLN A 1 166 ? 59.100 41.901 47.644 1.00 15.72 162 GLN A N 1
ATOM 1310 C CA . GLN A 1 166 ? 60.038 42.404 46.651 1.00 15.91 162 GLN A CA 1
ATOM 1311 C C . GLN A 1 166 ? 60.651 41.208 45.947 1.00 14.70 162 GLN A C 1
ATOM 1312 O O . GLN A 1 166 ? 60.783 40.129 46.526 1.00 16.85 162 GLN A O 1
ATOM 1318 N N . GLY A 1 167 ? 61.012 41.399 44.689 1.00 15.38 163 GLY A N 1
ATOM 1319 C CA . GLY A 1 167 ? 61.622 40.314 43.955 1.00 16.07 163 GLY A CA 1
ATOM 1320 C C . GLY A 1 167 ? 62.006 40.737 42.561 1.00 15.02 163 GLY A C 1
ATOM 1321 O O . GLY A 1 167 ? 61.854 41.896 42.173 1.00 16.31 163 GLY A O 1
ATOM 1322 N N . TYR A 1 168 ? 62.550 39.792 41.807 1.00 14.70 164 TYR A N 1
ATOM 1323 C CA . TYR A 1 168 ? 62.914 40.077 40.433 1.00 15.52 164 TYR A CA 1
ATOM 1324 C C . TYR A 1 168 ? 62.784 38.791 39.637 1.00 14.93 164 TYR A C 1
ATOM 1325 O O . TYR A 1 168 ? 62.755 37.698 40.202 1.00 15.63 164 TYR A O 1
ATOM 1334 N N . ASN A 1 169 ? 62.699 38.933 38.321 1.00 15.32 165 ASN A N 1
ATOM 1335 C CA . ASN A 1 169 ? 62.516 37.783 37.459 1.00 15.24 165 ASN A CA 1
ATOM 1336 C C . ASN A 1 169 ? 63.210 37.910 36.117 1.00 13.58 165 ASN A C 1
ATOM 1337 O O . ASN A 1 169 ? 63.324 38.997 35.558 1.00 14.74 165 ASN A O 1
ATOM 1342 N N . GLN A 1 170 ? 63.680 36.769 35.625 1.00 16.36 166 GLN A N 1
ATOM 1343 C CA . GLN A 1 170 ? 64.293 36.668 34.305 1.00 17.14 166 GLN A CA 1
ATOM 1344 C C . GLN A 1 170 ? 64.183 35.206 33.901 1.00 15.63 166 GLN A C 1
ATOM 1345 O O . GLN A 1 170 ? 63.950 34.332 34.744 1.00 15.30 166 GLN A O 1
ATOM 1351 N N . ILE A 1 171 ? 64.318 34.933 32.610 1.00 16.53 167 ILE A N 1
ATOM 1352 C CA . ILE A 1 171 ? 64.191 33.562 32.144 1.00 15.92 167 ILE A CA 1
ATOM 1353 C C . ILE A 1 171 ? 65.250 33.191 31.130 1.00 15.99 167 ILE A C 1
ATOM 1354 O O . ILE A 1 171 ? 65.966 34.044 30.609 1.00 19.32 167 ILE A O 1
ATOM 1359 N N . LYS A 1 172 ? 65.334 31.890 30.887 1.00 17.41 168 LYS A N 1
ATOM 1360 C CA . LYS A 1 172 ? 66.204 31.320 29.870 1.00 19.35 168 LYS A CA 1
ATOM 1361 C C . LYS A 1 172 ? 65.274 30.326 29.187 1.00 20.36 168 LYS A C 1
ATOM 1362 O O . LYS A 1 172 ? 64.652 29.496 29.850 1.00 21.44 168 LYS A O 1
ATOM 1368 N N . ALA A 1 173 ? 65.153 30.430 27.868 1.00 20.95 169 ALA A N 1
ATOM 1369 C CA . ALA A 1 173 ? 64.260 29.547 27.130 1.00 20.34 169 ALA A CA 1
ATOM 1370 C C . ALA A 1 173 ? 64.948 28.799 26.003 1.00 21.32 169 ALA A C 1
ATOM 1371 O O . ALA A 1 173 ? 65.957 29.247 25.462 1.00 22.57 169 ALA A O 1
ATOM 1373 N N . SER A 1 174 ? 64.385 27.649 25.659 1.00 20.11 170 SER A N 1
ATOM 1374 C CA . SER A 1 174 ? 64.919 26.828 24.582 1.00 21.19 170 SER A CA 1
ATOM 1375 C C . SER A 1 174 ? 63.802 25.956 24.033 1.00 19.47 170 SER A C 1
ATOM 1376 O O . SER A 1 174 ? 62.844 25.639 24.739 1.00 20.58 170 SER A O 1
ATOM 1379 N N . PHE A 1 175 ? 63.915 25.578 22.766 1.00 19.11 171 PHE A N 1
ATOM 1380 C CA . PHE A 1 175 ? 62.909 24.727 22.150 1.00 19.44 171 PHE A CA 1
ATOM 1381 C C . PHE A 1 175 ? 63.425 23.303 22.022 1.00 20.55 171 PHE A C 1
ATOM 1382 O O . PHE A 1 175 ? 64.598 23.086 21.725 1.00 22.40 171 PHE A O 1
ATOM 1390 N N . THR A 1 176 ? 62.546 22.337 22.253 1.00 20.20 172 THR A N 1
ATOM 1391 C CA . THR A 1 176 ? 62.913 20.936 22.097 1.00 22.16 172 THR A CA 1
ATOM 1392 C C . THR A 1 176 ? 62.653 20.633 20.625 1.00 23.15 172 THR A C 1
ATOM 1393 O O . THR A 1 176 ? 62.109 21.469 19.902 1.00 23.10 172 THR A O 1
ATOM 1397 N N . LYS A 1 177 ? 63.034 19.446 20.172 1.00 24.42 173 LYS A N 1
ATOM 1398 C CA . LYS A 1 177 ? 62.811 19.092 18.777 1.00 26.50 173 LYS A CA 1
ATOM 1399 C C . LYS A 1 177 ? 61.319 18.982 18.481 1.00 25.43 173 LYS A C 1
ATOM 1400 O O . LYS A 1 177 ? 60.886 19.174 17.343 1.00 26.46 173 LYS A O 1
ATOM 1406 N N . SER A 1 178 ? 60.533 18.689 19.514 1.00 23.95 174 SER A N 1
ATOM 1407 C CA . SER A 1 178 ? 59.087 18.559 19.371 1.00 23.69 174 SER A CA 1
ATOM 1408 C C . SER A 1 178 ? 58.401 19.921 19.440 1.00 21.69 174 SER A C 1
ATOM 1409 O O . SER A 1 178 ? 57.177 20.006 19.469 1.00 23.61 174 SER A O 1
ATOM 1412 N N . LEU A 1 179 ? 59.204 20.980 19.480 1.00 21.48 175 LEU A N 1
ATOM 1413 C CA . LEU A 1 179 ? 58.697 22.351 19.530 1.00 21.24 175 LEU A CA 1
ATOM 1414 C C . LEU A 1 179 ? 58.115 22.779 20.871 1.00 22.08 175 LEU A C 1
ATOM 1415 O O . LEU A 1 179 ? 57.290 23.693 20.936 1.00 23.16 175 LEU A O 1
ATOM 1420 N N . MET A 1 180 ? 58.528 22.109 21.937 1.00 21.17 176 MET A N 1
ATOM 1421 C CA . MET A 1 180 ? 58.071 22.479 23.266 1.00 22.41 176 MET A CA 1
ATOM 1422 C C . MET A 1 180 ? 58.997 23.623 23.676 1.00 20.18 176 MET A C 1
ATOM 1423 O O . MET A 1 180 ? 60.211 23.537 23.484 1.00 20.83 176 MET A O 1
ATOM 1428 N N . LEU A 1 181 ? 58.438 24.708 24.205 1.00 20.05 177 LEU A N 1
ATOM 1429 C CA . LEU A 1 181 ? 59.278 25.812 24.640 1.00 18.82 177 LEU A CA 1
ATOM 1430 C C . LEU A 1 181 ? 59.529 25.613 26.126 1.00 18.03 177 LEU A C 1
ATOM 1431 O O . LEU A 1 181 ? 58.615 25.732 26.942 1.00 19.37 177 LEU A O 1
ATOM 1436 N N . THR A 1 182 ? 60.770 25.278 26.455 1.00 17.37 178 THR A N 1
ATOM 1437 C CA . THR A 1 182 ? 61.189 25.041 27.829 1.00 19.73 178 THR A CA 1
ATOM 1438 C C . THR A 1 182 ? 61.633 26.360 28.435 1.00 17.35 178 THR A C 1
ATOM 1439 O O . THR A 1 182 ? 62.462 27.064 27.865 1.00 19.43 178 THR A O 1
ATOM 1443 N N . VAL A 1 183 ? 61.077 26.694 29.594 1.00 17.79 179 VAL A N 1
ATOM 1444 C CA . VAL A 1 183 ? 61.424 27.943 30.257 1.00 18.67 179 VAL A CA 1
ATOM 1445 C C . VAL A 1 183 ? 61.923 27.734 31.677 1.00 19.09 179 VAL A C 1
ATOM 1446 O O . VAL A 1 183 ? 61.275 27.072 32.488 1.00 20.39 179 VAL A O 1
ATOM 1450 N N . LYS A 1 184 ? 63.091 28.294 31.967 1.00 17.81 180 LYS A N 1
ATOM 1451 C CA . LYS A 1 184 ? 63.648 28.223 33.306 1.00 18.25 180 LYS A CA 1
ATOM 1452 C C . LYS A 1 184 ? 63.573 29.633 33.871 1.00 15.26 180 LYS A C 1
ATOM 1453 O O . LYS A 1 184 ? 64.064 30.582 33.255 1.00 17.24 180 LYS A O 1
ATOM 1459 N N . GLN A 1 185 ? 62.933 29.769 35.027 1.00 16.33 181 GLN A N 1
ATOM 1460 C CA . GLN A 1 185 ? 62.840 31.067 35.664 1.00 15.57 181 GLN A CA 1
ATOM 1461 C C . GLN A 1 185 ? 64.050 31.230 36.561 1.00 15.55 181 GLN A C 1
ATOM 1462 O O . GLN A 1 185 ? 64.604 30.247 37.063 1.00 16.54 181 GLN A O 1
ATOM 1468 N N . PHE A 1 186 ? 64.465 32.480 36.720 1.00 15.65 182 PHE A N 1
ATOM 1469 C CA . PHE A 1 186 ? 65.587 32.852 37.572 1.00 16.70 182 PHE A CA 1
ATOM 1470 C C . PHE A 1 186 ? 65.064 33.975 38.451 1.00 16.90 182 PHE A C 1
ATOM 1471 O O . PHE A 1 186 ? 64.183 34.738 38.042 1.00 17.19 182 PHE A O 1
ATOM 1479 N N . GLY A 1 187 ? 65.613 34.071 39.654 1.00 16.27 183 GLY A N 1
ATOM 1480 C CA . GLY A 1 187 ? 65.181 35.086 40.592 1.00 18.01 183 GLY A CA 1
ATOM 1481 C C . GLY A 1 187 ? 64.410 34.467 41.738 1.00 16.69 183 GLY A C 1
ATOM 1482 O O . GLY A 1 187 ? 64.239 33.252 41.826 1.00 17.33 183 GLY A O 1
ATOM 1483 N N . HIS A 1 188 ? 63.949 35.322 42.641 1.00 17.76 184 HIS A N 1
ATOM 1484 C CA . HIS A 1 188 ? 63.186 34.878 43.790 1.00 17.11 184 HIS A CA 1
ATOM 1485 C C . HIS A 1 188 ? 62.430 36.077 44.321 1.00 15.58 184 HIS A C 1
ATOM 1486 O O . HIS A 1 188 ? 62.688 37.214 43.923 1.00 16.11 184 HIS A O 1
ATOM 1493 N N . THR A 1 189 ? 61.510 35.815 45.236 1.00 14.54 185 THR A N 1
ATOM 1494 C CA . THR A 1 189 ? 60.692 36.871 45.817 1.00 15.76 185 THR A CA 1
ATOM 1495 C C . THR A 1 189 ? 60.644 36.706 47.327 1.00 16.93 185 THR A C 1
ATOM 1496 O O . THR A 1 189 ? 60.567 35.589 47.837 1.00 16.95 185 THR A O 1
ATOM 1500 N N . MET A 1 190 ? 60.715 37.826 48.041 1.00 15.85 186 MET A N 1
ATOM 1501 C CA . MET A 1 190 ? 60.665 37.794 49.493 1.00 17.92 186 MET A CA 1
ATOM 1502 C C . MET A 1 190 ? 59.448 38.537 50.017 1.00 17.23 186 MET A C 1
ATOM 1503 O O . MET A 1 190 ? 59.163 39.659 49.607 1.00 18.40 186 MET A O 1
ATOM 1508 N N . LEU A 1 191 ? 58.734 37.885 50.923 1.00 17.38 187 LEU A N 1
ATOM 1509 C CA . LEU A 1 191 ? 57.534 38.447 51.526 1.00 17.90 187 LEU A CA 1
ATOM 1510 C C . LEU A 1 191 ? 57.750 38.657 53.015 1.00 18.08 187 LEU A C 1
ATOM 1511 O O . LEU A 1 191 ? 58.090 37.720 53.737 1.00 19.14 187 LEU A O 1
ATOM 1516 N N . ASP A 1 192 ? 57.566 39.891 53.468 1.00 18.69 188 ASP A N 1
ATOM 1517 C CA . ASP A 1 192 ? 57.717 40.205 54.880 1.00 19.98 188 ASP A CA 1
ATOM 1518 C C . ASP A 1 192 ? 56.349 40.492 55.487 1.00 19.94 188 ASP A C 1
ATOM 1519 O O . ASP A 1 192 ? 55.602 41.335 54.986 1.00 20.65 188 ASP A O 1
ATOM 1524 N N . ILE A 1 193 ? 56.017 39.766 56.548 1.00 18.82 189 ILE A N 1
ATOM 1525 C CA . ILE A 1 193 ? 54.754 39.957 57.258 1.00 19.30 189 ILE A CA 1
ATOM 1526 C C . ILE A 1 193 ? 55.210 40.444 58.632 1.00 21.11 189 ILE A C 1
ATOM 1527 O O . ILE A 1 193 ? 55.540 39.641 59.509 1.00 21.57 189 ILE A O 1
ATOM 1532 N N . LYS A 1 194 ? 55.233 41.760 58.805 1.00 23.24 190 LYS A N 1
ATOM 1533 C CA . LYS A 1 194 ? 55.708 42.363 60.040 1.00 25.68 190 LYS A CA 1
ATOM 1534 C C . LYS A 1 194 ? 57.172 41.956 60.175 1.00 25.56 190 LYS A C 1
ATOM 1535 O O . LYS A 1 194 ? 57.979 42.311 59.317 1.00 26.34 190 LYS A O 1
ATOM 1541 N N . ASP A 1 195 ? 57.526 41.204 61.213 1.00 26.24 191 ASP A N 1
ATOM 1542 C CA . ASP A 1 195 ? 58.923 40.802 61.380 1.00 26.87 191 ASP A CA 1
ATOM 1543 C C . ASP A 1 195 ? 59.224 39.383 60.896 1.00 26.33 191 ASP A C 1
ATOM 1544 O O . ASP A 1 195 ? 60.356 38.909 61.001 1.00 27.05 191 ASP A O 1
ATOM 1549 N N . GLU A 1 196 ? 58.208 38.719 60.359 1.00 23.77 192 GLU A N 1
ATOM 1550 C CA . GLU A 1 196 ? 58.337 37.350 59.865 1.00 21.24 192 GLU A CA 1
ATOM 1551 C C . GLU A 1 196 ? 58.591 37.403 58.360 1.00 21.44 192 GLU A C 1
ATOM 1552 O O . GLU A 1 196 ? 57.984 38.208 57.654 1.00 23.88 192 GLU A O 1
ATOM 1558 N N . SER A 1 197 ? 59.484 36.554 57.864 1.00 17.98 193 SER A N 1
ATOM 1559 C CA . SER A 1 197 ? 59.786 36.571 56.438 1.00 19.09 193 SER A CA 1
ATOM 1560 C C . SER A 1 197 ? 59.577 35.246 55.735 1.00 18.05 193 SER A C 1
ATOM 1561 O O . SER A 1 197 ? 59.620 34.176 56.348 1.00 17.43 193 SER A O 1
ATOM 1564 N N . TYR A 1 198 ? 59.350 35.344 54.428 1.00 18.41 194 TYR A N 1
ATOM 1565 C CA . TYR A 1 198 ? 59.127 34.186 53.576 1.00 17.83 194 TYR A CA 1
ATOM 1566 C C . TYR A 1 198 ? 59.888 34.351 52.267 1.00 16.81 194 TYR A C 1
ATOM 1567 O O . TYR A 1 198 ? 59.855 35.413 51.645 1.00 19.16 194 TYR A O 1
ATOM 1576 N N . LEU A 1 199 ? 60.584 33.295 51.859 1.00 15.93 195 LEU A N 1
ATOM 1577 C CA . LEU A 1 199 ? 61.339 33.310 50.610 1.00 15.93 195 LEU A CA 1
ATOM 1578 C C . LEU A 1 199 ? 60.606 32.388 49.646 1.00 14.75 195 LEU A C 1
ATOM 1579 O O . LEU A 1 199 ? 60.391 31.215 49.948 1.00 15.56 195 LEU A O 1
ATOM 1584 N N . VAL A 1 200 ? 60.226 32.931 48.491 1.00 15.17 196 VAL A N 1
ATOM 1585 C CA . VAL A 1 200 ? 59.495 32.177 47.474 1.00 15.35 196 VAL A CA 1
ATOM 1586 C C . VAL A 1 200 ? 60.292 32.046 46.170 1.00 13.98 196 VAL A C 1
ATOM 1587 O O . VAL A 1 200 ? 60.849 33.018 45.671 1.00 15.48 196 VAL A O 1
ATOM 1591 N N . THR A 1 201 ? 60.336 30.837 45.622 1.00 15.21 197 THR A N 1
ATOM 1592 C CA . THR A 1 201 ? 61.049 30.618 44.369 1.00 15.74 197 THR A CA 1
ATOM 1593 C C . THR A 1 201 ? 60.060 30.166 43.294 1.00 15.62 197 THR A C 1
ATOM 1594 O O . THR A 1 201 ? 59.317 29.205 43.493 1.00 16.63 197 THR A O 1
ATOM 1598 N N . PRO A 1 202 ? 60.027 30.873 42.150 1.00 15.30 198 PRO A N 1
ATOM 1599 C CA . PRO A 1 202 ? 59.116 30.525 41.053 1.00 17.13 198 PRO A CA 1
ATOM 1600 C C . PRO A 1 202 ? 59.508 29.195 40.411 1.00 16.45 198 PRO A C 1
ATOM 1601 O O . PRO A 1 202 ? 60.678 28.805 40.436 1.00 17.72 198 PRO A O 1
ATOM 1605 N N . PRO A 1 203 ? 58.538 28.485 39.818 1.00 17.05 199 PRO A N 1
ATOM 1606 C CA . PRO A 1 203 ? 58.841 27.196 39.195 1.00 16.64 199 PRO A CA 1
ATOM 1607 C C . PRO A 1 203 ? 59.198 27.250 37.719 1.00 16.79 199 PRO A C 1
ATOM 1608 O O . PRO A 1 203 ? 58.950 28.239 37.038 1.00 17.89 199 PRO A O 1
ATOM 1612 N N . PRO A 1 204 ? 59.808 26.176 37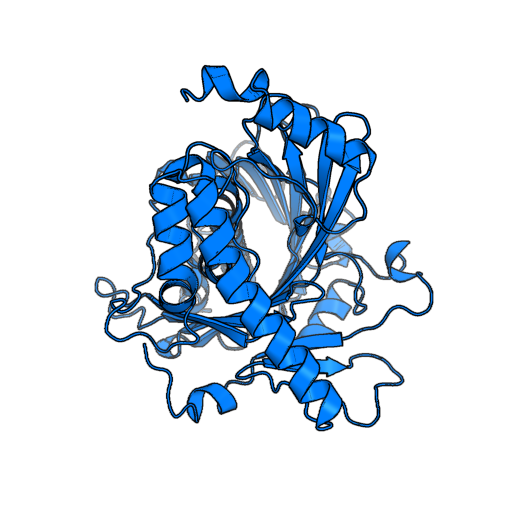.210 1.00 17.41 200 PRO A N 1
ATOM 1613 C CA . PRO A 1 204 ? 60.152 26.162 35.791 1.00 16.80 200 PRO A CA 1
ATOM 1614 C C . PRO A 1 204 ? 58.827 25.873 35.081 1.00 17.35 200 PRO A C 1
ATOM 1615 O O . PRO A 1 204 ? 57.846 25.479 35.718 1.00 17.97 200 PRO A O 1
ATOM 1619 N N . LEU A 1 205 ? 58.779 26.077 33.774 1.00 17.31 201 LEU A N 1
ATOM 1620 C CA . LEU A 1 205 ? 57.545 25.820 33.051 1.00 17.06 201 LEU A CA 1
ATOM 1621 C C . LEU A 1 205 ? 57.832 25.542 31.589 1.00 17.15 201 LEU A C 1
ATOM 1622 O O . LEU A 1 205 ? 58.956 25.692 31.126 1.00 17.03 201 LEU A O 1
ATOM 1627 N N . HIS A 1 206 ? 56.809 25.112 30.870 1.00 17.65 202 HIS A N 1
ATOM 1628 C CA . HIS A 1 206 ? 56.972 24.895 29.449 1.00 18.30 202 HIS A CA 1
ATOM 1629 C C . HIS A 1 206 ? 55.729 25.393 28.738 1.00 18.45 202 HIS A C 1
ATOM 1630 O O . HIS A 1 206 ? 54.643 25.470 29.322 1.00 17.68 202 HIS A O 1
ATOM 1637 N N . ILE A 1 207 ? 55.906 25.774 27.483 1.00 16.25 203 ILE A N 1
ATOM 1638 C CA . ILE A 1 207 ? 54.803 26.275 26.686 1.00 16.99 203 ILE A CA 1
ATOM 1639 C C . ILE A 1 207 ? 54.395 25.194 25.695 1.00 16.64 203 ILE A C 1
ATOM 1640 O O . ILE A 1 207 ? 55.190 24.788 24.842 1.00 17.61 203 ILE A O 1
ATOM 1645 N N . GLU A 1 208 ? 53.167 24.715 25.833 1.00 16.50 204 GLU A N 1
ATOM 1646 C CA . GLU A 1 208 ? 52.634 23.694 24.942 1.00 18.96 204 GLU A CA 1
ATOM 1647 C C . GLU A 1 208 ? 51.791 24.373 23.873 1.00 18.62 204 GLU A C 1
ATOM 1648 O O . GLU A 1 208 ? 51.556 25.581 23.932 1.00 18.20 204 GLU A O 1
ATOM 1654 N N . GLY A 1 209 ? 51.353 23.591 22.890 1.00 20.16 205 GLY A N 1
ATOM 1655 C CA . GLY A 1 209 ? 50.506 24.115 21.830 1.00 20.62 205 GLY A CA 1
ATOM 1656 C C . GLY A 1 209 ? 51.131 24.997 20.767 1.00 20.35 205 GLY A C 1
ATOM 1657 O O . GLY A 1 209 ? 50.412 25.684 20.044 1.00 20.12 205 GLY A O 1
ATOM 1658 N N . ILE A 1 210 ? 52.454 24.987 20.653 1.00 19.31 206 ILE A N 1
ATOM 1659 C CA . ILE A 1 210 ? 53.113 25.815 19.651 1.00 21.49 206 ILE A CA 1
ATOM 1660 C C . ILE A 1 210 ? 52.814 25.351 18.229 1.00 22.43 206 ILE A C 1
ATOM 1661 O O . ILE A 1 210 ? 52.504 26.168 17.361 1.00 21.66 206 ILE A O 1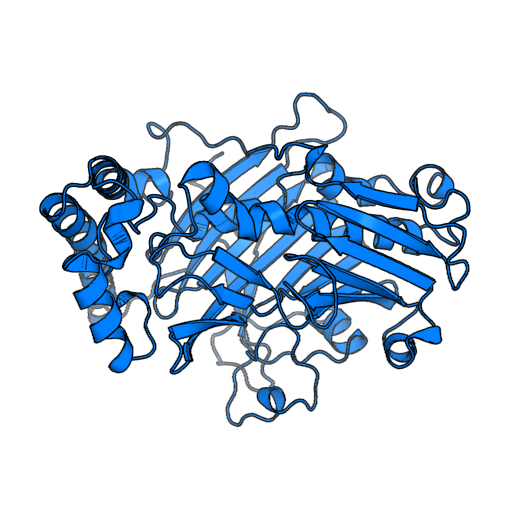
ATOM 1666 N N . LEU A 1 211 ? 52.897 24.046 17.991 1.00 22.84 207 LEU A N 1
ATOM 1667 C CA . LEU A 1 211 ? 52.631 23.503 16.661 1.00 22.77 207 LEU A CA 1
ATOM 1668 C C . LEU A 1 211 ? 51.242 23.890 16.159 1.00 22.32 207 LEU A C 1
ATOM 1669 O O . LEU A 1 211 ? 51.075 24.245 14.991 1.00 23.37 207 LEU A O 1
ATOM 1674 N N . VAL A 1 212 ? 50.249 23.833 17.042 1.00 22.36 208 VAL A N 1
ATOM 1675 C CA . VAL A 1 212 ? 48.874 24.159 16.666 1.00 22.69 208 VAL A CA 1
ATOM 1676 C C . VAL A 1 212 ? 48.489 25.634 16.803 1.00 21.27 208 VAL A C 1
ATOM 1677 O O . VAL A 1 212 ? 47.322 25.994 16.644 1.00 22.12 208 VAL A O 1
ATOM 1681 N N . ALA A 1 213 ? 49.470 26.482 17.097 1.00 20.73 209 ALA A N 1
ATOM 1682 C CA . ALA A 1 213 ? 49.254 27.921 17.234 1.00 20.72 209 ALA A CA 1
ATOM 1683 C C . ALA A 1 213 ? 48.266 28.332 18.324 1.00 20.13 209 ALA A C 1
ATOM 1684 O O . ALA A 1 213 ? 47.516 29.299 18.169 1.00 22.22 209 ALA A O 1
ATOM 1686 N N . SER A 1 214 ? 48.267 27.598 19.430 1.00 19.87 210 SER A N 1
ATOM 1687 C CA . SER A 1 214 ? 47.392 27.909 20.555 1.00 18.45 210 SER A CA 1
ATOM 1688 C C . SER A 1 214 ? 48.228 27.618 21.794 1.00 19.01 210 SER A C 1
ATOM 1689 O O . SER A 1 214 ? 47.998 26.639 22.507 1.00 20.09 210 SER A O 1
ATOM 1692 N N . PRO A 1 215 ? 49.221 28.475 22.057 1.00 18.23 211 PRO A N 1
ATOM 1693 C CA . PRO A 1 215 ? 50.122 28.327 23.205 1.00 17.81 211 PRO A CA 1
ATOM 1694 C C . PRO A 1 215 ? 49.450 28.414 24.566 1.00 16.32 211 PRO A C 1
ATOM 1695 O O . PRO A 1 215 ? 48.465 29.126 24.748 1.00 17.41 211 PRO A O 1
ATOM 1699 N N . PHE A 1 216 ? 49.987 27.667 25.523 1.00 18.07 212 PHE A N 1
ATOM 1700 C CA . PHE A 1 216 ? 49.485 27.727 26.882 1.00 17.75 212 PHE A CA 1
ATOM 1701 C C . PHE A 1 216 ? 50.573 27.233 27.818 1.00 15.99 212 PHE A C 1
ATOM 1702 O O . PHE A 1 216 ? 51.400 26.399 27.457 1.00 15.85 212 PHE A O 1
ATOM 1710 N N . VAL A 1 217 ? 50.576 27.785 29.020 1.00 16.66 213 VAL A N 1
ATOM 1711 C CA . VAL A 1 217 ? 51.571 27.448 30.018 1.00 16.62 213 VAL A CA 1
ATOM 1712 C C . VAL A 1 217 ? 51.199 26.282 30.910 1.00 15.76 213 VAL A C 1
ATOM 1713 O O . VAL A 1 217 ? 50.051 26.137 31.324 1.00 17.14 213 VAL A O 1
ATOM 1717 N N . GLU A 1 218 ? 52.192 25.446 31.192 1.00 16.59 214 GLU A N 1
ATOM 1718 C CA . GLU A 1 218 ? 52.013 24.353 32.138 1.00 16.32 214 GLU A CA 1
ATOM 1719 C C . GLU A 1 218 ? 53.234 24.426 33.036 1.00 16.91 214 GLU A C 1
ATOM 1720 O O . GLU A 1 218 ? 54.355 24.628 32.565 1.00 18.50 214 GLU A O 1
ATOM 1726 N N . LEU A 1 219 ? 53.017 24.283 34.335 1.00 16.46 215 LEU A N 1
ATOM 1727 C CA . LEU A 1 219 ? 54.120 24.346 35.274 1.00 15.88 215 LEU A CA 1
ATOM 1728 C C . LEU A 1 219 ? 54.711 22.964 35.512 1.00 16.55 215 LEU A C 1
ATOM 1729 O O . LEU A 1 219 ? 54.037 21.949 35.330 1.00 18.84 215 LEU A O 1
ATOM 1734 N N . GLU A 1 220 ? 55.977 22.943 35.912 1.00 17.33 216 GLU A N 1
ATOM 1735 C CA . GLU A 1 220 ? 56.675 21.700 36.213 1.00 18.97 216 GLU A CA 1
ATOM 1736 C C . GLU A 1 220 ? 57.636 21.982 37.366 1.00 19.99 216 GLU A C 1
ATOM 1737 O O . GLU A 1 220 ? 57.686 23.099 37.886 1.00 19.57 216 GLU A O 1
ATOM 1743 N N . GLY A 1 221 ? 58.387 20.971 37.780 1.00 19.15 217 GLY A N 1
ATOM 1744 C CA . GLY A 1 221 ? 59.339 21.175 38.854 1.00 18.51 217 GLY A CA 1
ATOM 1745 C C . GLY A 1 221 ? 58.748 21.517 40.206 1.00 18.57 217 GLY A C 1
ATOM 1746 O O . GLY A 1 221 ? 57.667 21.059 40.561 1.00 20.03 217 GLY A O 1
ATOM 1747 N N . LYS A 1 222 ? 59.470 22.339 40.958 1.00 18.19 218 LYS A N 1
ATOM 1748 C CA . LYS A 1 222 ? 59.044 22.713 42.297 1.00 18.82 218 LYS A CA 1
ATOM 1749 C C . LYS A 1 222 ? 59.252 24.179 42.627 1.00 17.28 218 LYS A C 1
ATOM 1750 O O . LYS A 1 222 ? 60.066 24.866 42.016 1.00 18.20 218 LYS A O 1
ATOM 1756 N N . SER A 1 223 ? 58.491 24.632 43.617 1.00 16.47 219 SER A N 1
ATOM 1757 C CA . SER A 1 223 ? 58.600 25.980 44.157 1.00 15.75 219 SER A CA 1
ATOM 1758 C C . SER A 1 223 ? 58.762 25.779 45.656 1.00 14.82 219 SER A C 1
ATOM 1759 O O . SER A 1 223 ? 58.279 24.798 46.215 1.00 17.23 219 SER A O 1
ATOM 1762 N N . TYR A 1 224 ? 59.451 26.706 46.304 1.00 15.56 220 TYR A N 1
ATOM 1763 C CA . TYR A 1 224 ? 59.635 26.615 47.743 1.00 16.08 220 TYR A CA 1
ATOM 1764 C C . TYR A 1 224 ? 59.160 27.889 48.408 1.00 15.55 220 TYR A C 1
ATOM 1765 O O . TYR A 1 224 ? 59.223 28.961 47.814 1.00 15.88 220 TYR A O 1
ATOM 1774 N N . ILE A 1 225 ? 58.685 27.746 49.642 1.00 15.70 221 ILE A N 1
ATOM 1775 C CA . ILE A 1 225 ? 58.285 28.879 50.466 1.00 14.60 221 ILE A CA 1
ATOM 1776 C C . ILE A 1 225 ? 58.976 28.606 51.805 1.00 14.20 221 ILE A C 1
ATOM 1777 O O . ILE A 1 225 ? 58.507 27.791 52.598 1.00 15.94 221 ILE A O 1
ATOM 1782 N N . GLN A 1 226 ? 60.101 29.276 52.034 1.00 14.50 222 GLN A N 1
ATOM 1783 C CA . GLN A 1 226 ? 60.859 29.094 53.269 1.00 15.96 222 GLN A CA 1
ATOM 1784 C C . GLN A 1 226 ? 60.613 30.266 54.207 1.00 14.61 222 GLN A C 1
ATOM 1785 O O . GLN A 1 226 ? 60.871 31.406 53.850 1.00 16.98 222 GLN A O 1
ATOM 1791 N N . SER A 1 227 ? 60.135 29.970 55.413 1.00 16.96 223 SER A N 1
ATOM 1792 C CA . SER A 1 227 ? 59.868 31.021 56.392 1.00 17.72 223 SER A CA 1
ATOM 1793 C C . SER A 1 227 ? 60.969 31.173 57.431 1.00 19.58 223 SER A C 1
ATOM 1794 O O . SER A 1 227 ? 61.723 30.237 57.694 1.00 20.08 223 SER A O 1
ATOM 1797 N N . SER A 1 228 ? 61.041 32.364 58.018 1.00 19.84 224 SER A N 1
ATOM 1798 C CA . SER A 1 228 ? 62.019 32.668 59.058 1.00 19.96 224 SER A CA 1
ATOM 1799 C C . SER A 1 228 ? 61.686 31.867 60.317 1.00 19.86 224 SER A C 1
ATOM 1800 O O . SER A 1 228 ? 62.507 31.772 61.234 1.00 21.32 224 SER A O 1
ATOM 1803 N N . THR A 1 229 ? 60.482 31.305 60.359 1.00 20.14 225 THR A N 1
ATOM 1804 C CA . THR A 1 229 ? 60.014 30.496 61.484 1.00 20.46 225 THR A CA 1
ATOM 1805 C C . THR A 1 229 ? 60.566 29.078 61.368 1.00 21.50 225 THR A C 1
ATOM 1806 O O . THR A 1 229 ? 60.374 28.250 62.263 1.00 23.93 225 THR A O 1
ATOM 1810 N N . GLY A 1 230 ? 61.232 28.806 60.250 1.00 20.97 226 GLY A N 1
ATOM 1811 C CA . GLY A 1 230 ? 61.779 27.482 60.019 1.00 20.77 226 GLY A CA 1
ATOM 1812 C C . GLY A 1 230 ? 60.867 26.635 59.147 1.00 21.53 226 GLY A C 1
ATOM 1813 O O . GLY A 1 230 ? 61.331 25.735 58.443 1.00 20.49 226 GLY A O 1
ATOM 1814 N N . LEU A 1 231 ? 59.566 26.920 59.184 1.00 19.21 227 LEU A N 1
ATOM 1815 C CA . LEU A 1 231 ? 58.600 26.173 58.386 1.00 18.50 227 LEU A CA 1
ATOM 1816 C C . LEU A 1 231 ? 58.914 26.289 56.898 1.00 17.30 227 LEU A C 1
ATOM 1817 O O . LEU A 1 231 ? 59.376 27.329 56.427 1.00 18.21 227 LEU A O 1
ATOM 1822 N N . LEU A 1 232 ? 58.660 25.207 56.168 1.00 17.54 228 LEU A N 1
ATOM 1823 C CA . LEU A 1 232 ? 58.925 25.160 54.738 1.00 17.94 228 LEU A CA 1
ATOM 1824 C C . LEU A 1 232 ? 57.807 24.488 53.968 1.00 16.11 228 LEU A C 1
ATOM 1825 O O . LEU A 1 232 ? 57.308 23.435 54.361 1.00 16.56 228 LEU A O 1
ATOM 1830 N N . CYS A 1 233 ? 57.399 25.109 52.867 1.00 17.13 229 CYS A N 1
ATOM 1831 C CA . CYS A 1 233 ? 56.382 24.509 52.024 1.00 16.78 229 CYS A CA 1
ATOM 1832 C C . CYS A 1 233 ? 57.057 24.130 50.707 1.00 14.51 229 CYS A C 1
ATOM 1833 O O . CYS A 1 233 ? 57.776 24.936 50.114 1.00 17.01 229 CYS A O 1
ATOM 1836 N N . VAL A 1 234 ? 56.857 22.887 50.282 1.00 15.13 230 VAL A N 1
ATOM 1837 C CA . VAL A 1 234 ? 57.432 22.401 49.031 1.00 16.39 230 VAL A CA 1
ATOM 1838 C C . VAL A 1 234 ? 56.265 22.104 48.097 1.00 15.39 230 VAL A C 1
ATOM 1839 O O . VAL A 1 234 ? 55.417 21.261 48.394 1.00 16.16 230 VAL A O 1
ATOM 1843 N N . ILE A 1 235 ? 56.221 22.820 46.978 1.00 15.91 231 ILE A N 1
ATOM 1844 C CA . ILE A 1 235 ? 55.146 22.657 46.008 1.00 15.86 231 ILE A CA 1
ATOM 1845 C C . ILE A 1 235 ?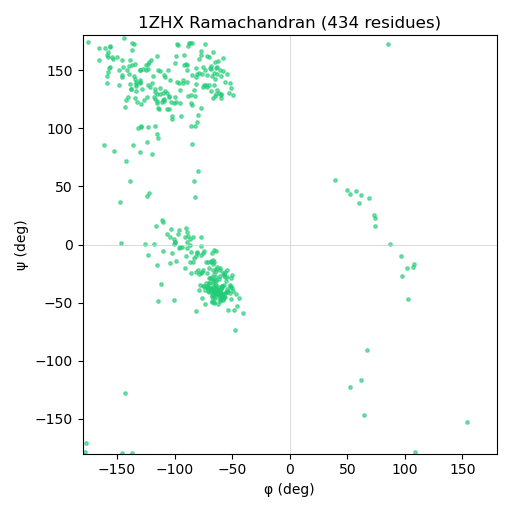 55.660 22.019 44.715 1.00 15.60 231 ILE A C 1
ATOM 1846 O O . ILE A 1 235 ? 56.569 22.545 44.076 1.00 17.79 231 ILE A O 1
ATOM 1851 N N . GLU A 1 236 ? 55.067 20.890 44.341 1.00 15.45 232 GLU A N 1
ATOM 1852 C CA . GLU A 1 236 ? 55.451 20.172 43.123 1.00 16.77 232 GLU A CA 1
ATOM 1853 C C . GLU A 1 236 ? 54.361 20.331 42.071 1.00 17.10 232 GLU A C 1
ATOM 1854 O O . GLU A 1 236 ? 53.184 20.123 42.361 1.00 19.01 232 GLU A O 1
ATOM 1860 N N . PHE A 1 237 ? 54.756 20.681 40.848 1.00 18.78 233 PHE A N 1
ATOM 1861 C CA . PHE A 1 237 ? 53.796 20.882 39.762 1.00 18.36 233 PHE A CA 1
ATOM 1862 C C . PHE A 1 237 ? 53.825 19.808 38.685 1.00 20.07 233 PHE A C 1
ATOM 1863 O O . PHE A 1 237 ? 54.879 19.264 38.368 1.00 21.15 233 PHE A O 1
ATOM 1871 N N . SER A 1 238 ? 52.656 19.518 38.121 1.00 22.50 234 SER A N 1
ATOM 1872 C CA . SER A 1 238 ? 52.529 18.525 37.055 1.00 26.03 234 SER A CA 1
ATOM 1873 C C . SER A 1 238 ? 51.272 18.819 36.237 1.00 28.84 234 SER A C 1
ATOM 1874 O O . SER A 1 238 ? 50.453 19.649 36.628 1.00 26.68 234 SER A O 1
ATOM 1877 N N . GLY A 1 239 ? 51.113 18.140 35.104 1.00 32.41 235 GLY A N 1
ATOM 1878 C CA . GLY A 1 239 ? 49.940 18.377 34.279 1.00 38.83 235 GLY A CA 1
ATOM 1879 C C . GLY A 1 239 ? 49.520 17.201 33.417 1.00 43.36 235 GLY A C 1
ATOM 1880 O O . GLY A 1 239 ? 50.320 16.306 33.145 1.00 44.02 235 GLY A O 1
ATOM 1881 N N . ARG A 1 240 ? 48.260 17.213 32.984 1.00 47.27 236 ARG A N 1
ATOM 1882 C CA . ARG A 1 240 ? 47.708 16.152 32.146 1.00 51.53 236 ARG A CA 1
ATOM 1883 C C . ARG A 1 240 ? 47.597 14.836 32.901 1.00 52.89 236 ARG A C 1
ATOM 1884 O O . ARG A 1 240 ? 46.581 14.548 33.537 1.00 52.98 236 ARG A O 1
ATOM 1892 N N . GLY A 1 241 ? 48.655 14.039 32.813 1.00 53.68 237 GLY A N 1
ATOM 1893 C CA . GLY A 1 241 ? 48.677 12.756 33.483 1.00 55.15 237 GLY A CA 1
ATOM 1894 C C . GLY A 1 241 ? 50.061 12.427 33.999 1.00 55.95 237 GLY A C 1
ATOM 1895 O O . GLY A 1 241 ? 51.003 13.190 33.786 1.00 56.65 237 GLY A O 1
ATOM 1896 N N . TYR A 1 242 ? 50.165 11.284 34.673 1.00 56.08 238 TYR A N 1
ATOM 1897 C CA . TYR A 1 242 ? 51.401 10.770 35.265 1.00 56.00 238 TYR A CA 1
ATOM 1898 C C . TYR A 1 242 ? 51.402 11.008 36.773 1.00 55.31 238 TYR A C 1
ATOM 1899 O O . TYR A 1 242 ? 51.708 10.099 37.544 1.00 55.52 238 TYR A O 1
ATOM 1908 N N . PHE A 1 243 ? 51.050 12.216 37.200 1.00 54.24 239 PHE A N 1
ATOM 1909 C CA . PHE A 1 243 ? 51.005 12.497 38.629 1.00 53.29 239 PHE A CA 1
ATOM 1910 C C . PHE A 1 243 ? 49.647 13.057 39.037 1.00 51.68 239 PHE A C 1
ATOM 1911 O O . PHE A 1 243 ? 49.414 13.355 40.209 1.00 51.04 239 PHE A O 1
ATOM 1919 N N . SER A 1 244 ? 48.754 13.193 38.063 1.00 49.29 240 SER A N 1
ATOM 1920 C CA . SER A 1 244 ? 47.414 13.706 38.316 1.00 47.61 240 SER A CA 1
ATOM 1921 C C . SER A 1 244 ? 46.508 13.436 37.124 1.00 46.25 240 SER A C 1
ATOM 1922 O O . SER A 1 244 ? 46.981 13.221 36.007 1.00 45.07 240 SER A O 1
ATOM 1925 N N . GLY A 1 245 ? 45.202 13.449 37.367 1.00 44.41 241 GLY A N 1
ATOM 1926 C CA . GLY A 1 245 ? 44.255 13.201 36.299 1.00 42.55 241 GLY A CA 1
ATOM 1927 C C . GLY A 1 245 ? 43.877 14.450 35.529 1.00 41.09 241 GLY A C 1
ATOM 1928 O O . GLY A 1 245 ? 43.090 14.380 34.585 1.00 40.86 241 GLY A O 1
ATOM 1929 N N . LYS A 1 246 ? 44.430 15.596 35.920 1.00 39.49 242 LYS A N 1
ATOM 1930 C CA . LYS A 1 246 ? 44.114 16.846 35.238 1.00 37.40 242 LYS A CA 1
ATOM 1931 C C . LYS A 1 246 ? 45.270 17.841 35.144 1.00 35.20 242 LYS A C 1
ATOM 1932 O O . LYS A 1 246 ? 46.232 17.784 35.910 1.00 33.61 242 LYS A O 1
ATOM 1938 N N . LYS A 1 247 ? 45.155 18.755 34.185 1.00 31.78 243 LYS A N 1
ATOM 1939 C CA . LYS A 1 247 ? 46.160 19.784 33.937 1.00 29.97 243 LYS A CA 1
ATOM 1940 C C . LYS A 1 247 ? 46.259 20.774 35.096 1.00 25.86 243 LYS A C 1
ATOM 1941 O O . LYS A 1 247 ? 45.380 20.824 35.955 1.00 25.79 243 LYS A O 1
ATOM 1947 N N . ASN A 1 248 ? 47.332 21.564 35.102 1.00 23.32 244 ASN A N 1
ATOM 1948 C CA . ASN A 1 248 ? 47.546 22.583 36.131 1.00 21.51 244 ASN A CA 1
ATOM 1949 C C . ASN A 1 248 ? 47.441 22.016 37.537 1.00 20.74 244 ASN A C 1
ATOM 1950 O O . ASN A 1 248 ? 46.830 22.638 38.408 1.00 19.52 244 ASN A O 1
ATOM 1955 N N . SER A 1 249 ? 48.027 20.848 37.771 1.00 19.64 245 SER A N 1
ATOM 1956 C CA . SER A 1 249 ? 47.944 20.241 39.091 1.00 19.27 245 SER A CA 1
ATOM 1957 C C . SER A 1 249 ? 49.178 20.469 39.949 1.00 18.49 245 SER A C 1
ATOM 1958 O O . SER A 1 249 ? 50.249 20.824 39.457 1.00 18.25 245 SER A O 1
ATOM 1961 N N . PHE A 1 250 ? 49.012 20.270 41.250 1.00 17.25 246 PHE A N 1
ATOM 1962 C CA . PHE A 1 250 ? 50.123 20.443 42.170 1.00 16.97 246 PHE A CA 1
ATOM 1963 C C . PHE A 1 250 ? 49.878 19.668 43.446 1.00 16.97 246 PHE A C 1
ATOM 1964 O O . PHE A 1 250 ? 48.770 19.219 43.726 1.00 17.10 246 PHE A O 1
ATOM 1972 N N . LYS A 1 251 ? 50.946 19.512 44.211 1.00 17.84 247 LYS A N 1
ATOM 1973 C CA . LYS A 1 251 ? 50.874 18.866 45.505 1.00 19.46 247 LYS A CA 1
ATOM 1974 C C . LYS A 1 251 ? 51.836 19.683 46.351 1.00 18.67 247 LYS A C 1
ATOM 1975 O O . LYS A 1 251 ? 52.994 19.867 45.981 1.00 19.57 247 LYS A O 1
ATOM 1981 N N . ALA A 1 252 ? 51.343 20.207 47.467 1.00 18.52 248 ALA A N 1
ATOM 1982 C CA . ALA A 1 252 ? 52.177 21.009 48.349 1.00 17.95 248 ALA A CA 1
ATOM 1983 C C . ALA A 1 252 ? 52.240 20.347 49.717 1.00 17.87 248 ALA A C 1
ATOM 1984 O O . ALA A 1 252 ? 51.235 19.836 50.213 1.00 21.37 248 ALA A O 1
ATOM 1986 N N . ARG A 1 253 ? 53.427 20.344 50.317 1.00 16.81 249 ARG A N 1
ATOM 1987 C CA . ARG A 1 253 ? 53.600 19.757 51.640 1.00 17.20 249 ARG A CA 1
ATOM 1988 C C . ARG A 1 253 ? 54.296 20.757 52.545 1.00 15.32 249 ARG A C 1
ATOM 1989 O O . ARG A 1 253 ? 55.272 21.387 52.153 1.00 15.37 249 ARG A O 1
ATOM 1997 N N . ILE A 1 254 ? 53.775 20.910 53.758 1.00 16.94 250 ILE A N 1
ATOM 1998 C CA . ILE A 1 254 ? 54.371 21.833 54.715 1.00 16.88 250 ILE A CA 1
ATOM 1999 C C . ILE A 1 254 ? 55.093 21.029 55.782 1.00 16.85 250 ILE A C 1
ATOM 2000 O O . ILE A 1 254 ? 54.535 20.086 56.342 1.00 18.82 250 ILE A O 1
ATOM 2005 N N . TYR A 1 255 ? 56.337 21.412 56.042 1.00 17.49 251 TYR A N 1
ATOM 2006 C CA . TYR A 1 255 ? 57.173 20.731 57.025 1.00 20.46 251 TYR A CA 1
ATOM 2007 C C . TYR A 1 255 ? 57.615 21.671 58.137 1.00 22.32 251 TYR A C 1
ATOM 2008 O O . TYR A 1 255 ? 57.635 22.887 57.961 1.00 20.25 251 TYR A O 1
ATOM 2017 N N . LYS A 1 256 ? 57.986 21.095 59.277 1.00 24.60 252 LYS A N 1
ATOM 2018 C CA . LYS A 1 256 ? 58.448 21.880 60.414 1.00 27.75 252 LYS A CA 1
ATOM 2019 C C . LYS A 1 256 ? 59.752 22.587 60.065 1.00 29.19 252 LYS A C 1
ATOM 2020 O O . LYS A 1 256 ? 60.037 23.672 60.573 1.00 29.11 252 LYS A O 1
ATOM 2026 N N . ASP A 1 257 ? 60.541 21.965 59.193 1.00 31.83 253 ASP A N 1
ATOM 2027 C CA . ASP A 1 257 ? 61.814 22.532 58.759 1.00 33.69 253 ASP A CA 1
ATOM 2028 C C . ASP A 1 257 ? 62.356 21.813 57.527 1.00 34.54 253 ASP A C 1
ATOM 2029 O O . ASP A 1 257 ? 61.854 20.758 57.140 1.00 33.84 253 ASP A O 1
ATOM 2034 N N . SER A 1 258 ? 63.385 22.393 56.917 1.00 35.97 254 SER A N 1
ATOM 2035 C CA . SER A 1 258 ? 63.999 21.830 55.719 1.00 38.23 254 SER A CA 1
ATOM 2036 C C . SER A 1 258 ? 64.438 20.378 55.893 1.00 38.63 254 SER A C 1
ATOM 2037 O O . SER A 1 258 ? 64.313 19.573 54.972 1.00 39.48 254 SER A O 1
ATOM 2040 N N . LYS A 1 259 ? 64.957 20.046 57.071 1.00 38.40 255 LYS A N 1
ATOM 2041 C CA . LYS A 1 259 ? 65.408 18.685 57.343 1.00 39.20 255 LYS A CA 1
ATOM 2042 C C . LYS A 1 259 ? 64.271 17.687 57.161 1.00 37.94 255 LYS A C 1
ATOM 2043 O O . LYS A 1 259 ? 64.444 16.637 56.545 1.00 38.13 255 LYS A O 1
ATOM 2049 N N . ASP A 1 260 ? 63.106 18.026 57.703 1.00 35.96 256 ASP A N 1
ATOM 2050 C CA . ASP A 1 260 ? 61.933 17.168 57.611 1.00 34.76 256 ASP A CA 1
ATOM 2051 C C . ASP A 1 260 ? 61.429 16.977 56.186 1.00 33.79 256 ASP A C 1
ATOM 2052 O O . ASP A 1 260 ? 60.834 15.946 55.874 1.00 32.67 256 ASP A O 1
ATOM 2057 N N . SER A 1 261 ? 61.668 17.963 55.324 1.00 33.08 257 SER A N 1
ATOM 2058 C CA . SER A 1 261 ? 61.209 17.891 53.939 1.00 32.74 257 SER A CA 1
ATOM 2059 C C . SER A 1 261 ? 61.866 16.754 53.161 1.00 33.64 257 SER A C 1
ATOM 2060 O O . SER A 1 261 ? 61.508 16.492 52.013 1.00 33.53 257 SER A O 1
ATOM 2063 N N . LYS A 1 262 ? 62.828 16.085 53.791 1.00 34.33 258 LYS A N 1
ATOM 2064 C CA . LYS A 1 262 ? 63.526 14.967 53.162 1.00 34.96 258 LYS A CA 1
ATOM 2065 C C . LYS A 1 262 ? 62.701 13.694 53.324 1.00 33.99 258 LYS A C 1
ATOM 2066 O O . LYS A 1 262 ? 62.985 12.674 52.697 1.00 34.04 258 LYS A O 1
ATOM 2072 N N . ASP A 1 263 ? 61.682 13.765 54.175 1.00 32.63 259 ASP A N 1
ATOM 2073 C CA . ASP A 1 263 ? 60.804 12.629 54.447 1.00 31.67 259 ASP A CA 1
ATOM 2074 C C . ASP A 1 263 ? 59.347 13.066 54.294 1.00 31.23 259 ASP A C 1
ATOM 2075 O O . ASP A 1 263 ? 58.786 13.698 55.191 1.00 29.99 259 ASP A O 1
ATOM 2080 N N . LYS A 1 264 ? 58.735 12.727 53.164 1.00 30.45 260 LYS A N 1
ATOM 2081 C CA . LYS A 1 264 ? 57.346 13.098 52.912 1.00 30.99 260 LYS A CA 1
ATOM 2082 C C . LYS A 1 264 ? 56.400 12.712 54.049 1.00 30.34 260 LYS A C 1
ATOM 2083 O O . LYS A 1 264 ? 55.382 13.370 54.266 1.00 30.05 260 LYS A O 1
ATOM 2089 N N . GLU A 1 265 ? 56.735 11.651 54.777 1.00 29.47 261 GLU A N 1
ATOM 2090 C CA . GLU A 1 265 ? 55.893 11.188 55.876 1.00 29.89 261 GLU A CA 1
ATOM 2091 C C . GLU A 1 265 ? 55.843 12.195 57.022 1.00 27.76 261 GLU A C 1
ATOM 2092 O O . GLU A 1 265 ? 54.958 12.129 57.873 1.00 28.05 261 GLU A O 1
ATOM 2098 N N . LYS A 1 266 ? 56.790 13.129 57.038 1.00 26.76 262 LYS A N 1
ATOM 2099 C CA . LYS A 1 266 ? 56.843 14.135 58.093 1.00 26.04 262 LYS A CA 1
ATOM 2100 C C . LYS A 1 266 ? 56.021 15.381 57.769 1.00 24.81 262 LYS A C 1
ATOM 2101 O O . LYS A 1 266 ? 55.993 16.329 58.551 1.00 25.67 262 LYS A O 1
ATOM 2107 N N . ALA A 1 267 ? 55.347 15.379 56.625 1.00 23.18 263 ALA A N 1
ATOM 2108 C CA . ALA A 1 267 ? 54.536 16.534 56.232 1.00 20.76 263 ALA A CA 1
ATOM 2109 C C . ALA A 1 267 ? 53.419 16.807 57.239 1.00 20.86 263 ALA A C 1
ATOM 2110 O O . ALA A 1 267 ? 52.682 15.897 57.611 1.00 21.61 263 ALA A O 1
ATOM 2112 N N . LEU A 1 268 ? 53.297 18.061 57.674 1.00 19.22 264 LEU A N 1
ATOM 2113 C CA . LEU A 1 268 ? 52.258 18.444 58.627 1.00 20.05 264 LEU A CA 1
ATOM 2114 C C . LEU A 1 268 ? 50.908 18.521 57.918 1.00 18.76 264 LEU A C 1
ATOM 2115 O O . LEU A 1 268 ? 49.867 18.208 58.499 1.00 19.37 264 LEU A O 1
ATOM 2120 N N . TYR A 1 269 ? 50.939 18.967 56.664 1.00 19.11 265 TYR A N 1
ATOM 2121 C CA . TYR A 1 269 ? 49.743 19.059 55.830 1.00 17.95 265 TYR A CA 1
ATOM 2122 C C . TYR A 1 269 ? 50.138 18.728 54.403 1.00 17.49 265 TYR A C 1
ATOM 2123 O O . TYR A 1 269 ? 51.283 18.937 54.006 1.00 18.17 265 TYR A O 1
ATOM 2132 N N . THR A 1 270 ? 49.176 18.221 53.641 1.00 18.17 266 THR A N 1
ATOM 2133 C CA . THR A 1 270 ? 49.393 17.896 52.241 1.00 18.31 266 THR A CA 1
ATOM 2134 C C . THR A 1 270 ? 48.218 18.473 51.462 1.00 16.81 266 THR A C 1
ATOM 2135 O O . THR A 1 270 ? 47.058 18.167 51.745 1.00 17.65 266 THR A O 1
ATOM 2139 N N . ILE A 1 271 ? 48.535 19.327 50.496 1.00 15.77 267 ILE A N 1
ATOM 2140 C CA . ILE A 1 271 ? 47.526 19.982 49.670 1.00 17.14 267 ILE A CA 1
ATOM 2141 C C . ILE A 1 271 ? 47.651 19.456 48.250 1.00 17.24 267 ILE A C 1
ATOM 2142 O O . ILE A 1 271 ? 48.752 19.358 47.722 1.00 18.01 267 ILE A O 1
ATOM 2147 N N . SER A 1 272 ? 46.527 19.115 47.631 1.00 17.89 268 SER A N 1
ATOM 2148 C CA . SER A 1 272 ? 46.566 18.599 46.271 1.00 19.98 268 SER A CA 1
ATOM 2149 C C . SER A 1 272 ? 45.359 19.025 45.455 1.00 18.76 268 SER A C 1
ATOM 2150 O O . SER A 1 272 ? 44.244 19.121 45.972 1.00 18.94 268 SER A O 1
ATOM 2153 N N . GLY A 1 273 ? 45.595 19.270 44.171 1.00 17.07 269 GLY A N 1
ATOM 2154 C CA . GLY A 1 273 ? 44.521 19.676 43.287 1.00 16.83 269 GLY A CA 1
ATOM 2155 C C . GLY A 1 273 ? 45.061 20.488 42.128 1.00 15.31 269 GLY A C 1
ATOM 2156 O O . GLY A 1 273 ? 46.216 20.334 41.733 1.00 17.10 269 GLY A O 1
ATOM 2157 N N . GLN A 1 274 ? 44.222 21.361 41.586 1.00 17.15 270 GLN A N 1
ATOM 2158 C CA . GLN A 1 274 ? 44.613 22.202 40.464 1.00 17.72 270 GLN A CA 1
ATOM 2159 C C . GLN A 1 274 ? 44.718 23.640 40.934 1.00 17.13 270 GLN A C 1
ATOM 2160 O O . GLN A 1 274 ? 43.804 24.148 41.588 1.00 17.39 270 GLN A O 1
ATOM 2166 N N . TRP A 1 275 ? 45.831 24.295 40.611 1.00 16.84 271 TRP A N 1
ATOM 2167 C CA . TRP A 1 275 ? 45.997 25.682 41.016 1.00 17.31 271 TRP A CA 1
ATOM 2168 C C . TRP A 1 275 ? 45.107 26.635 40.21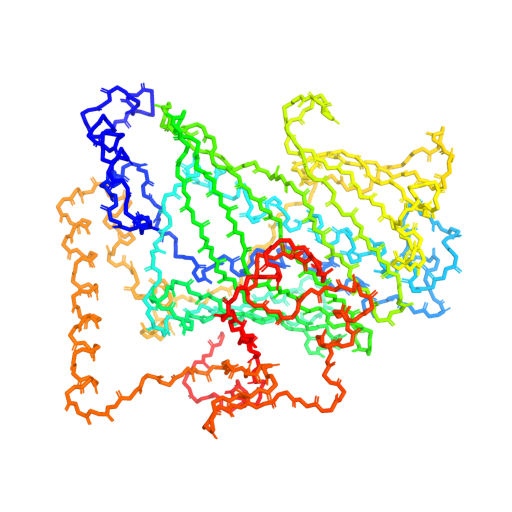7 1.00 19.14 271 TRP A C 1
ATOM 2169 O O . TRP A 1 275 ? 44.914 27.784 40.613 1.00 19.87 271 TRP A O 1
ATOM 2180 N N . SER A 1 276 ? 44.559 26.159 39.101 1.00 20.17 272 SER A N 1
ATOM 2181 C CA . SER A 1 276 ? 43.657 26.977 38.290 1.00 20.16 272 SER A CA 1
ATOM 2182 C C . SER A 1 276 ? 42.220 26.571 38.607 1.00 21.08 272 SER A C 1
ATOM 2183 O O . SER A 1 276 ? 41.267 27.058 37.991 1.00 23.35 272 SER A O 1
ATOM 2186 N N . GLY A 1 277 ? 42.075 25.673 39.577 1.00 19.33 273 GLY A N 1
ATOM 2187 C CA . GLY A 1 277 ? 40.765 25.198 39.979 1.00 19.39 273 GLY A CA 1
ATOM 2188 C C . GLY A 1 277 ? 40.690 24.969 41.477 1.00 18.48 273 GLY A C 1
ATOM 2189 O O . GLY A 1 277 ? 41.032 25.853 42.260 1.00 18.65 273 GLY A O 1
ATOM 2190 N N . SER A 1 278 ? 40.260 23.778 41.878 1.00 18.81 274 SER A N 1
ATOM 2191 C CA . SER A 1 278 ? 40.130 23.463 43.293 1.00 18.76 274 SER A CA 1
ATOM 2192 C C . SER A 1 278 ? 41.212 22.528 43.814 1.00 18.26 274 SER A C 1
ATOM 2193 O O . SER A 1 278 ? 41.752 21.694 43.081 1.00 17.46 274 SER A O 1
ATOM 2196 N N . SER A 1 279 ? 41.531 22.687 45.092 1.00 18.05 275 SER A N 1
ATOM 2197 C CA . SER A 1 279 ? 42.520 21.843 45.743 1.00 17.73 275 SER A CA 1
ATOM 2198 C C . SER A 1 279 ? 42.047 21.557 47.158 1.00 17.76 275 SER A C 1
ATOM 2199 O O . SER A 1 279 ? 41.341 22.368 47.763 1.00 18.71 275 SER A O 1
ATOM 2202 N N . LYS A 1 280 ? 42.434 20.394 47.672 1.00 18.48 276 LYS A N 1
ATOM 2203 C CA . LYS A 1 280 ? 42.043 19.970 49.008 1.00 19.52 276 LYS A CA 1
ATOM 2204 C C . LYS A 1 280 ? 43.265 19.865 49.902 1.00 16.94 276 LYS A C 1
ATOM 2205 O O . LYS A 1 280 ? 44.394 19.802 49.422 1.00 19.19 276 LYS A O 1
ATOM 2211 N N . ILE A 1 281 ? 43.027 19.845 51.207 1.00 17.03 277 ILE A N 1
ATOM 2212 C CA . ILE A 1 281 ? 44.104 19.741 52.170 1.00 17.57 277 ILE A CA 1
ATOM 2213 C C . ILE A 1 281 ? 43.816 18.629 53.175 1.00 18.13 277 ILE A C 1
ATOM 2214 O O . ILE A 1 281 ? 42.676 18.428 53.599 1.00 20.06 277 ILE A O 1
ATOM 2219 N N . ILE A 1 282 ? 44.866 17.890 53.518 1.00 18.86 278 ILE A N 1
ATOM 2220 C CA . ILE A 1 282 ? 44.784 16.797 54.477 1.00 21.09 278 ILE A CA 1
ATOM 2221 C C . ILE A 1 282 ? 45.792 17.100 55.578 1.00 19.40 278 ILE A C 1
ATOM 2222 O O . ILE A 1 282 ? 46.913 17.531 55.301 1.00 20.40 278 ILE A O 1
ATOM 2227 N N . LYS A 1 283 ? 45.393 16.892 56.828 1.00 21.60 279 LYS A N 1
ATOM 2228 C CA . LYS A 1 283 ? 46.295 17.134 57.946 1.00 22.75 279 LYS A CA 1
ATOM 2229 C C . LYS A 1 283 ? 46.941 15.804 58.310 1.00 25.32 279 LYS A C 1
ATOM 2230 O O . LYS A 1 283 ? 46.256 14.788 58.419 1.00 24.49 279 LYS A O 1
ATOM 2236 N N . ALA A 1 284 ? 48.259 15.816 58.479 1.00 27.32 280 ALA A N 1
ATOM 2237 C CA . ALA A 1 284 ? 48.998 14.607 58.818 1.00 32.23 280 ALA A CA 1
ATOM 2238 C C . ALA A 1 284 ? 48.653 13.508 57.819 1.00 35.25 280 ALA A C 1
ATOM 2239 O O . ALA A 1 284 ? 48.822 13.684 56.611 1.00 36.20 280 ALA A O 1
ATOM 2241 N N . ASN A 1 285 ? 48.157 12.382 58.321 1.00 39.25 281 ASN A N 1
ATOM 2242 C CA . ASN A 1 285 ? 47.795 11.260 57.463 1.00 43.04 281 ASN A CA 1
ATOM 2243 C C . ASN A 1 285 ? 46.297 10.972 57.517 1.00 44.36 281 ASN A C 1
ATOM 2244 O O . ASN A 1 285 ? 45.848 9.904 57.103 1.00 44.73 281 ASN A O 1
ATOM 2249 N N . LYS A 1 286 ? 45.528 11.930 58.026 1.00 45.66 282 LYS A N 1
ATOM 2250 C CA . LYS A 1 286 ? 44.082 11.773 58.134 1.00 47.49 282 LYS A CA 1
ATOM 2251 C C . LYS A 1 286 ? 43.428 12.036 56.778 1.00 48.42 282 LYS A C 1
ATOM 2252 O O . LYS A 1 286 ? 42.642 12.970 56.621 1.00 48.20 282 LYS A O 1
ATOM 2258 N N . LYS A 1 287 ? 43.759 11.190 55.808 1.00 49.12 283 LYS A N 1
ATOM 2259 C CA . LYS A 1 287 ? 43.248 11.305 54.447 1.00 49.86 283 LYS A CA 1
ATOM 2260 C C . LYS A 1 287 ? 41.723 11.290 54.342 1.00 50.05 283 LYS A C 1
ATOM 2261 O O . LYS A 1 287 ? 41.155 11.840 53.397 1.00 50.41 283 LYS A O 1
ATOM 2267 N N . GLU A 1 288 ? 41.065 10.661 55.309 1.00 49.88 284 GLU A N 1
ATOM 2268 C CA . GLU A 1 288 ? 39.608 10.567 55.307 1.00 49.25 284 GLU A CA 1
ATOM 2269 C C . GLU A 1 288 ? 38.920 11.860 55.737 1.00 47.74 284 GLU A C 1
ATOM 2270 O O . GLU A 1 288 ? 37.691 11.936 55.758 1.00 47.56 284 GLU A O 1
ATOM 2276 N N . GLU A 1 289 ? 39.707 12.877 56.075 1.00 45.03 285 GLU A N 1
ATOM 2277 C CA . GLU A 1 289 ? 39.142 14.146 56.518 1.00 42.66 285 GLU A CA 1
ATOM 2278 C C . GLU A 1 289 ? 39.618 15.343 55.698 1.00 39.96 285 GLU A C 1
ATOM 2279 O O . GLU A 1 289 ? 39.906 16.403 56.254 1.00 38.97 285 GLU A O 1
ATOM 2285 N N . SER A 1 290 ? 39.689 15.182 54.381 1.00 36.31 286 SER A N 1
ATOM 2286 C CA . SER A 1 290 ? 40.135 16.274 53.520 1.00 33.10 286 SER A CA 1
ATOM 2287 C C . SER A 1 290 ? 39.111 17.405 53.497 1.00 30.69 286 SER A C 1
ATOM 2288 O O . SER A 1 290 ? 37.913 17.179 53.668 1.00 30.22 286 SER A O 1
ATOM 2291 N N . ARG A 1 291 ? 39.598 18.623 53.281 1.00 27.51 287 ARG A N 1
ATOM 2292 C CA . ARG A 1 291 ? 38.752 19.811 53.227 1.00 26.72 287 ARG A CA 1
ATOM 2293 C C . ARG A 1 291 ? 39.194 20.696 52.065 1.00 24.46 287 ARG A C 1
ATOM 2294 O O . ARG A 1 291 ? 40.347 20.647 51.646 1.00 22.31 287 ARG A O 1
ATOM 2302 N N . LEU A 1 292 ? 38.273 21.500 51.544 1.00 22.60 288 LEU A N 1
ATOM 2303 C CA . LEU A 1 292 ? 38.593 22.408 50.443 1.00 21.66 288 LEU A CA 1
ATOM 2304 C C . LEU A 1 292 ? 39.614 23.435 50.925 1.00 20.73 288 LEU A C 1
ATOM 2305 O O . LEU A 1 292 ? 39.422 24.065 51.964 1.00 23.31 288 LEU A O 1
ATOM 2310 N N . PHE A 1 293 ? 40.691 23.608 50.166 1.00 19.15 289 PHE A N 1
ATOM 2311 C CA . PHE A 1 293 ? 41.740 24.556 50.533 1.00 17.02 289 PHE A CA 1
ATOM 2312 C C . PHE A 1 293 ? 41.608 25.857 49.746 1.00 17.05 289 PHE A C 1
ATOM 2313 O O . PHE A 1 293 ? 41.664 26.952 50.310 1.00 16.91 289 PHE A O 1
ATOM 2321 N N . TYR A 1 294 ? 41.433 25.732 48.437 1.00 16.90 290 TYR A N 1
ATOM 2322 C CA . TYR A 1 294 ? 41.297 26.905 47.588 1.00 16.76 290 TYR A CA 1
ATOM 2323 C C . TYR A 1 294 ? 40.600 26.531 46.291 1.00 16.95 290 TYR A C 1
ATOM 2324 O O . TYR A 1 294 ? 40.862 25.471 45.726 1.00 18.03 290 TYR A O 1
ATOM 2333 N N . ASP A 1 295 ? 39.697 27.399 45.840 1.00 17.20 291 ASP A N 1
ATOM 2334 C CA . ASP A 1 295 ? 38.988 27.202 44.577 1.00 18.29 291 ASP A CA 1
ATOM 2335 C C . ASP A 1 295 ? 39.147 28.507 43.806 1.00 18.04 291 ASP A C 1
ATOM 2336 O O . ASP A 1 295 ? 38.474 29.498 44.088 1.00 18.90 291 ASP A O 1
ATOM 2341 N N . ALA A 1 296 ? 40.062 28.499 42.844 1.00 17.97 292 ALA A N 1
ATOM 2342 C CA . ALA A 1 296 ? 40.361 29.674 42.040 1.00 18.94 292 ALA A CA 1
ATOM 2343 C C . ALA A 1 296 ? 39.162 30.239 41.289 1.00 21.00 292 ALA A C 1
ATOM 2344 O O . ALA A 1 296 ? 39.140 31.422 40.949 1.00 22.66 292 ALA A O 1
ATOM 2346 N N . ALA A 1 297 ? 38.169 29.398 41.031 1.00 20.57 293 ALA A N 1
ATOM 2347 C CA . ALA A 1 297 ? 36.983 29.830 40.297 1.00 23.63 293 ALA A CA 1
ATOM 2348 C C . ALA A 1 297 ? 36.000 30.676 41.106 1.00 24.00 293 ALA A C 1
ATOM 2349 O O . ALA A 1 297 ? 35.227 31.447 40.531 1.00 25.12 293 ALA A O 1
ATOM 2351 N N . ARG A 1 298 ? 36.030 30.546 42.430 1.00 23.48 294 ARG A N 1
ATOM 2352 C CA . ARG A 1 298 ? 35.101 31.278 43.293 1.00 22.99 294 ARG A CA 1
ATOM 2353 C C . ARG A 1 298 ? 35.469 32.718 43.616 1.00 23.56 294 ARG A C 1
ATOM 2354 O O . ARG A 1 298 ? 34.598 33.522 43.950 1.00 21.88 294 ARG A O 1
ATOM 2362 N N . ILE A 1 299 ? 36.754 33.041 43.527 1.00 25.75 295 ILE A N 1
ATOM 2363 C CA . ILE A 1 299 ? 37.219 34.379 43.853 1.00 27.62 295 ILE A CA 1
ATOM 2364 C C . ILE A 1 299 ? 37.828 35.088 42.652 1.00 26.22 295 ILE A C 1
ATOM 2365 O O . ILE A 1 299 ? 38.970 34.824 42.283 1.00 26.92 295 ILE A O 1
ATOM 2370 N N . PRO A 1 300 ? 37.073 36.003 42.024 1.00 24.91 296 PRO A N 1
ATOM 2371 C CA . PRO A 1 300 ? 37.629 36.706 40.866 1.00 23.50 296 PRO A CA 1
ATOM 2372 C C . PRO A 1 300 ? 38.813 37.589 41.240 1.00 21.89 296 PRO A C 1
ATOM 2373 O O . PRO A 1 300 ? 38.841 38.195 42.307 1.00 21.70 296 PRO A O 1
ATOM 2377 N N . ALA A 1 301 ? 39.801 37.643 40.357 1.00 20.23 297 ALA A N 1
ATOM 2378 C CA . ALA A 1 301 ? 40.979 38.461 40.600 1.00 20.09 297 ALA A CA 1
ATOM 2379 C C . ALA A 1 301 ? 40.592 39.935 40.579 1.00 19.43 297 ALA A C 1
ATOM 2380 O O . ALA A 1 301 ? 39.710 40.343 39.812 1.00 21.26 297 ALA A O 1
ATOM 2382 N N . GLU A 1 302 ? 41.245 40.723 41.429 1.00 18.75 298 GLU A N 1
ATOM 2383 C CA . GLU A 1 302 ? 41.007 42.159 41.510 1.00 20.30 298 GLU A CA 1
ATOM 2384 C C . GLU A 1 302 ? 42.202 42.864 40.886 1.00 20.16 298 GLU A C 1
ATOM 2385 O O . GLU A 1 302 ? 43.326 42.760 41.380 1.00 20.33 298 GLU A O 1
ATOM 2391 N N . HIS A 1 303 ? 41.962 43.587 39.801 1.00 21.16 299 HIS A N 1
ATOM 2392 C CA . HIS A 1 303 ? 43.036 44.285 39.114 1.00 21.02 299 HIS A CA 1
ATOM 2393 C C . HIS A 1 303 ? 43.364 45.605 39.797 1.00 20.81 299 HIS A C 1
ATOM 2394 O O . HIS A 1 303 ? 42.482 46.281 40.327 1.00 21.65 299 HIS A O 1
ATOM 2401 N N . LEU A 1 304 ? 44.640 45.971 39.802 1.00 19.61 300 LEU A N 1
ATOM 2402 C CA . LEU A 1 304 ? 45.033 47.208 40.460 1.00 20.47 300 LEU A CA 1
ATOM 2403 C C . LEU A 1 304 ? 44.572 48.429 39.679 1.00 20.08 300 LEU A C 1
ATOM 2404 O O . LEU A 1 304 ? 44.236 48.341 38.499 1.00 19.96 300 LEU A O 1
ATOM 2409 N N . ASN A 1 305 ? 44.548 49.565 40.362 1.00 19.28 301 ASN A N 1
ATOM 2410 C CA . ASN A 1 305 ? 44.163 50.825 39.750 1.00 20.62 301 ASN A CA 1
ATOM 2411 C C . ASN A 1 305 ? 45.396 51.443 39.104 1.00 19.74 301 ASN A C 1
ATOM 2412 O O . ASN A 1 305 ? 46.446 51.560 39.735 1.00 19.63 301 ASN A O 1
ATOM 2417 N N . VAL A 1 306 ? 45.267 51.816 37.836 1.00 19.03 302 VAL A N 1
ATOM 2418 C CA . VAL A 1 306 ? 46.358 52.439 37.098 1.00 19.45 302 VAL A CA 1
ATOM 2419 C C . VAL A 1 306 ? 45.817 53.788 36.643 1.00 19.92 302 VAL A C 1
ATOM 2420 O O . VAL A 1 306 ? 44.687 53.871 36.169 1.00 20.43 302 VAL A O 1
ATOM 2424 N N . LYS A 1 307 ? 46.606 54.847 36.788 1.00 19.18 303 LYS A N 1
ATOM 2425 C CA . LYS A 1 307 ? 46.113 56.161 36.390 1.00 22.64 303 LYS A CA 1
ATOM 2426 C C . LYS A 1 307 ? 45.862 56.245 34.893 1.00 23.27 303 LYS A C 1
ATOM 2427 O O . LYS A 1 307 ? 46.420 55.474 34.112 1.00 22.44 303 LYS A O 1
ATOM 2433 N N . PRO A 1 308 ? 44.997 57.179 34.470 1.00 24.01 304 PRO A N 1
ATOM 2434 C CA . PRO A 1 308 ? 44.729 57.292 33.035 1.00 24.90 304 PRO A CA 1
ATOM 2435 C C . PRO A 1 308 ? 45.986 57.627 32.244 1.00 23.46 304 PRO A C 1
ATOM 2436 O O . PRO A 1 308 ? 46.905 58.269 32.756 1.00 23.75 304 PRO A O 1
ATOM 2440 N N . LEU A 1 309 ? 46.023 57.164 31.001 1.00 24.01 305 LEU A N 1
ATOM 2441 C CA . LEU A 1 309 ? 47.158 57.393 30.117 1.00 25.88 305 LEU A CA 1
ATOM 2442 C C . LEU A 1 309 ? 47.568 58.855 30.091 1.00 26.12 305 LEU A C 1
ATOM 2443 O O . LEU A 1 309 ? 48.755 59.179 30.090 1.00 25.91 305 LEU A O 1
ATOM 2448 N N . GLU A 1 310 ? 46.571 59.732 30.082 1.00 27.92 306 GLU A N 1
ATOM 2449 C CA . GLU A 1 310 ? 46.805 61.169 30.040 1.00 30.38 306 GLU A CA 1
ATOM 2450 C C . GLU A 1 310 ? 47.779 61.671 31.103 1.00 29.96 306 GLU A C 1
ATOM 2451 O O . GLU A 1 310 ? 48.565 62.579 30.840 1.00 30.29 306 GLU A O 1
ATOM 2457 N N . GLU A 1 311 ? 47.737 61.087 32.297 1.00 29.22 307 GLU A N 1
ATOM 2458 C CA . GLU A 1 311 ? 48.632 61.526 33.363 1.00 28.99 307 GLU A CA 1
ATOM 2459 C C . GLU A 1 311 ? 49.832 60.628 33.636 1.00 27.87 307 GLU A C 1
ATOM 2460 O O . GLU A 1 311 ? 50.508 60.779 34.653 1.00 28.92 307 GLU A O 1
ATOM 2466 N N . GLN A 1 312 ? 50.111 59.702 32.727 1.00 25.02 308 GLN A N 1
ATOM 2467 C CA . GLN A 1 312 ? 51.253 58.817 32.907 1.00 23.67 308 GLN A CA 1
ATOM 2468 C C . GLN A 1 312 ? 52.558 59.434 32.413 1.00 23.03 308 GLN A C 1
ATOM 2469 O O . GLN A 1 312 ? 52.576 60.184 31.435 1.00 24.64 308 GLN A O 1
ATOM 2475 N N . HIS A 1 313 ? 53.644 59.102 33.106 1.00 22.29 309 HIS A N 1
ATOM 2476 C CA . HIS A 1 313 ? 54.987 59.574 32.780 1.00 22.32 309 HIS A CA 1
ATOM 2477 C C . HIS A 1 313 ? 55.460 58.820 31.528 1.00 23.69 309 HIS A C 1
ATOM 2478 O O . HIS A 1 313 ? 55.052 57.686 31.294 1.00 23.06 309 HIS A O 1
ATOM 2485 N N . PRO A 1 314 ? 56.312 59.445 30.697 1.00 22.89 310 PRO A N 1
ATOM 2486 C CA . PRO A 1 314 ? 56.784 58.760 29.487 1.00 23.59 310 PRO A CA 1
ATOM 2487 C C . PRO A 1 314 ? 57.435 57.394 29.700 1.00 21.94 310 PRO A C 1
ATOM 2488 O O . PRO A 1 314 ? 57.486 56.577 28.774 1.00 22.68 310 PRO A O 1
ATOM 2492 N N . LEU A 1 315 ? 57.926 57.133 30.908 1.00 21.53 311 LEU A N 1
ATOM 2493 C CA . LEU A 1 315 ? 58.558 55.849 31.195 1.00 21.12 311 LEU A CA 1
ATOM 2494 C C . LEU A 1 315 ? 57.555 54.764 31.558 1.00 19.36 311 LEU A C 1
ATOM 2495 O O . LEU A 1 315 ? 57.895 53.577 31.552 1.00 18.29 311 LEU A O 1
ATOM 2500 N N . GLU A 1 316 ? 56.326 55.163 31.877 1.00 19.07 312 GLU A N 1
ATOM 2501 C CA . GLU A 1 316 ? 55.306 54.187 32.239 1.00 18.59 312 GLU A CA 1
ATOM 2502 C C . GLU A 1 316 ? 54.913 53.339 31.033 1.00 18.43 312 GLU A C 1
ATOM 2503 O O . GLU A 1 316 ? 54.648 53.846 29.937 1.00 18.91 312 GLU A O 1
ATOM 2509 N N . SER A 1 317 ? 54.882 52.032 31.266 1.00 16.46 313 SER A N 1
ATOM 2510 C CA . SER A 1 317 ? 54.605 51.031 30.239 1.00 15.85 313 SER A CA 1
ATOM 2511 C C . SER A 1 317 ? 53.517 51.300 29.213 1.00 16.62 313 SER A C 1
ATOM 2512 O O . SER A 1 317 ? 53.781 51.306 28.013 1.00 17.12 313 SER A O 1
ATOM 2515 N N . ARG A 1 318 ? 52.292 51.509 29.672 1.00 17.09 314 ARG A N 1
ATOM 2516 C CA . ARG A 1 318 ? 51.191 51.718 28.741 1.00 16.84 314 ARG A CA 1
ATOM 2517 C C . ARG A 1 318 ? 51.322 52.985 27.908 1.00 17.06 314 ARG A C 1
ATOM 2518 O O . ARG A 1 318 ? 50.934 53.011 26.743 1.00 18.37 314 ARG A O 1
ATOM 2526 N N . LYS A 1 319 ? 51.881 54.028 28.505 1.00 17.64 315 LYS A N 1
ATOM 2527 C CA . LYS A 1 319 ? 52.076 55.286 27.800 1.00 18.28 315 LYS A CA 1
ATOM 2528 C C . LYS A 1 319 ? 53.127 55.088 26.704 1.00 17.02 315 LYS A C 1
ATOM 2529 O O . LYS A 1 319 ? 52.916 55.451 25.548 1.00 17.85 315 LYS A O 1
ATOM 2535 N N . ALA A 1 320 ? 54.253 54.489 27.077 1.00 17.14 316 ALA A N 1
ATOM 2536 C CA . ALA A 1 320 ? 55.350 54.263 26.140 1.00 17.09 316 ALA A CA 1
ATOM 2537 C C . ALA A 1 320 ? 54.990 53.332 24.981 1.00 16.88 316 ALA A C 1
ATOM 2538 O O . ALA A 1 320 ? 55.372 53.583 23.835 1.00 17.68 316 ALA A O 1
ATOM 2540 N N . TRP A 1 321 ? 54.259 52.261 25.280 1.00 16.86 317 TRP A N 1
ATOM 2541 C CA . TRP A 1 321 ? 53.874 51.290 24.256 1.00 15.20 317 TRP A CA 1
ATOM 2542 C C . TRP A 1 321 ? 52.540 51.569 23.569 1.00 16.62 317 TRP A C 1
ATOM 2543 O O . TRP A 1 321 ? 52.083 50.766 22.764 1.00 16.61 317 TRP A O 1
ATOM 2554 N N . TYR A 1 322 ? 51.935 52.711 23.867 1.00 16.50 318 TYR A N 1
ATOM 2555 C CA . TYR A 1 322 ? 50.632 53.055 23.303 1.00 18.26 318 TYR A CA 1
ATOM 2556 C C . TYR A 1 322 ? 50.466 52.812 21.805 1.00 17.77 318 TYR A C 1
ATOM 2557 O O . TYR A 1 322 ? 49.516 52.151 21.381 1.00 17.09 318 TYR A O 1
ATOM 2566 N N . ASP A 1 323 ? 51.371 53.348 20.994 1.00 16.69 319 ASP A N 1
ATOM 2567 C CA . ASP A 1 323 ? 51.250 53.174 19.552 1.00 18.07 319 ASP A CA 1
ATOM 2568 C C . ASP A 1 323 ? 51.362 51.723 19.114 1.00 17.00 319 ASP A C 1
ATOM 2569 O O . ASP A 1 323 ? 50.636 51.284 18.227 1.00 17.80 319 ASP A O 1
ATOM 2574 N N . VAL A 1 324 ? 52.279 50.984 19.726 1.00 16.85 320 VAL A N 1
ATOM 2575 C CA . VAL A 1 324 ? 52.465 49.581 19.388 1.00 16.03 320 VAL A CA 1
ATOM 2576 C C . VAL A 1 324 ? 51.236 48.778 19.794 1.00 16.34 320 VAL A C 1
ATOM 2577 O O . VAL A 1 324 ? 50.768 47.933 19.036 1.00 15.44 320 VAL A O 1
ATOM 2581 N N . ALA A 1 325 ? 50.711 49.051 20.984 1.00 17.41 321 ALA A N 1
ATOM 2582 C CA . ALA A 1 325 ? 49.526 48.341 21.464 1.00 16.49 321 ALA A CA 1
ATOM 2583 C C . ALA A 1 325 ? 48.362 48.588 20.515 1.00 17.77 321 ALA A C 1
ATOM 2584 O O . ALA A 1 325 ? 47.607 47.677 20.202 1.00 17.89 321 ALA A O 1
ATOM 2586 N N . GLY A 1 326 ? 48.230 49.824 20.048 1.00 16.66 322 GLY A N 1
ATOM 2587 C CA . GLY A 1 326 ? 47.152 50.149 19.131 1.00 17.22 322 GLY A CA 1
ATOM 2588 C C . GLY A 1 326 ? 47.285 49.406 17.816 1.00 18.66 322 GLY A C 1
ATOM 2589 O O . GLY A 1 326 ? 46.293 48.938 17.251 1.00 18.38 322 GLY A O 1
ATOM 2590 N N . ALA A 1 327 ? 48.514 49.300 17.321 1.00 16.45 323 ALA A N 1
ATOM 2591 C CA . ALA A 1 327 ? 48.776 48.615 16.065 1.00 15.81 323 ALA A CA 1
ATOM 2592 C C . ALA A 1 327 ? 48.502 47.123 16.203 1.00 16.67 323 ALA A C 1
ATOM 2593 O O . ALA A 1 327 ? 47.982 46.495 15.283 1.00 16.86 323 ALA A O 1
ATOM 2595 N N . ILE A 1 328 ? 48.859 46.560 17.353 1.00 17.29 324 ILE A N 1
ATOM 2596 C CA . ILE A 1 328 ? 48.628 45.140 17.599 1.00 18.37 324 ILE A CA 1
ATOM 2597 C C . ILE A 1 328 ? 47.130 44.856 17.631 1.00 19.37 324 ILE A C 1
ATOM 2598 O O . ILE A 1 328 ? 46.671 43.853 17.084 1.00 19.00 324 ILE A O 1
ATOM 2603 N N . LYS A 1 329 ? 46.362 45.746 18.249 1.00 20.32 325 LYS A N 1
ATOM 2604 C CA . LYS A 1 329 ? 44.919 45.552 18.320 1.00 21.93 325 LYS A CA 1
ATOM 2605 C C . LYS A 1 329 ? 44.288 45.662 16.935 1.00 22.45 325 LYS A C 1
ATOM 2606 O O . LYS A 1 329 ? 43.292 45.000 16.637 1.00 22.34 325 LYS A O 1
ATOM 2612 N N . LEU A 1 330 ? 44.882 46.485 16.081 1.00 21.49 326 LEU A N 1
ATOM 2613 C CA . LEU A 1 330 ? 44.367 46.669 14.732 1.00 21.93 326 LEU A CA 1
ATOM 2614 C C . LEU A 1 330 ? 44.790 45.511 13.829 1.00 22.61 326 LEU A C 1
ATOM 2615 O O . LEU A 1 330 ? 44.154 45.243 12.810 1.00 25.00 326 LEU A O 1
ATOM 2620 N N . GLY A 1 331 ? 45.859 44.819 14.215 1.00 21.88 327 GLY A N 1
ATOM 2621 C CA . GLY A 1 331 ? 46.353 43.708 13.420 1.00 21.46 327 GLY A CA 1
ATOM 2622 C C . GLY A 1 331 ? 47.044 44.179 12.151 1.00 22.03 327 GLY A C 1
ATOM 2623 O O . GLY A 1 331 ? 47.117 43.446 11.164 1.00 24.04 327 GLY A O 1
ATOM 2624 N N . ASP A 1 332 ? 47.562 45.403 12.182 1.00 21.03 328 ASP A N 1
ATOM 2625 C CA . ASP A 1 332 ? 48.243 45.997 11.031 1.00 21.54 328 ASP A CA 1
ATOM 2626 C C . ASP A 1 332 ? 49.714 45.585 11.013 1.00 21.28 328 ASP A C 1
ATOM 2627 O O . ASP A 1 332 ? 50.527 46.134 11.753 1.00 19.95 328 ASP A O 1
ATOM 2632 N N . PHE A 1 333 ? 50.047 44.621 10.160 1.00 21.53 329 PHE A N 1
ATOM 2633 C CA . PHE A 1 333 ? 51.411 44.116 10.048 1.00 21.02 329 PHE A CA 1
ATOM 2634 C C . PHE A 1 333 ? 52.453 45.227 9.919 1.00 20.49 329 PHE A C 1
ATOM 2635 O O . PHE A 1 333 ? 53.389 45.309 10.716 1.00 20.14 329 PHE A O 1
ATOM 2643 N N . ASN A 1 334 ? 52.293 46.089 8.922 1.00 20.45 330 ASN A N 1
ATOM 2644 C CA . ASN A 1 334 ? 53.254 47.164 8.713 1.00 21.04 330 ASN A CA 1
ATOM 2645 C C . ASN A 1 334 ? 53.320 48.181 9.844 1.00 19.55 330 ASN A C 1
ATOM 2646 O O . ASN A 1 334 ? 54.405 48.640 10.197 1.00 19.05 330 ASN A O 1
ATOM 2651 N N . LEU A 1 335 ? 52.174 48.532 10.420 1.00 18.36 331 LEU A N 1
ATOM 2652 C CA . LEU A 1 335 ? 52.162 49.513 11.497 1.00 16.67 331 LEU A CA 1
ATOM 2653 C C . LEU A 1 335 ? 52.777 48.949 12.778 1.00 16.49 331 LEU A C 1
ATOM 2654 O O . LEU A 1 335 ? 53.396 49.683 13.544 1.00 15.91 331 LEU A O 1
ATOM 2659 N N . ILE A 1 336 ? 52.607 47.650 13.010 1.00 16.53 332 ILE A N 1
ATOM 2660 C CA . ILE A 1 336 ? 53.197 47.020 14.184 1.00 16.75 332 ILE A CA 1
ATOM 2661 C C . ILE A 1 336 ? 54.714 47.101 14.028 1.00 17.44 332 ILE A C 1
ATOM 2662 O O . ILE A 1 336 ? 55.431 47.474 14.958 1.00 17.48 332 ILE A O 1
ATOM 2667 N N . ALA A 1 337 ? 55.197 46.759 12.839 1.00 18.34 333 ALA A N 1
ATOM 2668 C CA . ALA A 1 337 ? 56.629 46.793 12.565 1.00 18.81 333 ALA A CA 1
ATOM 2669 C C . ALA A 1 337 ? 57.161 48.213 12.723 1.00 18.56 333 ALA A C 1
ATOM 2670 O O . ALA A 1 337 ? 58.203 48.435 13.344 1.00 19.99 333 ALA A O 1
ATOM 2672 N N . LYS A 1 338 ? 56.435 49.173 12.165 1.00 18.44 334 LYS A N 1
ATOM 2673 C CA . LYS A 1 338 ? 56.835 50.571 12.227 1.00 18.41 334 LYS A CA 1
ATOM 2674 C C . LYS A 1 338 ? 56.905 51.127 13.647 1.00 18.64 334 LYS A C 1
ATOM 2675 O O . LYS A 1 338 ? 57.914 51.721 14.035 1.00 18.96 334 LYS A O 1
ATOM 2681 N N . THR A 1 339 ? 55.841 50.937 14.421 1.00 16.71 335 THR A N 1
ATOM 2682 C CA . THR A 1 339 ? 55.795 51.461 15.779 1.00 16.51 335 THR A CA 1
ATOM 2683 C C . THR A 1 339 ? 56.779 50.768 16.719 1.00 16.64 335 THR A C 1
ATOM 2684 O O . THR A 1 339 ? 57.408 51.419 17.551 1.00 15.95 335 THR A O 1
ATOM 2688 N N . LYS A 1 340 ? 56.920 49.454 16.592 1.00 15.98 336 LYS A N 1
ATOM 2689 C CA . LYS A 1 340 ? 57.843 48.725 17.454 1.00 19.24 336 LYS A CA 1
ATOM 2690 C C . LYS A 1 340 ? 59.279 49.118 17.120 1.00 20.16 336 LYS A C 1
ATOM 2691 O O . LYS A 1 340 ? 60.094 49.352 18.015 1.00 17.66 336 LYS A O 1
ATOM 2698 N N . THR A 1 341 ? 59.588 49.207 15.833 1.00 21.60 337 THR A N 1
ATOM 2699 C CA . THR A 1 341 ? 60.932 49.579 15.419 1.00 22.05 337 THR A CA 1
ATOM 2700 C C . THR A 1 341 ? 61.272 50.994 15.876 1.00 22.06 337 THR A C 1
ATOM 2701 O O . THR A 1 341 ? 62.398 51.262 16.292 1.00 22.92 337 THR A O 1
ATOM 2705 N N . GLU A 1 342 ? 60.300 51.897 15.811 1.00 21.29 338 GLU A N 1
ATOM 2706 C CA . GLU A 1 342 ? 60.535 53.270 16.229 1.00 21.36 338 GLU A CA 1
ATOM 2707 C C . GLU A 1 342 ? 60.958 53.314 17.693 1.00 21.28 338 GLU A C 1
ATOM 2708 O O . GLU A 1 342 ? 61.920 53.991 18.054 1.00 20.34 338 GLU A O 1
ATOM 2714 N N . LEU A 1 343 ? 60.248 52.580 18.539 1.00 18.89 339 LEU A N 1
ATOM 2715 C CA . LEU A 1 343 ? 60.580 52.580 19.951 1.00 18.64 339 LEU A CA 1
ATOM 2716 C C . LEU A 1 343 ? 61.921 51.913 20.196 1.00 17.87 339 LEU A C 1
ATOM 2717 O O . LEU A 1 343 ? 62.775 52.462 20.890 1.00 18.75 339 LEU A O 1
ATOM 2722 N N . GLU A 1 344 ? 62.113 50.735 19.617 1.00 17.93 340 GLU A N 1
ATOM 2723 C CA . GLU A 1 344 ? 63.350 50.001 19.838 1.00 18.94 340 GLU A CA 1
ATOM 2724 C C . GLU A 1 344 ? 64.576 50.627 19.186 1.00 19.70 340 GLU A C 1
ATOM 2725 O O . GLU A 1 344 ? 65.690 50.476 19.693 1.00 20.59 340 GLU A O 1
ATOM 2731 N N . GLU A 1 345 ? 64.383 51.334 18.078 1.00 20.25 341 GLU A N 1
ATOM 2732 C CA . GLU A 1 345 ? 65.504 51.992 17.416 1.00 22.47 341 GLU A CA 1
ATOM 2733 C C . GLU A 1 345 ? 65.943 53.168 18.281 1.00 22.81 341 GLU A C 1
ATOM 2734 O O . GLU A 1 345 ? 67.138 53.431 18.429 1.00 22.79 341 GLU A O 1
ATOM 2740 N N . THR A 1 346 ? 64.973 53.873 18.852 1.00 21.48 342 THR A N 1
ATOM 2741 C CA . THR A 1 346 ? 65.261 55.008 19.717 1.00 22.06 342 THR A CA 1
ATOM 2742 C C . THR A 1 346 ? 66.091 54.526 20.905 1.00 21.68 342 THR A C 1
ATOM 2743 O O . THR A 1 346 ? 67.040 55.191 21.330 1.00 21.10 342 THR A O 1
ATOM 2747 N N . GLN A 1 347 ? 65.737 53.361 21.437 1.00 20.27 343 GLN A N 1
ATOM 2748 C CA . GLN A 1 347 ? 66.472 52.804 22.563 1.00 20.17 343 GLN A CA 1
ATOM 2749 C C . GLN A 1 347 ? 67.887 52.421 22.152 1.00 21.60 343 GLN A C 1
ATOM 2750 O O . GLN A 1 347 ? 68.837 52.653 22.902 1.00 22.21 343 GLN A O 1
ATOM 2756 N N . ARG A 1 348 ? 68.031 51.837 20.965 1.00 21.73 344 ARG A N 1
ATOM 2757 C CA . ARG A 1 348 ? 69.349 51.445 20.479 1.00 22.84 344 ARG A CA 1
ATOM 2758 C C . ARG A 1 348 ? 70.232 52.679 20.382 1.00 24.41 344 ARG A C 1
ATOM 2759 O O . ARG A 1 348 ? 71.404 52.645 20.757 1.00 23.63 344 ARG A O 1
ATOM 2767 N N . GLU A 1 349 ? 69.659 53.771 19.886 1.00 24.85 345 GLU A N 1
ATOM 2768 C CA . GLU A 1 349 ? 70.388 55.027 19.749 1.00 28.55 345 GLU A CA 1
ATOM 2769 C C . GLU A 1 349 ? 70.853 55.535 21.110 1.00 28.35 345 GLU A C 1
ATOM 2770 O O . GLU A 1 349 ? 71.971 56.037 21.244 1.00 28.57 345 GLU A O 1
ATOM 2776 N N . LEU A 1 350 ? 69.993 55.401 22.116 1.00 28.27 346 LEU A N 1
ATOM 2777 C CA . LEU A 1 350 ? 70.322 55.837 23.470 1.00 28.75 346 LEU A CA 1
ATOM 2778 C C . LEU A 1 350 ? 71.495 55.037 24.023 1.00 28.45 346 LEU A C 1
ATOM 2779 O O . LEU A 1 350 ? 72.400 55.597 24.644 1.00 28.58 346 LEU A O 1
ATOM 2784 N N . ARG A 1 351 ? 71.474 53.727 23.793 1.00 27.71 347 ARG A N 1
ATOM 2785 C CA . ARG A 1 351 ? 72.533 52.839 24.265 1.00 27.70 347 ARG A CA 1
ATOM 2786 C C . ARG A 1 351 ? 73.872 53.174 23.610 1.00 29.17 347 ARG A C 1
ATOM 2787 O O . ARG A 1 351 ? 74.922 53.102 24.249 1.00 28.78 347 ARG A O 1
ATOM 2795 N N . LYS A 1 352 ? 73.834 53.533 22.332 1.00 29.17 348 LYS A N 1
ATOM 2796 C CA . LYS A 1 352 ? 75.057 53.874 21.615 1.00 31.81 348 LYS A CA 1
ATOM 2797 C C . LYS A 1 352 ? 75.596 55.221 22.081 1.00 33.14 348 LYS A C 1
ATOM 2798 O O . LYS A 1 352 ? 76.808 55.412 22.183 1.00 33.66 348 LYS A O 1
ATOM 2804 N N . GLU A 1 353 ? 74.692 56.151 22.373 1.00 33.75 349 GLU A N 1
ATOM 2805 C CA . GLU A 1 353 ? 75.089 57.473 22.837 1.00 35.79 349 GLU A CA 1
ATOM 2806 C C . GLU A 1 353 ? 75.763 57.362 24.201 1.00 35.92 349 GLU A C 1
ATOM 2807 O O . GLU A 1 353 ? 76.847 57.904 24.413 1.00 36.23 349 GLU A O 1
ATOM 2813 N N . GLU A 1 354 ? 75.115 56.654 25.121 1.00 34.97 350 GLU A N 1
ATOM 2814 C CA . GLU A 1 354 ? 75.656 56.468 26.463 1.00 35.23 350 GLU A CA 1
ATOM 2815 C C . GLU A 1 354 ? 77.055 55.863 26.382 1.00 36.23 350 GLU A C 1
ATOM 2816 O O . GLU A 1 354 ? 77.957 56.260 27.118 1.00 35.50 350 GLU A O 1
ATOM 2822 N N . GLU A 1 355 ? 77.229 54.907 25.477 1.00 36.96 351 GLU A N 1
ATOM 2823 C CA . GLU A 1 355 ? 78.514 54.242 25.300 1.00 38.25 351 GLU A CA 1
ATOM 2824 C C . GLU A 1 355 ? 79.586 55.198 24.782 1.00 38.21 351 GLU A C 1
ATOM 2825 O O . GLU A 1 355 ? 80.738 55.148 25.216 1.00 37.94 351 GLU A O 1
ATOM 2831 N N . ALA A 1 356 ? 79.204 56.070 23.857 1.00 37.20 352 ALA A N 1
ATOM 2832 C CA . ALA A 1 356 ? 80.140 57.027 23.280 1.00 36.64 352 ALA A CA 1
ATOM 2833 C C . ALA A 1 356 ? 80.534 58.117 24.269 1.00 35.97 352 ALA A C 1
ATOM 2834 O O . ALA A 1 356 ? 81.679 58.570 24.279 1.00 35.39 352 ALA A O 1
ATOM 2836 N N . LYS A 1 357 ? 79.583 58.536 25.097 1.00 34.56 353 LYS A N 1
ATOM 2837 C CA . LYS A 1 357 ? 79.831 59.585 26.077 1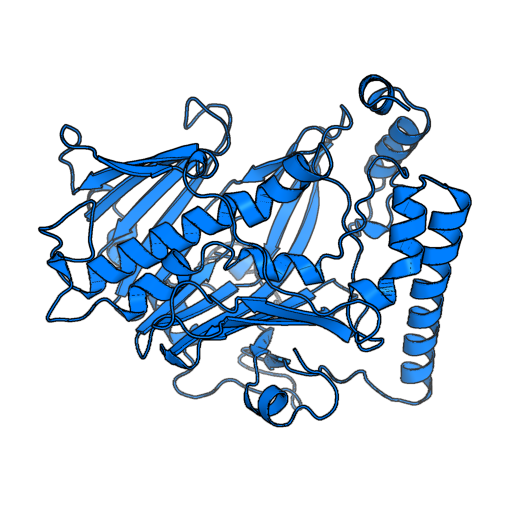.00 33.72 353 LYS A CA 1
ATO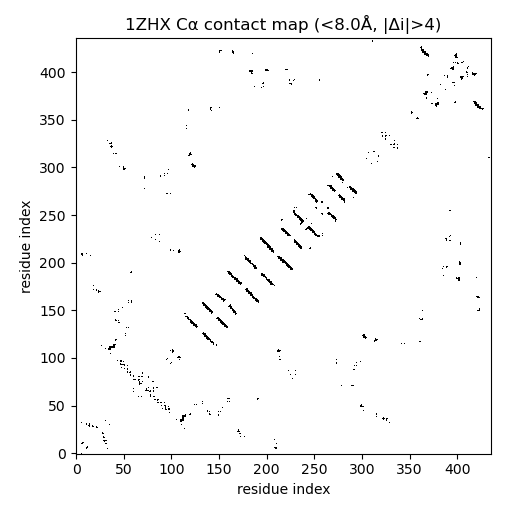M 2838 C C . LYS A 1 357 ? 80.347 59.034 27.404 1.00 31.77 353 LYS A C 1
ATOM 2839 O O . LYS A 1 357 ? 80.660 59.794 28.320 1.00 32.24 353 LYS A O 1
ATOM 2845 N N . GLY A 1 358 ? 80.441 57.713 27.505 1.00 29.92 354 GLY A N 1
ATOM 2846 C CA . GLY A 1 358 ? 80.917 57.109 28.736 1.00 28.48 354 GLY A CA 1
ATOM 2847 C C . GLY A 1 358 ? 79.925 57.294 29.867 1.00 28.24 354 GLY A C 1
ATOM 2848 O O . GLY A 1 358 ? 80.303 57.568 31.007 1.00 28.24 354 GLY A O 1
ATOM 2849 N N . ILE A 1 359 ? 78.645 57.148 29.538 1.00 27.84 355 ILE A N 1
ATOM 2850 C CA . ILE A 1 359 ? 77.562 57.291 30.502 1.00 28.19 355 ILE A CA 1
ATOM 2851 C C . ILE A 1 359 ? 76.866 55.943 30.667 1.00 26.86 355 ILE A C 1
ATOM 2852 O O . ILE A 1 359 ? 76.842 55.133 29.740 1.00 26.56 355 ILE A O 1
ATOM 2857 N N . SER A 1 360 ? 76.311 55.698 31.847 1.00 25.90 356 SER A N 1
ATOM 2858 C CA . SER A 1 360 ? 75.612 54.445 32.095 1.00 26.72 356 SER A CA 1
ATOM 2859 C C . SER A 1 360 ? 74.171 54.715 32.509 1.00 26.16 356 SER A C 1
ATOM 2860 O O . SER A 1 360 ? 73.847 55.803 32.987 1.00 27.95 356 SER A O 1
ATOM 2863 N N . TRP A 1 361 ? 73.303 53.727 32.313 1.00 24.49 357 TRP A N 1
ATOM 2864 C CA . TRP A 1 361 ? 71.905 53.869 32.694 1.00 23.49 357 TRP A CA 1
ATOM 2865 C C . TRP A 1 361 ? 71.768 53.572 34.180 1.00 23.23 357 TRP A C 1
ATOM 2866 O O . TRP A 1 361 ? 72.218 52.533 34.657 1.00 23.60 357 TRP A O 1
ATOM 2877 N N . GLN A 1 362 ? 71.144 54.491 34.907 1.00 23.12 358 GLN A N 1
ATOM 2878 C CA . GLN A 1 362 ? 70.955 54.333 36.342 1.00 24.60 358 GLN A CA 1
ATOM 2879 C C . GLN A 1 362 ? 69.559 53.812 36.658 1.00 23.46 358 GLN A C 1
ATOM 2880 O O . GLN A 1 362 ? 68.563 54.428 36.284 1.00 24.11 358 GLN A O 1
ATOM 2886 N N . ARG A 1 363 ? 69.496 52.673 37.342 1.00 23.47 359 ARG A N 1
ATOM 2887 C CA . ARG A 1 363 ? 68.217 52.086 37.724 1.00 22.44 359 ARG A CA 1
ATOM 2888 C C . ARG A 1 363 ? 67.533 53.029 38.719 1.00 23.30 359 ARG A C 1
ATOM 2889 O O . ARG A 1 363 ? 68.198 53.701 39.513 1.00 23.44 359 ARG A O 1
ATOM 2897 N N . ARG A 1 364 ? 66.206 53.075 38.679 1.00 22.79 360 ARG A N 1
ATOM 2898 C CA . ARG A 1 364 ? 65.448 53.995 39.520 1.00 22.44 360 ARG A CA 1
ATOM 2899 C C . ARG A 1 364 ? 65.165 53.624 40.975 1.00 23.09 360 ARG A C 1
ATOM 2900 O O . ARG A 1 364 ? 65.518 54.380 41.885 1.00 23.79 360 ARG A O 1
ATOM 2908 N N . TRP A 1 365 ? 64.527 52.481 41.204 1.00 21.54 361 TRP A N 1
ATOM 2909 C CA . TRP A 1 365 ? 64.171 52.078 42.564 1.00 20.81 361 TRP A CA 1
ATOM 2910 C C . TRP A 1 365 ? 64.804 50.784 43.047 1.00 21.25 361 TRP A C 1
ATOM 2911 O O . TRP A 1 365 ? 64.561 50.353 44.175 1.00 21.38 361 TRP A O 1
ATOM 2922 N N . PHE A 1 366 ? 65.607 50.159 42.195 1.00 21.97 362 PHE A N 1
ATOM 2923 C CA . PHE A 1 366 ? 66.255 48.910 42.554 1.00 22.91 362 PHE A CA 1
ATOM 2924 C C . PHE A 1 366 ? 67.740 48.983 42.252 1.00 23.60 362 PHE A C 1
ATOM 2925 O O . PHE A 1 366 ? 68.159 49.693 41.342 1.00 25.24 362 PHE A O 1
ATOM 2933 N N . LYS A 1 367 ? 68.531 48.250 43.023 1.00 24.82 363 LYS A N 1
ATOM 2934 C CA . LYS A 1 367 ? 69.969 48.218 42.812 1.00 26.92 363 LYS A CA 1
ATOM 2935 C C . LYS A 1 367 ? 70.448 46.774 42.893 1.00 27.83 363 LYS A C 1
ATOM 2936 O O . LYS A 1 367 ? 69.904 45.964 43.650 1.00 25.75 363 LYS A O 1
ATOM 2942 N N . ASP A 1 368 ? 71.452 46.447 42.089 1.00 28.72 364 ASP A N 1
ATOM 2943 C CA . ASP A 1 368 ? 71.990 45.098 42.071 1.00 31.34 364 ASP A CA 1
ATOM 2944 C C . ASP A 1 368 ? 73.054 44.909 43.137 1.00 30.84 364 ASP A C 1
ATOM 2945 O O . ASP A 1 368 ? 74.059 45.622 43.164 1.00 33.73 364 ASP A O 1
ATOM 2950 N N . PHE A 1 369 ? 72.817 43.950 44.022 1.00 29.53 365 PHE A N 1
ATOM 2951 C CA . PHE A 1 369 ? 73.749 43.651 45.092 1.00 28.48 365 PHE A CA 1
ATOM 2952 C C . PHE A 1 369 ? 74.575 42.432 44.742 1.00 29.23 365 PHE A C 1
ATOM 2953 O O . PHE A 1 369 ? 74.038 41.348 44.490 1.00 29.56 365 PHE A O 1
ATOM 2961 N N . ASP A 1 370 ? 75.888 42.619 44.723 1.00 27.79 366 ASP A N 1
ATOM 2962 C CA . ASP A 1 370 ? 76.803 41.537 44.402 1.00 27.05 366 ASP A CA 1
ATOM 2963 C C . ASP A 1 370 ? 76.994 40.674 45.645 1.00 26.16 366 ASP A C 1
ATOM 2964 O O . ASP A 1 370 ? 77.681 41.073 46.587 1.00 26.94 366 ASP A O 1
ATOM 2969 N N . TYR A 1 371 ? 76.373 39.498 45.643 1.00 26.25 367 TYR A N 1
ATOM 2970 C CA . TYR A 1 371 ? 76.463 38.565 46.764 1.00 25.91 367 TYR A CA 1
ATOM 2971 C C . TYR A 1 371 ? 77.682 37.644 46.666 1.00 27.97 367 TYR A C 1
ATOM 2972 O O . TYR A 1 371 ? 77.837 36.737 47.481 1.00 26.33 367 TYR A O 1
ATOM 2981 N N . SER A 1 372 ? 78.540 37.858 45.674 1.00 28.88 368 SER A N 1
ATOM 2982 C CA . SER A 1 372 ? 79.716 36.997 45.532 1.00 31.84 368 SER A CA 1
ATOM 2983 C C . SER A 1 372 ? 80.788 37.315 46.570 1.00 33.44 368 SER A C 1
ATOM 2984 O O . SER A 1 372 ? 80.877 38.442 47.063 1.00 32.42 368 SER A O 1
ATOM 2987 N N . VAL A 1 373 ? 81.597 36.312 46.902 1.00 35.39 369 VAL A N 1
ATOM 2988 C CA . VAL A 1 373 ? 82.670 36.481 47.876 1.00 37.62 369 VAL A CA 1
ATOM 2989 C C . VAL A 1 373 ? 83.625 37.576 47.418 1.00 37.68 369 VAL A C 1
ATOM 2990 O O . VAL A 1 373 ? 84.169 38.321 48.234 1.00 38.99 369 VAL A O 1
ATOM 2994 N N . THR A 1 374 ? 83.831 37.663 46.108 1.00 38.13 370 THR A N 1
ATOM 2995 C CA . THR A 1 374 ? 84.705 38.683 45.533 1.00 39.20 370 THR A CA 1
ATOM 2996 C C . THR A 1 374 ? 83.867 39.550 44.594 1.00 38.77 370 THR A C 1
ATOM 2997 O O . THR A 1 374 ? 83.920 39.400 43.374 1.00 38.18 370 THR A O 1
ATOM 3001 N N . PRO A 1 375 ? 83.078 40.474 45.161 1.00 38.30 371 PRO A N 1
ATOM 3002 C CA . PRO A 1 375 ? 82.213 41.375 44.394 1.00 39.65 371 PRO A CA 1
ATOM 3003 C C . PRO A 1 375 ? 82.960 42.440 43.597 1.00 41.01 371 PRO A C 1
ATOM 3004 O O . PRO A 1 375 ? 84.126 42.727 43.870 1.00 41.19 371 PRO A O 1
ATOM 3008 N N . GLU A 1 376 ? 82.282 43.018 42.609 1.00 42.53 372 GLU A N 1
ATOM 3009 C CA . GLU A 1 376 ? 82.879 44.072 41.799 1.00 44.95 372 GLU A CA 1
ATOM 3010 C C . GLU A 1 376 ? 83.148 45.232 42.752 1.00 45.09 372 GLU A C 1
ATOM 3011 O O . GLU A 1 376 ? 82.283 45.605 43.541 1.00 43.67 372 GLU A O 1
ATOM 3017 N N . GLU A 1 377 ? 84.348 45.794 42.677 1.00 45.67 373 GLU A N 1
ATOM 3018 C CA . GLU A 1 377 ? 84.751 46.886 43.558 1.00 46.73 373 GLU A CA 1
ATOM 3019 C C . GLU A 1 377 ? 83.798 48.075 43.675 1.00 46.65 373 GLU A C 1
ATOM 3020 O O . GLU A 1 377 ? 83.793 48.763 44.697 1.00 47.08 373 GLU A O 1
ATOM 3026 N N . GLY A 1 378 ? 82.991 48.318 42.648 1.00 45.95 374 GLY A N 1
ATOM 3027 C CA . GLY A 1 378 ? 82.073 49.443 42.703 1.00 44.55 374 GLY A CA 1
ATOM 3028 C C . GLY A 1 378 ? 80.629 49.087 43.013 1.00 44.09 374 GLY A C 1
ATOM 3029 O O . GLY A 1 378 ? 79.799 49.971 43.228 1.00 42.82 374 GLY A O 1
ATOM 3030 N N . ALA A 1 379 ? 80.326 47.793 43.049 1.00 43.06 375 ALA A N 1
ATOM 3031 C CA . ALA A 1 379 ? 78.965 47.335 43.317 1.00 43.11 375 ALA A CA 1
ATOM 3032 C C . ALA A 1 379 ? 78.578 47.374 44.792 1.00 42.51 375 ALA A C 1
ATOM 3033 O O . ALA A 1 379 ? 79.437 47.407 45.675 1.00 42.20 375 ALA A O 1
ATOM 3035 N N . LEU A 1 380 ? 77.272 47.374 45.046 1.00 42.09 376 LEU A N 1
ATOM 3036 C CA . LEU A 1 380 ? 76.746 47.388 46.406 1.00 41.89 376 LEU A CA 1
ATOM 3037 C C . LEU A 1 380 ? 76.805 45.968 46.964 1.00 40.97 376 LEU A C 1
ATOM 3038 O O . LEU A 1 380 ? 76.639 45.000 46.223 1.00 40.59 376 LEU A O 1
ATOM 3043 N N . VAL A 1 381 ? 77.044 45.849 48.267 1.00 40.45 377 VAL A N 1
ATOM 3044 C CA . VAL A 1 381 ? 77.142 44.547 48.924 1.00 40.01 377 VAL A CA 1
ATOM 3045 C C . VAL A 1 381 ? 76.074 44.381 50.012 1.00 41.41 377 VAL A C 1
ATOM 3046 O O . VAL A 1 381 ? 75.709 45.343 50.687 1.00 41.41 377 VAL A O 1
ATOM 3050 N N . PRO A 1 382 ? 75.557 43.152 50.192 1.00 41.64 378 PRO A N 1
ATOM 3051 C CA . PRO A 1 382 ? 74.528 42.874 51.201 1.00 42.96 378 PRO A CA 1
ATOM 3052 C C . PRO A 1 382 ? 74.922 43.216 52.633 1.00 44.61 378 PRO A C 1
ATOM 3053 O O . PRO A 1 382 ? 76.105 43.339 52.952 1.00 44.48 378 PRO A O 1
ATOM 3057 N N . GLU A 1 383 ? 73.915 43.364 53.489 1.00 45.88 379 GLU A N 1
ATOM 3058 C CA . GLU A 1 383 ? 74.130 43.696 54.892 1.00 47.60 379 GLU A CA 1
ATOM 3059 C C . GLU A 1 383 ? 74.321 42.474 55.779 1.00 48.14 379 GLU A C 1
ATOM 3060 O O . GLU A 1 383 ? 74.118 41.337 55.353 1.00 47.84 379 GLU A O 1
ATOM 3066 N N . LYS A 1 384 ? 74.709 42.735 57.023 1.00 48.99 380 LYS A N 1
ATOM 3067 C CA . LYS A 1 384 ? 74.950 41.693 58.013 1.00 49.68 380 LYS A CA 1
ATOM 3068 C C . LYS A 1 384 ? 73.822 40.671 58.077 1.00 48.45 380 LYS A C 1
ATOM 3069 O O . LYS A 1 384 ? 73.964 39.539 57.613 1.00 49.12 380 LYS A O 1
ATOM 3075 N N . ASP A 1 385 ? 72.700 41.084 58.657 1.00 46.70 381 ASP A N 1
ATOM 3076 C CA . ASP A 1 385 ? 71.544 40.211 58.816 1.00 44.62 381 ASP A CA 1
ATOM 3077 C C . ASP A 1 385 ? 70.668 40.120 57.568 1.00 41.77 381 ASP A C 1
ATOM 3078 O O . ASP A 1 385 ? 69.443 40.113 57.671 1.00 42.15 381 ASP A O 1
ATOM 3083 N N . ASP A 1 386 ? 71.291 40.043 56.395 1.00 38.29 382 ASP A N 1
ATOM 3084 C CA . ASP A 1 386 ? 70.542 39.950 55.143 1.00 33.69 382 ASP A CA 1
ATOM 3085 C C . ASP A 1 386 ? 69.480 38.856 55.241 1.00 31.02 382 ASP A C 1
ATOM 3086 O O . ASP A 1 386 ? 69.774 37.719 55.608 1.00 31.01 382 ASP A O 1
ATOM 3091 N N . THR A 1 387 ? 68.243 39.203 54.903 1.00 29.01 383 THR A N 1
ATOM 3092 C CA . THR A 1 387 ? 67.143 38.250 54.970 1.00 26.87 383 THR A CA 1
ATOM 3093 C C . THR A 1 387 ? 67.289 37.099 53.979 1.00 24.63 383 THR A C 1
ATOM 3094 O O . THR A 1 387 ? 67.079 35.941 54.331 1.00 25.06 383 THR A O 1
ATOM 3098 N N . PHE A 1 388 ? 67.647 37.417 52.741 1.00 24.95 384 PHE A N 1
ATOM 3099 C CA . PHE A 1 388 ? 67.805 36.381 51.731 1.00 24.25 384 PHE A CA 1
ATOM 3100 C C . PHE A 1 388 ? 68.838 35.348 52.166 1.00 24.86 384 PHE A C 1
ATOM 3101 O O . PHE A 1 388 ? 68.600 34.144 52.078 1.00 23.88 384 PHE A O 1
ATOM 3109 N N . LEU A 1 389 ? 69.983 35.822 52.644 1.00 25.61 385 LEU A N 1
ATOM 3110 C CA . LEU A 1 389 ? 71.037 34.919 53.083 1.00 25.92 385 LEU A CA 1
ATOM 3111 C C . LEU A 1 389 ? 70.571 33.948 54.159 1.00 25.18 385 LEU A C 1
ATOM 3112 O O . LEU A 1 389 ? 70.864 32.757 54.092 1.00 25.14 385 LEU A O 1
ATOM 3117 N N . LYS A 1 390 ? 69.844 34.451 55.153 1.00 25.06 386 LYS A N 1
ATOM 3118 C CA . LYS A 1 390 ? 69.377 33.589 56.231 1.00 25.24 386 LYS A CA 1
ATOM 3119 C C . LYS A 1 390 ? 68.327 32.587 55.774 1.00 24.23 386 LYS A C 1
ATOM 3120 O O . LYS A 1 390 ? 68.314 31.439 56.221 1.00 24.50 386 LYS A O 1
ATOM 3126 N N . LEU A 1 391 ? 67.447 33.016 54.877 1.00 22.72 387 LEU A N 1
ATOM 3127 C CA . LEU A 1 391 ? 66.402 32.135 54.388 1.00 22.78 387 LEU A CA 1
ATOM 3128 C C . LEU A 1 391 ? 66.970 31.089 53.440 1.00 20.93 387 LEU A C 1
ATOM 3129 O O . LEU A 1 391 ? 66.560 29.929 53.469 1.00 20.37 387 LEU A O 1
ATOM 3134 N N . ALA A 1 392 ? 67.921 31.504 52.611 1.00 22.08 388 ALA A N 1
ATOM 3135 C CA . ALA A 1 392 ? 68.561 30.593 51.669 1.00 22.67 388 ALA A CA 1
ATOM 3136 C C . ALA A 1 392 ? 69.331 29.538 52.458 1.00 24.00 388 ALA A C 1
ATOM 3137 O O . ALA A 1 392 ? 69.312 28.354 52.125 1.00 24.58 388 ALA A O 1
ATOM 3139 N N . SER A 1 393 ? 70.001 29.973 53.517 1.00 25.07 389 SER A N 1
ATOM 3140 C CA . SER A 1 393 ? 70.769 29.047 54.340 1.00 25.71 389 SER A CA 1
ATOM 3141 C C . SER A 1 393 ? 69.860 27.994 54.963 1.00 24.97 389 SER A C 1
ATOM 3142 O O . SER A 1 393 ? 70.192 26.807 54.992 1.00 26.26 389 SER A O 1
ATOM 3145 N N . ALA A 1 394 ? 68.706 28.429 55.458 1.00 24.83 390 ALA A N 1
ATOM 3146 C CA . ALA A 1 394 ? 67.750 27.519 56.076 1.00 24.08 390 ALA A CA 1
ATOM 3147 C C . ALA A 1 394 ? 67.203 26.501 55.073 1.00 24.83 390 ALA A C 1
ATOM 3148 O O . ALA A 1 394 ? 66.941 25.351 55.419 1.00 24.67 390 ALA A O 1
ATOM 3150 N N . LEU A 1 395 ? 67.033 26.935 53.830 1.00 25.13 391 LEU A N 1
ATOM 3151 C CA . LEU A 1 395 ? 66.515 26.067 52.779 1.00 26.04 391 LEU A CA 1
ATOM 3152 C C . LEU A 1 395 ? 67.641 25.340 52.049 1.00 26.77 391 LEU A C 1
ATOM 3153 O O . LEU A 1 395 ? 67.397 24.415 51.274 1.00 26.70 391 LEU A O 1
ATOM 3158 N N . ASN A 1 396 ? 68.874 25.754 52.320 1.00 26.78 392 ASN A N 1
ATOM 3159 C CA . ASN A 1 396 ? 70.051 25.187 51.669 1.00 26.89 392 ASN A CA 1
ATOM 3160 C C . ASN A 1 396 ? 69.913 25.483 50.182 1.00 26.03 392 ASN A C 1
ATOM 3161 O O . ASN A 1 396 ? 70.168 24.637 49.326 1.00 25.69 392 ASN A O 1
ATOM 3166 N N . LEU A 1 397 ? 69.490 26.709 49.899 1.00 24.85 393 LEU A N 1
ATOM 3167 C CA . LEU A 1 397 ? 69.289 27.191 48.541 1.00 22.93 393 LEU A CA 1
ATOM 3168 C C . LEU A 1 397 ? 70.548 27.892 48.038 1.00 22.60 393 LEU A C 1
ATOM 3169 O O . LEU A 1 397 ? 71.184 28.639 48.776 1.00 22.01 393 LEU A O 1
ATOM 3174 N N . SER A 1 398 ? 70.909 27.651 46.782 1.00 21.92 394 SER A N 1
ATOM 3175 C CA . SER A 1 398 ? 72.075 28.297 46.196 1.00 22.04 394 SER A CA 1
ATOM 3176 C C . SER A 1 398 ? 71.836 29.803 46.096 1.00 21.09 394 SER A C 1
ATOM 3177 O O . SER A 1 398 ? 70.745 30.239 45.718 1.00 21.50 394 SER A O 1
ATOM 3180 N N . THR A 1 399 ? 72.848 30.597 46.433 1.00 22.17 395 THR A N 1
ATOM 3181 C CA . THR A 1 399 ? 72.729 32.046 46.357 1.00 22.43 395 THR A CA 1
ATOM 3182 C C . THR A 1 399 ? 73.308 32.579 45.050 1.00 21.80 395 THR A C 1
ATOM 3183 O O . THR A 1 399 ? 73.449 33.784 44.867 1.00 22.28 395 THR A O 1
ATOM 3187 N N . LYS A 1 400 ? 73.642 31.668 44.141 1.00 23.16 396 LYS A N 1
ATOM 3188 C CA . LYS A 1 400 ? 74.190 32.052 42.847 1.00 24.20 396 LYS A CA 1
ATOM 3189 C C . LYS A 1 400 ? 73.056 32.357 41.879 1.00 23.16 396 LYS A C 1
ATOM 3190 O O . LYS A 1 400 ? 71.886 32.137 42.198 1.00 23.73 396 LYS A O 1
ATOM 3196 N N . ASN A 1 401 ? 73.413 32.848 40.697 1.00 22.28 397 ASN A N 1
ATOM 3197 C CA . ASN A 1 401 ? 72.432 33.168 39.665 1.00 22.30 397 ASN A CA 1
ATOM 3198 C C . ASN A 1 401 ? 72.069 31.908 38.878 1.00 21.45 397 ASN A C 1
ATOM 3199 O O . ASN A 1 401 ? 72.179 31.873 37.652 1.00 22.96 397 ASN A O 1
ATOM 3204 N N . ALA A 1 402 ? 71.643 30.876 39.602 1.00 22.02 398 ALA A N 1
ATOM 3205 C CA . ALA A 1 402 ? 71.239 29.606 39.009 1.00 20.88 398 ALA A CA 1
ATOM 3206 C C . ALA A 1 402 ? 69.717 29.629 38.886 1.00 20.09 398 ALA A C 1
ATOM 3207 O O . ALA A 1 402 ? 69.069 30.536 39.401 1.00 19.66 398 ALA A O 1
ATOM 3209 N N . PRO A 1 403 ? 69.125 28.636 38.204 1.00 18.89 399 PRO A N 1
ATOM 3210 C CA . PRO A 1 403 ? 67.665 28.647 38.079 1.00 18.87 399 PRO A CA 1
ATOM 3211 C C . PRO A 1 403 ? 66.988 28.722 39.445 1.00 18.34 399 PRO A C 1
ATOM 3212 O O . PRO A 1 403 ? 67.490 28.188 40.433 1.00 19.38 399 PRO A O 1
ATOM 3216 N N . SER A 1 404 ? 65.847 29.396 39.497 1.00 17.46 400 SER A N 1
ATOM 3217 C CA . SER A 1 404 ? 65.114 29.521 40.747 1.00 17.23 400 SER A CA 1
ATOM 3218 C C . SER A 1 404 ? 64.910 28.155 41.397 1.00 17.88 400 SER A C 1
ATOM 3219 O O . SER A 1 404 ? 64.543 27.182 40.737 1.00 18.54 400 SER A O 1
ATOM 3222 N N . GLY A 1 405 ? 65.154 28.088 42.701 1.00 17.21 401 GLY A N 1
ATOM 3223 C CA . GLY A 1 405 ? 64.981 26.837 43.411 1.00 17.41 401 GLY A CA 1
ATOM 3224 C C . GLY A 1 405 ? 66.177 25.901 43.421 1.00 17.59 401 GLY A C 1
ATOM 3225 O O . GLY A 1 405 ? 66.084 24.823 43.996 1.00 19.25 401 GLY A O 1
ATOM 3226 N N . THR A 1 406 ? 67.282 26.296 42.793 1.00 18.41 402 THR A N 1
ATOM 3227 C CA . THR A 1 406 ? 68.476 25.450 42.774 1.00 20.40 402 THR A CA 1
ATOM 3228 C C . THR A 1 406 ? 69.030 25.304 44.191 1.00 22.15 402 THR A C 1
ATOM 3229 O O . THR A 1 406 ? 69.252 26.299 44.881 1.00 22.32 402 THR A O 1
ATOM 3233 N N . LEU A 1 407 ? 69.251 24.064 44.620 1.00 23.08 403 LEU A N 1
ATOM 3234 C CA . LEU A 1 407 ? 69.784 23.803 45.957 1.00 25.02 403 LEU A CA 1
ATOM 3235 C C . LEU A 1 407 ? 71.301 23.721 45.907 1.00 26.34 403 LEU A C 1
ATOM 3236 O O . LEU A 1 407 ? 71.878 23.423 44.863 1.00 25.87 403 LEU A O 1
ATOM 3241 N N . VAL A 1 408 ? 71.943 24.003 47.036 1.00 26.55 404 VAL A N 1
ATOM 3242 C CA . VAL A 1 408 ? 73.398 23.944 47.112 1.00 28.23 404 VAL A CA 1
ATOM 3243 C C . VAL A 1 408 ? 73.849 22.526 46.779 1.00 28.22 404 VAL A C 1
ATOM 3244 O O . VAL A 1 408 ? 73.337 21.554 47.334 1.00 28.57 404 VAL A O 1
ATOM 3248 N N . GLY A 1 409 ? 74.798 22.412 45.857 1.00 29.61 405 GLY A N 1
ATOM 3249 C CA . GLY A 1 409 ? 75.286 21.100 45.470 1.00 30.12 405 GLY A CA 1
ATOM 3250 C C . GLY A 1 409 ? 74.700 20.620 44.156 1.00 30.85 405 GLY A C 1
ATOM 3251 O O . GLY A 1 409 ? 75.257 19.729 43.514 1.00 31.72 405 GLY A O 1
ATOM 3252 N N . ASP A 1 410 ? 73.572 21.197 43.751 1.00 29.92 406 ASP A N 1
ATOM 3253 C CA . ASP A 1 410 ? 72.942 20.808 42.491 1.00 29.21 406 ASP A CA 1
ATOM 3254 C C . ASP A 1 410 ? 73.887 21.126 41.335 1.00 28.45 406 ASP A C 1
ATOM 3255 O O . ASP A 1 410 ? 74.772 21.970 41.462 1.00 27.24 406 ASP A O 1
ATOM 3260 N N . LYS A 1 411 ? 73.690 20.455 40.206 1.00 29.50 407 LYS A N 1
ATOM 3261 C CA . LYS A 1 411 ? 74.530 20.674 39.034 1.00 31.54 407 LYS A CA 1
ATOM 3262 C C . LYS A 1 411 ? 74.635 22.152 38.665 1.00 31.71 407 LYS A C 1
ATOM 3263 O O . LYS A 1 411 ? 75.726 22.663 38.419 1.00 32.44 407 LYS A O 1
ATOM 3269 N N . GLU A 1 412 ? 73.497 22.839 38.627 1.00 31.81 408 GLU A N 1
ATOM 3270 C CA . GLU A 1 412 ? 73.479 24.253 38.275 1.00 32.64 408 GLU A CA 1
ATOM 3271 C C . GLU A 1 412 ? 74.284 25.110 39.246 1.00 32.45 408 GLU A C 1
ATOM 3272 O O . GLU A 1 412 ? 74.827 26.145 38.864 1.00 32.31 408 GLU A O 1
ATOM 3278 N N . ASP A 1 413 ? 74.359 24.675 40.498 1.00 33.35 409 ASP A N 1
ATOM 3279 C CA . ASP A 1 413 ? 75.099 25.410 41.517 1.00 35.91 409 ASP A CA 1
ATOM 3280 C C . ASP A 1 413 ? 76.601 25.164 41.404 1.00 38.37 409 ASP A C 1
ATOM 3281 O O . ASP A 1 413 ? 77.410 25.991 41.826 1.00 38.02 409 ASP A O 1
ATOM 3286 N N . ARG A 1 414 ? 76.969 24.022 40.832 1.00 40.92 410 ARG A N 1
ATOM 3287 C CA . ARG A 1 414 ? 78.373 23.670 40.671 1.00 43.89 410 ARG A CA 1
ATOM 3288 C C . ARG A 1 414 ? 78.939 24.162 39.346 1.00 45.16 410 ARG A C 1
ATOM 3289 O O . ARG A 1 414 ? 80.017 23.739 38.927 1.00 45.55 410 ARG A O 1
ATOM 3297 N N . LYS A 1 415 ? 78.210 25.059 38.690 1.00 46.53 411 LYS A N 1
ATOM 3298 C CA . LYS A 1 415 ? 78.653 25.612 37.417 1.00 47.35 411 LYS A CA 1
ATOM 3299 C C . LYS A 1 415 ? 79.778 26.607 37.674 1.00 48.10 411 LYS A C 1
ATOM 3300 O O . LYS A 1 415 ? 79.710 27.408 38.606 1.00 47.93 411 LYS A O 1
ATOM 3306 N N . GLU A 1 416 ? 80.814 26.549 36.843 1.00 48.67 412 GLU A N 1
ATOM 3307 C CA . GLU A 1 416 ? 81.968 27.429 36.987 1.00 49.33 412 GLU A CA 1
ATOM 3308 C C . GLU A 1 416 ? 81.666 28.888 36.658 1.00 48.91 412 GLU A C 1
ATOM 3309 O O . GLU A 1 416 ? 80.791 29.187 35.844 1.00 48.98 412 GLU A O 1
ATOM 3315 N N . ASP A 1 417 ? 82.414 29.785 37.294 1.00 48.19 413 ASP A N 1
ATOM 3316 C CA . ASP A 1 417 ? 82.273 31.226 37.108 1.00 47.32 413 ASP A CA 1
ATOM 3317 C C . ASP A 1 417 ? 80.833 31.711 36.968 1.00 45.25 413 ASP A C 1
ATOM 3318 O O . ASP A 1 417 ? 80.476 32.367 35.988 1.00 45.20 413 ASP A O 1
ATOM 3323 N N . LEU A 1 418 ? 80.012 31.386 37.960 1.00 41.98 414 LEU A N 1
ATOM 3324 C CA . LEU A 1 418 ? 78.615 31.801 37.972 1.00 38.99 414 LEU A CA 1
ATOM 3325 C C . LEU A 1 418 ? 78.497 32.934 38.987 1.00 37.19 414 LEU A C 1
ATOM 3326 O O . LEU A 1 418 ? 78.922 32.788 40.132 1.00 36.97 414 LEU A O 1
ATOM 3331 N N . SER A 1 419 ? 77.928 34.059 38.565 1.00 35.04 415 SER A N 1
ATOM 3332 C CA . SER A 1 419 ? 77.777 35.217 39.443 1.00 33.54 415 SER A CA 1
ATOM 3333 C C . SER A 1 419 ? 76.691 35.030 40.500 1.00 32.78 415 SER A C 1
ATOM 3334 O O . SER A 1 419 ? 75.946 34.050 40.479 1.00 31.62 415 SER A O 1
ATOM 3337 N N . SER A 1 420 ? 76.619 35.981 41.427 1.00 30.89 416 SER A N 1
ATOM 3338 C CA . SER A 1 420 ? 75.630 35.951 42.501 1.00 29.41 416 SER A CA 1
ATOM 3339 C C . SER A 1 420 ? 75.089 37.360 42.712 1.00 28.13 416 SER A C 1
ATOM 3340 O O . SER A 1 420 ? 75.115 37.893 43.824 1.00 28.51 416 SER A O 1
ATOM 3343 N N . ILE A 1 421 ? 74.599 37.959 41.635 1.00 27.81 417 ILE A N 1
ATOM 3344 C CA . ILE A 1 421 ? 74.058 39.310 41.686 1.00 27.06 417 ILE A CA 1
ATOM 3345 C C . ILE A 1 421 ? 72.534 39.255 41.759 1.00 25.89 417 ILE A C 1
ATOM 3346 O O . ILE A 1 421 ? 71.891 38.598 40.941 1.00 25.46 417 ILE A O 1
ATOM 3351 N N . HIS A 1 422 ? 71.963 39.937 42.748 1.00 23.93 418 HIS A N 1
ATOM 3352 C CA . HIS A 1 422 ? 70.512 39.952 42.933 1.00 22.10 418 HIS A CA 1
ATOM 3353 C C . HIS A 1 422 ? 69.987 41.371 43.095 1.00 21.93 418 HIS A C 1
ATOM 3354 O O . HIS A 1 422 ? 70.599 42.197 43.776 1.00 21.89 418 HIS A O 1
ATOM 3361 N N . TRP A 1 423 ? 68.850 41.651 42.467 1.00 20.94 419 TRP A N 1
ATOM 3362 C CA . TRP A 1 423 ? 68.242 42.971 42.547 1.00 20.99 419 TRP A CA 1
ATOM 3363 C C . TRP A 1 423 ? 67.442 43.122 43.834 1.00 20.64 419 TRP A C 1
ATOM 3364 O O . TRP A 1 423 ? 66.727 42.205 44.247 1.00 21.74 419 TRP A O 1
ATOM 3375 N N . ARG A 1 424 ? 67.569 44.290 44.459 1.00 21.06 420 ARG A N 1
ATOM 3376 C CA . ARG A 1 424 ? 66.876 44.574 45.713 1.00 20.82 420 ARG A CA 1
ATOM 3377 C C . ARG A 1 424 ? 66.213 45.945 45.681 1.00 20.86 420 ARG A C 1
ATOM 3378 O O . ARG A 1 424 ? 66.791 46.923 45.204 1.00 20.74 420 ARG A O 1
ATOM 3386 N N . PHE A 1 425 ? 64.990 46.004 46.197 1.00 20.35 421 PHE A N 1
ATOM 3387 C CA . PHE A 1 425 ? 64.231 47.244 46.250 1.00 20.58 421 PHE A CA 1
ATOM 3388 C C . PHE A 1 425 ? 64.844 48.201 47.271 1.00 20.06 421 PHE A C 1
ATOM 3389 O O . PHE A 1 425 ? 65.244 47.781 48.355 1.00 21.43 421 PHE A O 1
ATOM 3397 N N . GLN A 1 426 ? 64.934 49.477 46.906 1.00 21.10 422 GLN A N 1
ATOM 3398 C CA . GLN A 1 426 ? 65.470 50.510 47.795 1.00 23.24 422 GLN A CA 1
ATOM 3399 C C . GLN A 1 426 ? 64.311 51.458 48.100 1.00 22.40 422 GLN A C 1
ATOM 3400 O O . GLN A 1 426 ? 64.083 52.416 47.362 1.00 23.36 422 GLN A O 1
ATOM 3406 N N . ARG A 1 427 ? 63.581 51.189 49.181 1.00 22.60 423 ARG A N 1
ATOM 3407 C CA . ARG A 1 427 ? 62.427 52.008 49.551 1.00 22.68 423 ARG A CA 1
ATOM 3408 C C . ARG A 1 427 ? 62.729 53.501 49.623 1.00 22.53 423 ARG A C 1
ATOM 3409 O O . ARG A 1 427 ? 61.880 54.321 49.278 1.00 23.16 423 ARG A O 1
ATOM 3417 N N . GLU A 1 428 ? 63.934 53.852 50.063 1.00 24.50 424 GLU A N 1
ATOM 3418 C CA . GLU A 1 428 ? 64.316 55.257 50.164 1.00 26.63 424 GLU A CA 1
ATOM 3419 C C . GLU A 1 428 ? 64.232 55.953 48.808 1.00 25.61 424 GLU A C 1
ATOM 3420 O O . GLU A 1 428 ? 63.857 57.124 48.723 1.00 25.40 424 GLU A O 1
ATOM 3426 N N . LEU A 1 429 ? 64.575 55.230 47.745 1.00 24.42 425 LEU A N 1
ATOM 3427 C CA . LEU A 1 429 ? 64.535 55.806 46.409 1.00 23.89 425 LEU A CA 1
ATOM 3428 C C . LEU A 1 429 ? 63.102 56.109 45.976 1.00 22.38 425 LEU A C 1
ATOM 3429 O O . LEU A 1 429 ? 62.865 57.034 45.200 1.00 22.93 425 LEU A O 1
ATOM 3434 N N . TRP A 1 430 ? 62.147 55.333 46.480 1.00 22.25 426 TRP A N 1
ATOM 3435 C CA . TRP A 1 430 ? 60.747 55.582 46.160 1.00 20.72 426 TRP A CA 1
ATOM 3436 C C . TRP A 1 430 ? 60.247 56.744 47.020 1.00 21.16 426 TRP A C 1
ATOM 3437 O O . TRP A 1 430 ? 59.495 57.595 46.551 1.00 20.60 426 TRP A O 1
ATOM 3448 N N . ASP A 1 431 ? 60.678 56.775 48.278 1.00 22.45 427 ASP A N 1
ATOM 3449 C CA . ASP A 1 431 ? 60.276 57.840 49.191 1.00 23.28 427 ASP A CA 1
ATOM 3450 C C . ASP A 1 431 ? 60.689 59.202 48.651 1.00 24.67 427 ASP A C 1
ATOM 3451 O O . ASP A 1 431 ? 59.965 60.190 48.808 1.00 25.45 427 ASP A O 1
ATOM 3456 N N . GLU A 1 432 ? 61.854 59.254 48.014 1.00 24.99 428 GLU A N 1
ATOM 3457 C CA . GLU A 1 432 ? 62.348 60.509 47.467 1.00 27.07 428 GLU A CA 1
ATOM 3458 C C . GLU A 1 432 ? 62.044 60.703 45.988 1.00 26.08 428 GLU A C 1
ATOM 3459 O O . GLU A 1 432 ? 62.595 61.602 45.352 1.00 26.91 428 GLU A O 1
ATOM 3465 N N . GLU A 1 433 ? 61.163 59.865 45.445 1.00 24.53 429 GLU A N 1
ATOM 3466 C CA . GLU A 1 433 ? 60.772 59.970 44.040 1.00 24.60 429 GLU A CA 1
ATOM 3467 C C . GLU A 1 433 ? 60.167 61.347 43.799 1.00 24.10 429 GLU A C 1
ATOM 3468 O O . GLU A 1 433 ? 59.252 61.763 44.511 1.00 25.49 429 GLU A O 1
ATOM 3474 N N . LYS A 1 434 ? 60.662 62.046 42.785 1.00 24.44 430 LYS A N 1
ATOM 3475 C CA . LYS A 1 434 ? 60.184 63.395 42.501 1.00 25.82 430 LYS A CA 1
ATOM 3476 C C . LYS A 1 434 ? 59.236 63.545 41.316 1.00 25.73 430 LYS A C 1
ATOM 3477 O O . LYS A 1 434 ? 58.556 64.561 41.199 1.00 25.34 430 LYS A O 1
ATOM 3483 N N . GLU A 1 435 ? 59.172 62.541 40.447 1.00 25.66 431 GLU A N 1
ATOM 3484 C CA . GLU A 1 435 ? 58.314 62.640 39.270 1.00 26.74 431 GLU A CA 1
ATOM 3485 C C . GLU A 1 435 ? 57.139 61.671 39.203 1.00 25.55 431 GLU A C 1
ATOM 3486 O O . GLU A 1 435 ? 56.005 62.076 38.934 1.00 25.16 431 GLU A O 1
ATOM 3492 N N . ILE A 1 436 ? 57.410 60.394 39.443 1.00 25.16 432 ILE A N 1
ATOM 3493 C CA . ILE A 1 436 ? 56.373 59.372 39.380 1.00 24.65 432 ILE A CA 1
ATOM 3494 C C . ILE A 1 436 ? 55.392 59.414 40.547 1.00 24.62 432 ILE A C 1
ATOM 3495 O O . ILE A 1 436 ? 55.788 59.590 41.697 1.00 24.22 432 ILE A O 1
ATOM 3500 N N . VAL A 1 437 ? 54.111 59.247 40.232 1.00 23.30 433 VAL A N 1
ATOM 3501 C CA . VAL A 1 437 ? 53.051 59.228 41.233 1.00 25.41 433 VAL A CA 1
ATOM 3502 C C . VAL A 1 437 ? 52.104 58.069 40.928 1.00 26.31 433 VAL A C 1
ATOM 3503 O O . VAL A 1 437 ? 52.228 57.415 39.891 1.00 25.62 433 VAL A O 1
ATOM 3507 N N . LEU A 1 438 ? 51.166 57.818 41.835 1.00 27.77 434 LEU A N 1
ATOM 3508 C CA . LEU A 1 438 ? 50.190 56.745 41.670 1.00 29.91 434 LEU A CA 1
ATOM 3509 C C . LEU A 1 438 ? 48.813 57.363 41.420 1.00 30.85 434 LEU A C 1
ATOM 3510 O O . LEU A 1 438 ? 48.741 58.608 41.333 1.00 34.27 434 LEU A O 1
#

Foldseek 3Di:
DPLQCQLVDPQLVQQVVCQVVDPFDPVVTRFALLQEALAAPLVLQQLLCLPLCLLQLLLVQDQVCLLVQAVQHSPDDGSVVSSVLSVVLSRLLSVCVNFPVCCVVRVANGHHDQDFAFFWAKFWAQPVVDPQRGIKIK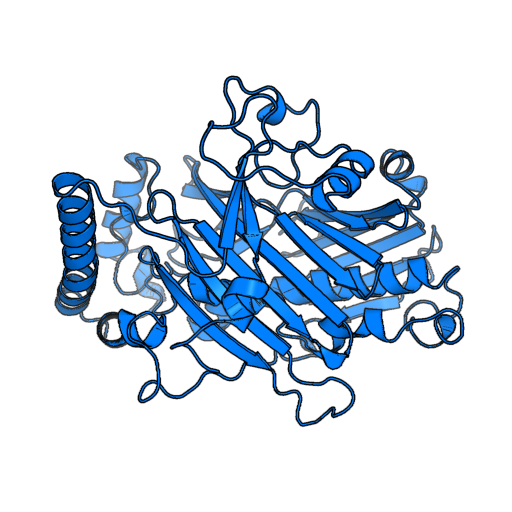IKGFNDVVPTKIWIKIDGVSSGKIKIKMWDWTWGADPVGKIWIFIWMWMKICRPPKIKIKFDFTWIWPCSSSPHTGIATAAWMKIFIPQQKIKIKGGDACDDPDPHTQKIKIFIASHLVCVVPSLRTQKIWIDHSCAWIWMDGRPPVVSIDTSDGSVVDDGHGGGGDDLVQDDCSYSCVVSVQLSVCSVVSPPVSNVVSSCVSVVVSVVVVVVCVVVVHDDDHQFKFKAFDDPDDDPVGHHDDDPHPVVSRCVRNQHQQFRFGTPHHCPDPSSPDPPTTRITMDGHVVSVVPDDRDDD